Protein AF-A0A838E239-F1 (afdb_monomer)

pLDDT: mean 76.64, std 24.53, range [22.44, 98.69]

Radius of gyration: 54.65 Å; Cα contacts (8 Å, |Δi|>4): 524; chains: 1; bounding box: 111×55×132 Å

Secondary structure (DSSP, 8-state):
--SSHHHHHHHHHHHHHHHHH-SS-THHHHHHHHHHHHHS---SSSSSSSSS------HHHHHHHHHHHHHHHHHHHHHHHHHHTT------PPPPHHHHHHHHHHHHHHHHHHHHHHHHT--SHHHHHHHHHHHTSTTSHHHHHHHHGGGS-HHHHHHHHHHHHHHHHHHHHHHHHHHHHHHHHHHHHHHHHHTT--TTS-----------HHHHHHHHHHHHHHHTTPEE----SEEEHHHHTGGGT--TT-GGGGGG---B-SSTTEEE-SSTHHHHHHHHHHSPSPEEEEEEEEEE--PPP-SS--SEEEEEEEEEEETT--HHHHHHHHHHHHHHHTT-TT--EEEEE---TTEEEEEEEEEE-TT-SS--TTTTTTTEEEEEEEEEEPHHHHHHTT--TTT-EEEEEEEEHHHHHHHHHT---THHHHS--HHHHTT-

Solvent-accessible surface area (backbone atoms only — not comparable to full-atom values): 25586 Å² total; per-residue (Å²): 132,78,75,69,58,68,62,48,49,64,50,48,49,52,47,53,53,41,61,70,66,60,76,86,61,80,65,59,60,57,54,54,54,56,51,55,68,67,71,64,86,85,86,84,73,71,78,78,66,75,81,70,82,96,73,92,79,59,76,74,66,56,60,69,52,52,68,59,54,60,58,53,57,52,54,56,53,53,59,52,56,61,59,60,70,75,65,88,78,87,91,83,85,88,85,67,73,74,58,55,62,56,51,50,69,74,38,47,68,57,53,53,51,45,55,51,50,58,57,66,69,41,86,48,74,68,46,45,49,54,48,42,46,52,40,68,23,95,86,3,57,54,47,47,56,62,54,60,48,72,82,50,56,77,69,57,44,68,64,50,49,61,53,54,51,51,50,51,52,51,55,50,50,54,48,52,53,52,50,50,54,52,51,52,52,51,52,52,54,50,49,62,68,52,69,75,61,60,85,77,77,69,72,81,84,77,82,78,83,59,62,54,66,63,56,59,46,48,55,53,49,49,53,54,42,42,76,73,66,30,40,86,46,80,68,75,51,68,32,44,53,51,52,66,26,45,48,41,53,37,55,96,88,38,71,73,58,69,76,42,38,63,47,71,48,94,54,86,63,34,28,41,27,66,54,51,59,31,41,53,50,53,46,42,56,75,43,74,75,73,42,42,36,35,24,67,42,69,20,26,30,73,49,76,75,47,54,85,43,48,41,65,43,37,32,33,27,36,42,39,33,33,71,82,50,53,69,68,56,51,53,51,51,54,48,52,48,52,22,61,76,70,73,36,90,84,67,46,79,49,80,40,86,44,87,44,73,41,26,54,66,23,29,34,41,25,33,48,35,89,88,47,92,84,36,43,81,90,28,70,53,69,34,44,33,84,57,33,47,32,26,28,48,20,58,66,29,37,46,68,30,75,40,58,58,90,67,37,32,23,36,37,38,38,31,54,41,49,59,51,44,26,63,76,71,68,54,79,41,55,55,62,78,73,60,75,44,63,84,63,49,70,78,84

Nearest PDB structures (foldseek):
  2rhq-assembly1_A-2  TM=9.340E-01  e=1.642E-30  Staphylococcus haemolyticus
  4p73-assembly1_D  TM=9.466E-01  e=2.049E-30  Pseudomonas aeruginosa PAO1
  2akw-assembly1_A  TM=9.091E-01  e=3.395E-27  Thermus thermophilus HB8
  7u0r-assembly1_A  TM=7.143E-01  e=4.904E-12  Methanomethylophilus alvi
  8c49-assembly1_B  TM=6.370E-01  e=4.640E-12  Methanomethylophilus alvi

Foldseek 3Di:
DPPVLVVCQVVVCCVLVVVVVDDDDPVVVVVVVVVVVVPPDDDDPPVVVPPDDDDDDDPVVVVVVVVVVVVVVVVVVVVVVVVVVVDDDDDDHDDDPVVSLVVCVVCLVSNLVSLVVLCVPQDDPVSLVVSCCQDVNPPHPLVVVVVSLVVDDPVSCVRVVVSSVVSNVVSVVSSVVVVVVNVVVVVVVVCVVCVPPDPPPDDDPPPDDFDFLLVVLVVQLQVLLVVVVADEFEDDQKDFPCLQAVLLQHDPPRVVVVVQQWADDPPPRITGHSFQSSRVLVCLLVDPDQHWYKYWDKHAHPDDADQVDDRIFIKIKIKGKDFPDDVVVVVVSVLSSVCSLLVHPPKDWDWDADDDSQAPRKIWIKIQQPPDDQADVQCPRPRIDTFKIKHKGDQSSCVSSVHHPVGMIMMMIMGGSLSSSCSNVVPRGSVLSVVPDPVSRVVD

Sequence (444 aa):
MDHLVKKDCATSLALILSDLLTINNETALETLRARWLSQEGVHGPLQRSLEENPLKLSPEEIEKRSHTLSAVEKHIREAITEKLHELEVRHTPPVDAALLSSIVKKNYDKIHACILEDLSNTENKADLEAFRVRWIGRQGKIPTLIHELKERSLEEKRELGPLLNALKNSITGSVEEKEQSFEQRRIEGQALRFSHFDVTGYKLPELEGSLHPYTRVVEFVEDIFVSMGFELADGPELETDYYNFEALNIPKDHPARDMQDTFWLTLPGLLMRTHTSSVEIRTMANRKPPLAIVVPGRAYRNESTDASHDFMFMQLEGLFVDKGVSLAHLFATMKSFLQAFFEKKDITLKIRPSYFPFVEPGVEIDMSCPFCTSGCSVCKRTRWIEICGAGLCHPAVLRACGIDPREYSGFAFGFGLTRLVMLKYGITDIRLLHSNKIDFLKQF

Structure (mmCIF, N/CA/C/O backbone):
data_AF-A0A838E239-F1
#
_entry.id   AF-A0A838E239-F1
#
loop_
_atom_site.group_PDB
_atom_site.id
_atom_site.type_symbol
_atom_site.label_atom_id
_atom_site.label_alt_id
_atom_site.label_comp_id
_atom_site.label_asym_id
_atom_site.label_entity_id
_atom_site.label_seq_id
_atom_site.pdbx_PDB_ins_code
_atom_site.Cartn_x
_atom_site.Cartn_y
_atom_site.Cartn_z
_atom_site.occupancy
_atom_site.B_iso_or_equiv
_atom_site.auth_seq_id
_atom_site.auth_comp_id
_atom_site.auth_asym_id
_atom_site.auth_atom_id
_atom_site.pdbx_PDB_model_num
ATOM 1 N N . MET A 1 1 ? -46.989 24.000 75.970 1.00 25.62 1 MET A N 1
ATOM 2 C CA . MET A 1 1 ? -48.456 23.978 75.798 1.00 25.62 1 MET A CA 1
ATOM 3 C C . MET A 1 1 ? -48.915 22.973 74.729 1.00 25.62 1 MET A C 1
ATOM 5 O O . MET A 1 1 ? -50.111 22.876 74.526 1.00 25.62 1 MET A O 1
ATOM 9 N N . ASP A 1 2 ? -48.035 22.118 74.179 1.00 23.98 2 ASP A N 1
ATOM 10 C CA . ASP A 1 2 ? -48.390 21.122 73.138 1.00 23.98 2 ASP A CA 1
ATOM 11 C C . ASP A 1 2 ? -48.656 19.684 73.632 1.00 23.98 2 ASP A C 1
ATOM 13 O O . ASP A 1 2 ? -48.987 18.801 72.847 1.00 23.98 2 ASP A O 1
ATOM 17 N N . HIS A 1 3 ? -48.550 19.409 74.937 1.00 24.30 3 HIS A N 1
ATOM 18 C CA . HIS A 1 3 ? -48.775 18.058 75.484 1.00 24.30 3 HIS A CA 1
ATOM 19 C C . HIS A 1 3 ? -50.170 17.825 76.082 1.00 24.30 3 HIS A C 1
ATOM 21 O O . HIS A 1 3 ? -50.511 16.687 76.398 1.00 24.30 3 HIS A O 1
ATOM 27 N N . LEU A 1 4 ? -50.990 18.873 76.207 1.00 22.44 4 LEU A N 1
ATOM 28 C CA . LEU A 1 4 ? -52.355 18.769 76.739 1.00 22.44 4 LEU A CA 1
ATOM 29 C C . LEU A 1 4 ? -53.406 18.498 75.649 1.00 22.44 4 LEU A C 1
ATOM 31 O O . LEU A 1 4 ? -54.455 17.951 75.959 1.00 22.44 4 LEU A O 1
ATOM 35 N N . VAL A 1 5 ? -53.099 18.759 74.372 1.00 26.19 5 VAL A N 1
ATOM 36 C CA . VAL A 1 5 ? -54.034 18.545 73.248 1.00 26.19 5 VAL A CA 1
ATOM 37 C C . VAL A 1 5 ? -54.078 17.073 72.794 1.00 26.19 5 VAL A C 1
ATOM 39 O O . VAL A 1 5 ? -55.143 16.549 72.470 1.00 26.19 5 VAL A O 1
ATOM 42 N N . LYS A 1 6 ? -52.953 16.340 72.876 1.00 28.52 6 LYS A N 1
ATOM 43 C CA . LYS A 1 6 ? -52.856 14.933 72.423 1.00 28.52 6 LYS A CA 1
ATOM 44 C C . LYS A 1 6 ? -53.710 13.942 73.225 1.00 28.52 6 LYS A C 1
ATOM 46 O O . LYS A 1 6 ? -54.141 12.928 72.679 1.00 28.52 6 LYS A O 1
ATOM 51 N N . LYS A 1 7 ? -53.974 14.212 74.509 1.00 29.97 7 LYS A N 1
ATOM 52 C CA . LYS A 1 7 ? -54.851 13.360 75.337 1.00 29.97 7 LYS A CA 1
ATOM 53 C C . LYS A 1 7 ? -56.334 13.623 75.076 1.00 29.97 7 LYS A C 1
ATOM 55 O O . LYS A 1 7 ? -57.126 12.690 75.189 1.00 29.97 7 LYS A O 1
ATOM 60 N N . ASP A 1 8 ? -56.704 14.833 74.668 1.00 30.84 8 ASP A N 1
ATOM 61 C CA . ASP A 1 8 ? -58.101 15.179 74.413 1.00 30.84 8 ASP A CA 1
ATOM 62 C C . ASP A 1 8 ? -58.628 14.551 73.127 1.00 30.84 8 ASP A C 1
ATOM 64 O O . ASP A 1 8 ? -59.797 14.192 73.071 1.00 30.84 8 ASP A O 1
ATOM 68 N N . CYS A 1 9 ? -57.791 14.333 72.116 1.00 31.66 9 CYS A N 1
ATOM 69 C CA . CYS A 1 9 ? -58.268 13.921 70.798 1.00 31.66 9 CYS A CA 1
ATOM 70 C C . CYS A 1 9 ? -58.742 12.457 70.747 1.00 31.66 9 CYS A C 1
ATOM 72 O O . CYS A 1 9 ? -59.882 12.184 70.376 1.00 31.66 9 CYS A O 1
ATOM 74 N N . ALA A 1 10 ? -57.923 11.509 71.220 1.00 32.78 10 ALA A N 1
ATOM 75 C CA . ALA A 1 10 ? -58.285 10.088 71.291 1.00 32.78 10 ALA A CA 1
ATOM 76 C C . ALA A 1 10 ? -59.385 9.804 72.329 1.00 32.78 10 ALA A C 1
ATOM 78 O O . ALA A 1 10 ? -60.206 8.906 72.133 1.00 32.78 10 ALA A O 1
ATOM 79 N N . THR A 1 11 ? -59.414 10.581 73.416 1.00 34.91 11 THR A N 1
ATOM 80 C CA . THR A 1 11 ? -60.420 10.462 74.480 1.00 34.91 11 THR A CA 1
ATOM 81 C C . THR A 1 11 ? -61.748 11.079 74.041 1.00 34.91 11 THR A C 1
ATOM 83 O O . THR A 1 11 ? -62.778 10.451 74.243 1.00 34.91 11 THR A O 1
ATOM 86 N N . SER A 1 12 ? -61.735 12.217 73.335 1.00 34.12 12 SER A N 1
ATOM 87 C CA . SER A 1 12 ? -62.930 12.832 72.735 1.00 34.12 12 SER A CA 1
ATOM 88 C C . SER A 1 12 ? -63.481 12.003 71.580 1.00 34.12 12 SER A C 1
ATOM 90 O O . SER A 1 12 ? -64.687 11.840 71.494 1.00 34.12 12 SER A O 1
ATOM 92 N N . LEU A 1 13 ? -62.638 11.413 70.721 1.00 36.31 13 LEU A N 1
ATOM 93 C CA . LEU A 1 13 ? -63.092 10.489 69.673 1.00 36.31 13 LEU A CA 1
ATOM 94 C C . LEU A 1 13 ? -63.685 9.219 70.267 1.00 36.31 13 LEU A C 1
ATOM 96 O O . LEU A 1 13 ? -64.722 8.781 69.795 1.00 36.31 13 LEU A O 1
ATOM 100 N N . ALA A 1 14 ? -63.055 8.638 71.292 1.00 36.66 14 ALA A N 1
ATOM 101 C CA . ALA A 1 14 ? -63.601 7.478 71.985 1.00 36.66 14 ALA A CA 1
ATOM 102 C C . ALA A 1 14 ? -64.892 7.816 72.736 1.00 36.66 14 ALA A C 1
ATOM 104 O O . ALA A 1 14 ? -65.768 6.971 72.751 1.00 36.66 14 ALA A O 1
ATOM 105 N N . LEU A 1 15 ? -65.028 9.018 73.306 1.00 37.25 15 LEU A N 1
ATOM 106 C CA . LEU A 1 15 ? -66.257 9.502 73.941 1.00 37.25 15 LEU A CA 1
ATOM 107 C C . LEU A 1 15 ? -67.354 9.774 72.913 1.00 37.25 15 LEU A C 1
ATOM 109 O O . LEU A 1 15 ? -68.458 9.325 73.116 1.00 37.25 15 LEU A O 1
ATOM 113 N N . ILE A 1 16 ? -67.061 10.398 71.772 1.00 38.81 16 ILE A N 1
ATOM 114 C CA . ILE A 1 16 ? -68.063 10.696 70.734 1.00 38.81 16 ILE A CA 1
ATOM 115 C C . ILE A 1 16 ? -68.461 9.433 69.958 1.00 38.81 16 ILE A C 1
ATOM 117 O O . ILE A 1 16 ? -69.631 9.265 69.634 1.00 38.81 16 ILE A O 1
ATOM 121 N N . LEU A 1 17 ? -67.516 8.526 69.678 1.00 35.78 17 LEU A N 1
ATOM 122 C CA . LEU A 1 17 ? -67.805 7.193 69.132 1.00 35.78 17 LEU A CA 1
ATOM 123 C C . LEU A 1 17 ? -68.550 6.337 70.154 1.00 35.78 17 LEU A C 1
ATOM 125 O O . LEU A 1 17 ? -69.495 5.666 69.773 1.00 35.78 17 LEU A O 1
ATOM 129 N N . SER A 1 18 ? -68.162 6.378 71.432 1.00 38.62 18 SER A N 1
ATOM 130 C CA . SER A 1 18 ? -68.889 5.712 72.518 1.00 38.62 18 SER A CA 1
ATOM 131 C C . SER A 1 18 ? -70.298 6.270 72.636 1.00 38.62 18 SER A C 1
ATOM 133 O O . SER A 1 18 ? -71.219 5.481 72.621 1.00 38.62 18 SER A O 1
ATOM 135 N N . ASP A 1 19 ? -70.488 7.588 72.659 1.00 36.94 19 ASP A N 1
ATOM 136 C CA . ASP A 1 19 ? -71.790 8.257 72.775 1.00 36.94 19 ASP A CA 1
ATOM 137 C C . ASP A 1 19 ? -72.670 8.024 71.536 1.00 36.94 19 ASP A C 1
ATOM 139 O O . ASP A 1 19 ? -73.891 7.941 71.648 1.00 36.94 19 ASP A O 1
ATOM 143 N N . LEU A 1 20 ? -72.065 7.857 70.353 1.00 34.22 20 LEU A N 1
ATOM 144 C CA . LEU A 1 20 ? -72.753 7.364 69.159 1.00 34.22 20 LEU A CA 1
ATOM 145 C C . LEU A 1 20 ? -73.127 5.879 69.294 1.00 34.22 20 LEU A C 1
ATOM 147 O O . LEU A 1 20 ? -74.202 5.494 68.847 1.00 34.22 20 LEU A O 1
ATOM 151 N N . LEU A 1 21 ? -72.289 5.049 69.917 1.00 34.78 21 LEU A N 1
ATOM 152 C CA . LEU A 1 21 ? -72.470 3.597 70.064 1.00 34.78 21 LEU A CA 1
ATOM 153 C C . LEU A 1 21 ? -73.317 3.179 71.281 1.00 34.78 21 LEU A C 1
ATOM 155 O O . LEU A 1 21 ? -73.855 2.075 71.289 1.00 34.78 21 LEU A O 1
ATOM 159 N N . THR A 1 22 ? -73.480 4.026 72.300 1.00 36.44 22 THR A N 1
ATOM 160 C CA . THR A 1 22 ? -74.214 3.709 73.531 1.00 36.44 22 THR A CA 1
ATOM 161 C C . THR A 1 22 ? -75.596 4.339 73.547 1.00 36.44 22 THR A C 1
ATOM 163 O O . THR A 1 22 ? -75.862 5.280 74.287 1.00 36.44 22 THR A O 1
ATOM 166 N N . ILE A 1 23 ? -76.518 3.734 72.801 1.00 38.72 23 ILE A N 1
ATOM 167 C CA . ILE A 1 23 ? -77.890 3.572 73.286 1.00 38.72 23 ILE A CA 1
ATOM 168 C C . ILE A 1 23 ? -78.217 2.083 73.155 1.00 38.72 23 ILE A C 1
ATOM 170 O O . ILE A 1 23 ? -78.356 1.568 72.052 1.00 38.72 23 ILE A O 1
ATOM 174 N N . ASN A 1 24 ? -78.310 1.427 74.314 1.00 37.53 24 ASN A N 1
ATOM 175 C CA . ASN A 1 24 ? -78.587 0.006 74.549 1.00 37.53 24 ASN A CA 1
ATOM 176 C C . ASN A 1 24 ? -77.510 -0.994 74.112 1.00 37.53 24 ASN A C 1
ATOM 178 O O . ASN A 1 24 ? -77.616 -1.590 73.047 1.00 37.53 24 ASN A O 1
ATOM 182 N N . ASN A 1 25 ? -76.551 -1.281 74.998 1.00 34.44 25 ASN A N 1
ATOM 183 C CA . ASN A 1 25 ? -76.146 -2.666 75.275 1.00 34.44 25 ASN A CA 1
ATOM 184 C C . ASN A 1 25 ? -75.204 -2.743 76.489 1.00 34.44 25 ASN A C 1
ATOM 186 O O . ASN A 1 25 ? -74.284 -1.939 76.637 1.00 34.44 25 ASN A O 1
ATOM 190 N N . GLU A 1 26 ? -75.429 -3.742 77.346 1.00 35.47 26 GLU A N 1
ATOM 191 C CA . GLU A 1 26 ? -74.685 -4.043 78.586 1.00 35.47 26 GLU A CA 1
ATOM 192 C C . GLU A 1 26 ? -73.162 -4.225 78.389 1.00 35.47 26 GLU A C 1
ATOM 194 O O . GLU A 1 26 ? -72.388 -4.145 79.341 1.00 35.47 26 GLU A O 1
ATOM 199 N N . THR A 1 27 ? -72.692 -4.373 77.151 1.00 38.16 27 THR A N 1
ATOM 200 C CA . THR A 1 27 ? -71.278 -4.551 76.780 1.00 38.16 27 THR A CA 1
ATOM 201 C C . THR A 1 27 ? -70.401 -3.303 76.968 1.00 38.16 27 THR A C 1
ATOM 203 O O . THR A 1 27 ? -69.179 -3.415 77.119 1.00 38.16 27 THR A O 1
ATOM 206 N N . ALA A 1 28 ? -70.983 -2.099 77.029 1.00 37.34 28 ALA A N 1
ATOM 207 C CA . ALA A 1 28 ? -70.224 -0.870 77.296 1.00 37.34 28 ALA A CA 1
ATOM 208 C C . ALA A 1 28 ? -69.679 -0.811 78.740 1.00 37.34 28 ALA A C 1
ATOM 210 O O . ALA A 1 28 ? -68.568 -0.323 78.971 1.00 37.34 28 ALA A O 1
ATOM 211 N N . LEU A 1 29 ? -70.412 -1.386 79.701 1.00 36.62 29 LEU A N 1
ATOM 212 C CA . LEU A 1 29 ? -69.992 -1.499 81.102 1.00 36.62 29 LEU A CA 1
ATOM 213 C C . LEU A 1 29 ? -68.797 -2.450 81.266 1.00 36.62 29 LEU A C 1
ATOM 215 O O . LEU A 1 29 ? -67.865 -2.141 82.007 1.00 36.62 29 LEU A O 1
ATOM 219 N N . GLU A 1 30 ? -68.758 -3.560 80.523 1.00 39.34 30 GLU A N 1
ATOM 220 C CA . GLU A 1 30 ? -67.618 -4.491 80.532 1.00 39.34 30 GLU A CA 1
ATOM 221 C C . GLU A 1 30 ? -66.354 -3.888 79.905 1.00 39.34 30 GLU A C 1
ATOM 223 O O . GLU A 1 30 ? -65.234 -4.145 80.351 1.00 39.34 30 GLU A O 1
ATOM 228 N N . THR A 1 31 ? -66.521 -3.012 78.915 1.00 36.88 31 THR A N 1
ATOM 229 C CA . THR A 1 31 ? -65.394 -2.340 78.257 1.00 36.88 31 THR A CA 1
ATOM 230 C C . THR A 1 31 ? -64.798 -1.238 79.147 1.00 36.88 31 THR A C 1
ATOM 232 O O . THR A 1 31 ? -63.575 -1.085 79.216 1.00 36.88 31 THR A O 1
ATOM 235 N N . LEU A 1 32 ? -65.636 -0.516 79.906 1.00 35.75 32 LEU A N 1
ATOM 236 C CA . LEU A 1 32 ? -65.197 0.414 80.960 1.00 35.75 32 LEU A CA 1
ATOM 237 C C . LEU A 1 32 ? -64.465 -0.317 82.100 1.00 35.75 32 LEU A C 1
ATOM 239 O O . LEU A 1 32 ? -63.437 0.163 82.582 1.00 35.75 32 LEU A O 1
ATOM 243 N N . ARG A 1 33 ? -64.932 -1.519 82.457 1.00 39.03 33 ARG A N 1
ATOM 244 C CA . ARG A 1 33 ? -64.323 -2.419 83.451 1.00 39.03 33 ARG A CA 1
ATOM 245 C C . ARG A 1 33 ? -62.914 -2.877 83.050 1.00 39.03 33 ARG A C 1
ATOM 247 O O . ARG A 1 33 ? -62.010 -2.866 83.883 1.00 39.03 33 ARG A O 1
ATOM 254 N N . ALA A 1 34 ? -62.694 -3.202 81.774 1.00 42.28 34 ALA A N 1
ATOM 255 C CA . ALA A 1 34 ? -61.374 -3.565 81.245 1.00 42.28 34 ALA A CA 1
ATOM 256 C C . ALA A 1 34 ? -60.405 -2.369 81.171 1.00 42.28 34 ALA A C 1
ATOM 258 O O . ALA A 1 34 ? -59.203 -2.519 81.393 1.00 42.28 34 ALA A O 1
ATOM 259 N N . ARG A 1 35 ? -60.918 -1.162 80.897 1.00 36.53 35 ARG A N 1
ATOM 260 C CA . ARG A 1 35 ? -60.106 0.064 80.830 1.00 36.53 35 ARG A CA 1
ATOM 261 C C . ARG A 1 35 ? -59.636 0.538 82.203 1.00 36.53 35 ARG A C 1
ATOM 263 O O . ARG A 1 35 ? -58.481 0.948 82.317 1.00 36.53 35 ARG A O 1
ATOM 270 N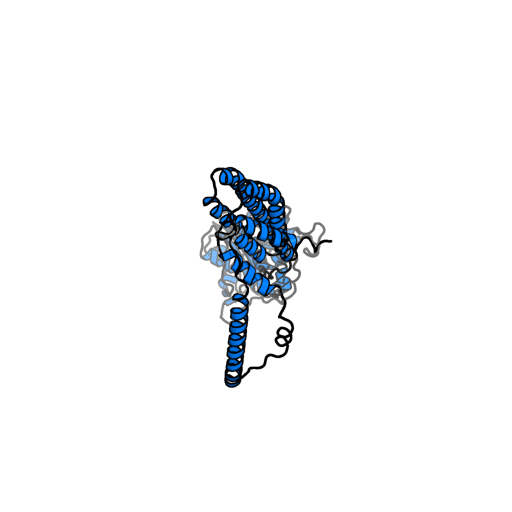 N . TRP A 1 36 ? -60.479 0.426 83.230 1.00 33.34 36 TRP A N 1
ATOM 271 C CA . TRP A 1 36 ? -60.113 0.759 84.612 1.00 33.34 36 TRP A CA 1
ATOM 272 C C . TRP A 1 36 ? -58.980 -0.141 85.138 1.00 33.34 36 TRP A C 1
ATOM 274 O O . TRP A 1 36 ? -58.000 0.366 85.677 1.00 33.34 36 TRP A O 1
ATOM 284 N N . LEU A 1 37 ? -59.025 -1.447 84.835 1.00 38.09 37 LEU A N 1
ATOM 285 C CA . LEU A 1 37 ? -57.957 -2.416 85.143 1.00 38.09 37 LEU A CA 1
ATOM 286 C C . LEU A 1 37 ? -56.612 -2.110 84.455 1.00 38.09 37 LEU A C 1
ATOM 288 O O . LEU A 1 37 ? -55.576 -2.591 84.903 1.00 38.09 37 LEU A O 1
ATOM 292 N N . SER A 1 38 ? -56.612 -1.320 83.376 1.00 39.34 38 SER A N 1
ATOM 293 C CA . SER A 1 38 ? -55.394 -0.956 82.636 1.00 39.34 38 SER A CA 1
ATOM 294 C C . SER A 1 38 ? -54.775 0.388 83.046 1.00 39.34 38 SER A C 1
ATOM 296 O O . SER A 1 38 ? -53.630 0.656 82.688 1.00 39.34 38 SER A O 1
ATOM 298 N N . GLN A 1 39 ? -55.517 1.250 83.757 1.00 31.33 39 GLN A N 1
ATOM 299 C CA . GLN A 1 39 ? -55.084 2.619 84.084 1.00 31.33 39 GLN A CA 1
ATOM 300 C C . GLN A 1 39 ? -54.540 2.797 85.511 1.00 31.33 39 GLN A C 1
ATOM 302 O O . GLN A 1 39 ? -53.873 3.797 85.767 1.00 31.33 39 GLN A O 1
ATOM 307 N N . GLU A 1 40 ? -54.722 1.826 86.407 1.00 29.50 40 GLU A N 1
ATOM 308 C CA . GLU A 1 40 ? -54.038 1.784 87.706 1.00 29.50 40 GLU A CA 1
ATOM 309 C C . GLU A 1 40 ? -52.797 0.882 87.594 1.00 29.50 40 GLU A C 1
ATOM 311 O O . GLU A 1 40 ? -52.879 -0.338 87.456 1.00 29.50 40 GLU A O 1
ATOM 316 N N . GLY A 1 41 ? -51.624 1.516 87.545 1.00 47.53 41 GLY A N 1
ATOM 317 C CA . GLY A 1 41 ? -50.353 0.900 87.182 1.00 47.53 41 GLY A CA 1
ATOM 318 C C . GLY A 1 41 ? -49.884 -0.232 88.099 1.00 47.53 41 GLY A C 1
ATOM 319 O O . GLY A 1 41 ? -49.637 -0.030 89.284 1.00 47.53 41 GLY A O 1
ATOM 320 N N . VAL A 1 42 ? -49.607 -1.393 87.498 1.00 37.91 42 VAL A N 1
ATOM 321 C CA . VAL A 1 42 ? -48.794 -2.464 88.098 1.00 37.91 42 VAL A CA 1
ATOM 322 C C . VAL A 1 42 ? -47.828 -3.037 87.053 1.00 37.91 42 VAL A C 1
ATOM 324 O O . VAL A 1 42 ? -47.888 -4.202 86.688 1.00 37.91 42 VAL A O 1
ATOM 327 N N . HIS A 1 43 ? -46.897 -2.220 86.557 1.00 35.50 43 HIS A N 1
ATOM 328 C CA . HIS A 1 43 ? -45.723 -2.706 85.814 1.00 35.50 43 HIS A CA 1
ATOM 329 C C . HIS A 1 43 ? -44.474 -1.921 86.239 1.00 35.50 43 HIS A C 1
ATOM 331 O O . HIS A 1 43 ? -43.948 -1.091 85.508 1.00 35.50 43 HIS A O 1
ATOM 337 N N . GLY A 1 44 ? -44.038 -2.156 87.480 1.00 38.66 44 GLY A N 1
ATOM 338 C CA . GLY A 1 44 ? -42.878 -1.507 88.109 1.00 38.66 44 GLY A CA 1
ATOM 339 C C . GLY A 1 44 ? -41.612 -2.369 88.279 1.00 38.66 44 GLY A C 1
ATOM 340 O O . GLY A 1 44 ? -40.533 -1.786 88.273 1.00 38.66 44 GLY A O 1
ATOM 341 N N . PRO A 1 45 ? -41.665 -3.714 88.414 1.00 31.83 45 PRO A N 1
ATOM 342 C CA . PRO A 1 45 ? -40.427 -4.493 88.616 1.00 31.83 45 PRO A CA 1
ATOM 343 C C . PRO A 1 45 ? -40.051 -5.507 87.518 1.00 31.83 45 PRO A C 1
ATOM 345 O O . PRO A 1 45 ? -38.929 -6.001 87.539 1.00 31.83 45 PRO A O 1
ATOM 348 N N . LEU A 1 46 ? -40.925 -5.840 86.557 1.00 33.41 46 LEU A N 1
ATOM 349 C CA . LEU A 1 46 ? -40.662 -6.954 85.620 1.00 33.41 46 LEU A CA 1
ATOM 350 C C . LEU A 1 46 ? -39.856 -6.573 84.366 1.00 33.41 46 LEU A C 1
ATOM 352 O O . LEU A 1 46 ? -39.238 -7.435 83.750 1.00 33.41 46 LEU A O 1
ATOM 356 N N . GLN A 1 47 ? -39.820 -5.290 84.004 1.00 33.06 47 GLN A N 1
ATOM 357 C CA . GLN A 1 47 ? -39.157 -4.825 82.781 1.00 33.06 47 GLN A CA 1
ATOM 358 C C . GLN A 1 47 ? -37.641 -4.613 82.961 1.00 33.06 47 GLN A C 1
ATOM 360 O O . GLN A 1 47 ? -36.906 -4.649 81.985 1.00 33.06 47 GLN A O 1
ATOM 365 N N . ARG A 1 48 ? -37.146 -4.485 84.205 1.00 33.41 48 ARG A N 1
ATOM 366 C CA . ARG A 1 48 ? -35.701 -4.360 84.503 1.00 33.41 48 ARG A CA 1
ATOM 367 C C . ARG A 1 48 ? -34.948 -5.687 84.590 1.00 33.41 48 ARG A C 1
ATOM 369 O O . ARG A 1 48 ? -33.729 -5.674 84.618 1.00 33.41 48 ARG A O 1
ATOM 376 N N . SER A 1 49 ? -35.642 -6.823 84.638 1.00 36.06 49 SER A N 1
ATOM 377 C CA . SER A 1 49 ? -34.996 -8.140 84.773 1.00 36.06 49 SER A CA 1
ATOM 378 C C . SER A 1 49 ? -34.803 -8.871 83.438 1.00 36.06 49 SER A C 1
ATOM 380 O O . SER A 1 49 ? -34.223 -9.953 83.433 1.00 36.06 49 SER A O 1
ATOM 382 N N . LEU A 1 50 ? -35.312 -8.327 82.326 1.00 34.53 50 LEU A N 1
ATOM 383 C CA . LEU A 1 50 ? -35.289 -8.973 81.005 1.00 34.53 50 LEU A CA 1
ATOM 384 C C . LEU A 1 50 ? -34.234 -8.394 80.045 1.00 34.53 50 LEU A C 1
ATOM 386 O O . LEU A 1 50 ? -34.027 -8.962 78.978 1.00 34.53 50 LEU A O 1
ATOM 390 N N . GLU A 1 51 ? -33.544 -7.313 80.420 1.00 36.12 51 GLU A N 1
ATOM 391 C CA . GLU A 1 51 ? -32.496 -6.687 79.592 1.00 36.12 51 GLU A CA 1
ATOM 392 C C . GLU A 1 51 ? -31.067 -7.121 79.971 1.00 36.12 51 GLU A C 1
ATOM 394 O O . GLU A 1 51 ? -30.130 -6.866 79.218 1.00 36.12 51 GLU A O 1
ATOM 399 N N . GLU A 1 52 ? -30.879 -7.857 81.070 1.00 33.53 52 GLU A N 1
ATOM 400 C CA . GLU A 1 52 ? -29.558 -8.313 81.511 1.00 33.53 52 GLU A CA 1
ATOM 401 C C . GLU A 1 52 ? -29.468 -9.851 81.516 1.00 33.53 52 GLU A C 1
ATOM 403 O O . GLU A 1 52 ? -29.917 -10.517 82.444 1.00 33.53 52 GLU A O 1
ATOM 408 N N . ASN A 1 53 ? -28.784 -10.383 80.491 1.00 34.12 53 ASN A N 1
ATOM 409 C CA . ASN A 1 53 ? -28.111 -11.695 80.424 1.00 34.12 53 ASN A CA 1
ATOM 410 C C . ASN A 1 53 ? -28.862 -12.876 79.734 1.00 34.12 53 ASN A C 1
ATOM 412 O O . ASN A 1 53 ? -29.764 -13.479 80.318 1.00 34.12 53 ASN A O 1
ATOM 416 N N . PRO A 1 54 ? -28.459 -13.289 78.508 1.00 34.75 54 PRO A N 1
ATOM 417 C CA . PRO A 1 54 ? -29.051 -14.414 77.789 1.00 34.75 54 PRO A CA 1
ATOM 418 C C . PRO A 1 54 ? -28.294 -15.717 78.093 1.00 34.75 54 PRO A C 1
ATOM 420 O O . PRO A 1 54 ? -27.287 -16.023 77.455 1.00 34.75 54 PRO A O 1
ATOM 423 N N . LEU A 1 55 ? -28.779 -16.528 79.037 1.00 30.55 55 LEU A N 1
ATOM 424 C CA . LEU A 1 55 ? -28.250 -17.879 79.270 1.00 30.55 55 LEU A CA 1
ATOM 425 C C . LEU A 1 55 ? -29.377 -18.919 79.356 1.00 30.55 55 LEU A C 1
ATOM 427 O O . LEU A 1 55 ? -30.376 -18.744 80.047 1.00 30.55 55 LEU A O 1
ATOM 431 N N . LYS A 1 56 ? -29.195 -19.998 78.585 1.00 34.19 56 LYS A N 1
ATOM 432 C CA . LYS A 1 56 ? -30.094 -21.148 78.404 1.00 34.19 56 LYS A CA 1
ATOM 433 C C . LYS A 1 56 ? -30.456 -21.794 79.751 1.00 34.19 56 LYS A C 1
ATOM 435 O O . LYS A 1 56 ? -29.593 -22.404 80.373 1.00 34.19 56 LYS A O 1
ATOM 440 N N . LEU A 1 57 ? -31.723 -21.706 80.155 1.00 37.62 57 LEU A N 1
ATOM 441 C CA . LEU A 1 57 ? -32.277 -22.455 81.290 1.00 37.62 57 LEU A CA 1
ATOM 442 C C . LEU A 1 57 ? -32.714 -23.859 80.845 1.00 37.62 57 LEU A C 1
ATOM 444 O O . LEU A 1 57 ? -33.185 -24.041 79.720 1.00 37.62 57 LEU A O 1
ATOM 448 N N . SER A 1 58 ? -32.531 -24.851 81.719 1.00 39.22 58 SER A N 1
ATOM 449 C CA . SER A 1 58 ? -32.857 -26.254 81.430 1.00 39.22 58 SER A CA 1
ATOM 450 C C . SER A 1 58 ? -34.358 -26.553 81.632 1.00 39.22 58 SER A C 1
ATOM 452 O O . SER A 1 58 ? -35.012 -25.872 82.428 1.00 39.22 58 SER A O 1
ATOM 454 N N . PRO A 1 59 ? -34.931 -27.564 80.946 1.00 36.69 59 PRO A N 1
ATOM 455 C CA . PRO A 1 59 ? -36.365 -27.878 81.017 1.00 36.69 59 PRO A CA 1
ATOM 456 C C . PRO A 1 59 ? -36.909 -28.159 82.432 1.00 36.69 59 PRO A C 1
ATOM 458 O O . PRO A 1 59 ? -38.057 -27.826 82.714 1.00 36.69 59 PRO A O 1
ATOM 461 N N . GLU A 1 60 ? -36.091 -28.683 83.350 1.00 41.62 60 GLU A N 1
ATOM 462 C CA . GLU A 1 60 ? -36.512 -29.013 84.725 1.00 41.62 60 GLU A CA 1
ATOM 463 C C . GLU A 1 60 ? -36.731 -27.773 85.622 1.00 41.62 60 GLU A C 1
ATOM 465 O O . GLU A 1 60 ? -37.483 -27.829 86.598 1.00 41.62 60 GLU A O 1
ATOM 470 N N . GLU A 1 61 ? -36.139 -26.616 85.295 1.00 39.41 61 GLU A N 1
ATOM 471 C CA . GLU A 1 61 ? -36.337 -25.365 86.052 1.00 39.41 61 GLU A CA 1
ATOM 472 C C . GLU A 1 61 ? -37.605 -24.602 85.628 1.00 39.41 61 GLU A C 1
ATOM 474 O O . GLU A 1 61 ? -38.174 -23.844 86.421 1.00 39.41 61 GLU A O 1
ATOM 479 N N . ILE A 1 62 ? -38.087 -24.842 84.404 1.00 39.91 62 ILE A N 1
ATOM 480 C CA . ILE A 1 62 ? -39.342 -24.288 83.871 1.00 39.91 62 ILE A CA 1
ATOM 481 C C . ILE A 1 62 ? -40.547 -24.978 84.532 1.00 39.91 62 ILE A C 1
ATOM 483 O O . ILE A 1 62 ? -41.521 -24.320 84.905 1.00 39.91 62 ILE A O 1
ATOM 487 N N . GLU A 1 63 ? -40.454 -26.287 84.766 1.00 36.28 63 GLU A N 1
ATOM 488 C CA . GLU A 1 63 ? -41.539 -27.088 85.341 1.00 36.28 63 GLU A CA 1
ATOM 489 C C . GLU A 1 63 ? -41.805 -26.739 86.818 1.00 36.28 63 GLU A C 1
ATOM 491 O O . GLU A 1 63 ? -42.959 -26.570 87.225 1.00 36.28 63 GLU A O 1
ATOM 496 N N . LYS A 1 64 ? -40.748 -26.462 87.599 1.00 39.03 64 LYS A N 1
ATOM 497 C CA . LYS A 1 64 ? -40.857 -26.027 89.007 1.00 39.03 64 LYS A CA 1
ATOM 498 C C . LYS A 1 64 ? -41.484 -24.639 89.203 1.00 39.03 64 LYS A C 1
ATOM 500 O O . LYS A 1 64 ? -42.029 -24.383 90.275 1.00 39.03 64 LYS A O 1
ATOM 505 N N . ARG A 1 65 ? -41.423 -23.741 88.209 1.00 38.06 65 ARG A N 1
ATOM 506 C CA . ARG A 1 65 ? -41.990 -22.374 88.295 1.00 38.06 65 ARG A CA 1
ATOM 507 C C . ARG A 1 65 ? -43.418 -22.252 87.748 1.00 38.06 65 ARG A C 1
ATOM 509 O O . ARG A 1 65 ? -44.086 -21.264 88.043 1.00 38.06 65 ARG A O 1
ATOM 516 N N . SER A 1 66 ? -43.919 -23.246 87.009 1.00 32.94 66 SER A N 1
ATOM 517 C CA . SER A 1 66 ? -45.311 -23.247 86.522 1.00 32.94 66 SER A CA 1
ATOM 518 C C . SER A 1 66 ? -46.333 -23.481 87.649 1.00 32.94 66 SER A C 1
ATOM 520 O O . SER A 1 66 ? -47.410 -22.882 87.656 1.00 32.94 66 SER A O 1
ATOM 522 N N . HIS A 1 67 ? -45.958 -24.260 88.671 1.00 36.25 67 HIS A N 1
ATOM 523 C CA . HIS A 1 67 ? -46.817 -24.562 89.819 1.00 36.25 67 HIS A CA 1
ATOM 524 C C . HIS A 1 67 ? -47.106 -23.347 90.720 1.00 36.25 67 HIS A C 1
ATOM 526 O O . HIS A 1 67 ? -48.127 -23.325 91.405 1.00 36.25 67 HIS A O 1
ATOM 532 N N . THR A 1 68 ? -46.271 -22.305 90.691 1.00 40.84 68 THR A N 1
ATOM 533 C CA . THR A 1 68 ? -46.463 -21.072 91.474 1.00 40.84 68 THR A CA 1
ATOM 534 C C . THR A 1 68 ? -47.373 -20.046 90.786 1.00 40.84 68 THR A C 1
ATOM 536 O O . THR A 1 68 ? -48.045 -19.285 91.476 1.00 40.84 68 THR A O 1
ATOM 539 N N . LEU A 1 69 ? -47.466 -20.044 89.450 1.00 32.88 69 LEU A N 1
ATOM 540 C CA . LEU A 1 69 ? -48.338 -19.132 88.687 1.00 32.88 69 LEU A CA 1
ATOM 541 C C . LEU A 1 69 ? -49.825 -19.508 88.795 1.00 32.88 69 LEU A C 1
ATOM 543 O O . LEU A 1 69 ? -50.669 -18.632 88.971 1.00 32.88 69 LEU A O 1
ATOM 547 N N . SER A 1 70 ? -50.139 -20.808 88.806 1.00 34.94 70 SER A N 1
ATOM 548 C CA . SER A 1 70 ? -51.515 -21.308 88.962 1.00 34.94 70 SER A CA 1
ATOM 549 C C . SER A 1 70 ? -52.133 -20.961 90.331 1.00 34.94 70 SER A C 1
ATOM 551 O O . SER A 1 70 ? -53.332 -20.692 90.427 1.00 34.94 70 SER A O 1
ATOM 553 N N . ALA A 1 71 ? -51.319 -20.895 91.391 1.00 36.41 71 ALA A N 1
ATOM 554 C CA . ALA A 1 71 ? -51.777 -20.543 92.736 1.00 36.41 71 ALA A CA 1
ATOM 555 C C . ALA A 1 71 ? -52.131 -19.047 92.882 1.00 36.41 71 ALA A C 1
ATOM 557 O O . ALA A 1 71 ? -53.070 -18.702 93.599 1.00 36.41 71 ALA A O 1
ATOM 558 N N . VAL A 1 72 ? -51.424 -18.164 92.165 1.00 35.53 72 VAL A N 1
ATOM 559 C CA . VAL A 1 72 ? -51.670 -16.709 92.165 1.00 35.53 72 VAL A CA 1
ATOM 560 C C . VAL A 1 72 ? -52.913 -16.357 91.341 1.00 35.53 72 VAL A C 1
ATOM 562 O O . VAL A 1 72 ? -53.718 -15.523 91.754 1.00 35.53 72 VAL A O 1
ATOM 565 N N . GLU A 1 73 ? -53.128 -17.045 90.218 1.00 34.16 73 GLU A N 1
ATOM 566 C CA . GLU A 1 73 ? -54.299 -16.841 89.355 1.00 34.16 73 GLU A CA 1
ATOM 567 C C . GLU A 1 73 ? -55.619 -17.210 90.057 1.00 34.16 73 GLU A C 1
ATOM 569 O O . GLU A 1 73 ? -56.644 -16.546 89.877 1.00 34.16 73 GLU A O 1
ATOM 574 N N . LYS A 1 74 ? -55.584 -18.237 90.917 1.00 39.50 74 LYS A N 1
ATOM 575 C CA . LYS A 1 74 ? -56.736 -18.669 91.717 1.00 39.50 74 LYS A CA 1
ATOM 576 C C . LYS A 1 74 ? -57.133 -17.631 92.776 1.00 39.50 74 LYS A C 1
ATOM 578 O O . LYS A 1 74 ? -58.312 -17.312 92.895 1.00 39.50 74 LYS A O 1
ATOM 583 N N . HIS A 1 75 ? -56.157 -17.048 93.473 1.00 37.25 75 HIS A N 1
ATOM 584 C CA . HIS A 1 75 ? -56.400 -16.041 94.515 1.00 37.25 75 HIS A CA 1
ATOM 585 C C . HIS A 1 75 ? -56.977 -14.727 93.957 1.00 37.25 75 HIS A C 1
ATOM 587 O O . HIS A 1 75 ? -57.842 -14.110 94.575 1.00 37.25 75 HIS A O 1
ATOM 593 N N . ILE A 1 76 ? -56.545 -14.311 92.760 1.00 34.97 76 ILE A N 1
ATOM 594 C CA . ILE A 1 76 ? -57.054 -13.093 92.106 1.00 34.97 76 ILE A CA 1
ATOM 595 C C . ILE A 1 76 ? -58.512 -13.278 91.652 1.00 34.97 76 ILE A C 1
ATOM 597 O O . ILE A 1 76 ? -59.319 -12.358 91.783 1.00 34.97 76 ILE A O 1
ATOM 601 N N . ARG A 1 77 ? -58.885 -14.473 91.170 1.00 36.88 77 ARG A N 1
ATOM 602 C CA . ARG A 1 77 ? -60.278 -14.777 90.798 1.00 36.88 77 ARG A CA 1
ATOM 603 C C . ARG A 1 77 ? -61.221 -14.782 92.000 1.00 36.88 77 ARG A C 1
ATOM 605 O O . ARG A 1 77 ? -62.322 -14.244 91.897 1.00 36.88 77 ARG A O 1
ATOM 612 N N . GLU A 1 78 ? -60.795 -15.342 93.128 1.00 40.62 78 GLU A N 1
ATOM 613 C CA . GLU A 1 78 ? -61.601 -15.386 94.357 1.00 40.62 78 GLU A CA 1
ATOM 614 C C . GLU A 1 78 ? -61.865 -13.963 94.898 1.00 40.62 78 GLU A C 1
ATOM 616 O O . GLU A 1 78 ? -63.018 -13.613 95.148 1.00 40.62 78 GLU A O 1
ATOM 621 N N . ALA A 1 79 ? -60.855 -13.084 94.908 1.00 35.59 79 ALA A N 1
ATOM 622 C CA . ALA A 1 79 ? -60.989 -11.698 95.378 1.00 35.59 79 ALA A CA 1
ATOM 623 C C . ALA A 1 79 ? -61.857 -10.789 94.475 1.00 35.59 79 ALA A C 1
ATOM 625 O O . ALA A 1 79 ? -62.495 -9.851 94.956 1.00 35.59 79 ALA A O 1
ATOM 626 N N . ILE A 1 80 ? -61.893 -11.043 93.160 1.00 34.88 80 ILE A N 1
ATOM 627 C CA . ILE A 1 80 ? -62.724 -10.278 92.210 1.00 34.88 80 ILE A CA 1
ATOM 628 C C . ILE A 1 80 ? -64.200 -10.669 92.338 1.00 34.88 80 ILE A C 1
ATOM 630 O O . ILE A 1 80 ? -65.077 -9.814 92.223 1.00 34.88 80 ILE A O 1
ATOM 634 N N . THR A 1 81 ? -64.477 -11.946 92.602 1.00 38.34 81 THR A N 1
ATOM 635 C CA . THR A 1 81 ? -65.845 -12.474 92.703 1.00 38.34 81 THR A CA 1
ATOM 636 C C . THR A 1 81 ? -66.547 -11.965 93.965 1.00 38.34 81 THR A C 1
ATOM 638 O O . THR A 1 81 ? -67.718 -11.600 93.913 1.00 38.34 81 THR A O 1
ATOM 641 N N . GLU A 1 82 ? -65.807 -11.838 95.068 1.00 39.28 82 GLU A N 1
ATOM 642 C CA . GLU A 1 82 ? -66.312 -11.328 96.348 1.00 39.28 82 GLU A CA 1
ATOM 643 C C . GLU A 1 82 ? -66.724 -9.843 96.261 1.00 39.28 82 GLU A C 1
ATOM 645 O O . GLU A 1 82 ? -67.765 -9.447 96.778 1.00 39.28 82 GLU A O 1
ATOM 650 N N . LYS A 1 83 ? -65.981 -9.034 95.493 1.00 34.59 83 LYS A N 1
ATOM 651 C CA . LYS A 1 83 ? -66.218 -7.584 95.344 1.00 34.59 83 LYS A CA 1
ATOM 652 C C . LYS A 1 83 ? -67.318 -7.214 94.349 1.00 34.59 83 LYS A C 1
ATOM 654 O O . LYS A 1 83 ? -67.868 -6.118 94.401 1.00 34.59 83 LYS A O 1
ATOM 659 N N . LEU A 1 84 ? -67.645 -8.124 93.434 1.00 34.38 84 LEU A N 1
ATOM 660 C CA . LEU A 1 84 ? -68.752 -7.955 92.489 1.00 34.38 84 LEU A CA 1
ATOM 661 C C . LEU A 1 84 ? -70.106 -8.259 93.120 1.00 34.38 84 LEU A C 1
ATOM 663 O O . LEU A 1 84 ? -71.120 -7.764 92.635 1.00 34.38 84 LEU A O 1
ATOM 667 N N . HIS A 1 85 ? -70.119 -9.032 94.206 1.00 38.66 85 HIS A N 1
ATOM 668 C CA . HIS A 1 85 ? -71.338 -9.322 94.949 1.00 38.66 85 HIS A CA 1
ATOM 669 C C . HIS A 1 85 ? -71.788 -8.138 95.828 1.00 38.66 85 HIS A C 1
ATOM 671 O O . HIS A 1 85 ? -72.959 -8.058 96.180 1.00 38.66 85 HIS A O 1
ATOM 677 N N . GLU A 1 86 ? -70.901 -7.175 96.114 1.00 34.28 86 GLU A N 1
ATOM 678 C CA . GLU A 1 86 ? -71.200 -5.976 96.917 1.00 34.28 86 GLU A CA 1
ATOM 679 C C . GLU A 1 86 ? -71.867 -4.813 96.139 1.00 34.28 86 GLU A C 1
ATOM 681 O O . GLU A 1 86 ? -72.322 -3.861 96.770 1.00 34.28 86 GLU A O 1
ATOM 686 N N . LEU A 1 87 ? -71.948 -4.839 94.797 1.00 30.23 87 LEU A N 1
ATOM 687 C CA . LEU A 1 87 ? -72.256 -3.645 93.971 1.00 30.23 87 LEU A CA 1
ATOM 688 C C . LEU A 1 87 ? -73.562 -3.694 93.130 1.00 30.23 87 LEU A C 1
ATOM 690 O O . LEU A 1 87 ? -73.651 -3.060 92.079 1.00 30.23 87 LEU A O 1
ATOM 694 N N . GLU A 1 88 ? -74.618 -4.381 93.577 1.00 34.81 88 GLU A N 1
ATOM 695 C CA . GLU A 1 88 ? -75.942 -4.354 92.912 1.00 34.81 88 GLU A CA 1
ATOM 696 C C . GLU A 1 88 ? -76.627 -2.962 92.916 1.00 34.81 88 GLU A C 1
ATOM 698 O O . GLU A 1 88 ? -77.231 -2.621 93.928 1.00 34.81 88 GLU A O 1
ATOM 703 N N . VAL A 1 89 ? -76.684 -2.194 91.802 1.00 31.36 89 VAL A N 1
ATOM 704 C CA . VAL A 1 89 ? -77.672 -1.085 91.617 1.00 31.36 89 VAL A CA 1
ATOM 705 C C . VAL A 1 89 ? -77.996 -0.725 90.132 1.00 31.36 89 VAL A C 1
ATOM 707 O O . VAL A 1 89 ? -77.198 -0.093 89.452 1.00 31.36 89 VAL A O 1
ATOM 710 N N . ARG A 1 90 ? -79.249 -1.031 89.726 1.00 28.36 90 ARG A N 1
ATOM 711 C CA . ARG A 1 90 ? -80.320 -0.255 89.007 1.00 28.36 90 ARG A CA 1
ATOM 712 C C . ARG A 1 90 ? -80.162 0.333 87.573 1.00 28.36 90 ARG A C 1
ATOM 714 O O . ARG A 1 90 ? -79.287 1.135 87.283 1.00 28.36 90 ARG A O 1
ATOM 721 N N . HIS A 1 91 ? -81.186 0.049 86.746 1.00 29.50 91 HIS A N 1
ATOM 722 C CA . HIS A 1 91 ? -81.526 0.603 85.414 1.00 29.50 91 HIS A CA 1
ATOM 723 C C . HIS A 1 91 ? -81.931 2.101 85.387 1.00 29.50 91 HIS A C 1
ATOM 725 O O . HIS A 1 91 ? -82.683 2.553 86.252 1.00 29.50 91 HIS A O 1
ATOM 731 N N . THR A 1 92 ? -81.588 2.811 84.298 1.00 25.83 92 THR A N 1
ATOM 732 C CA . THR A 1 92 ? -82.172 4.103 83.846 1.00 25.83 92 THR A CA 1
ATOM 733 C C . THR A 1 92 ? -82.460 4.097 82.316 1.00 25.83 92 THR A C 1
ATOM 735 O O . THR A 1 92 ? -81.772 3.377 81.595 1.00 25.83 92 THR A O 1
ATOM 738 N N . PRO A 1 93 ? -83.485 4.830 81.801 1.00 30.80 93 PRO A N 1
ATOM 739 C CA . PRO A 1 93 ? -83.998 4.731 80.411 1.00 30.80 93 PRO A CA 1
ATOM 740 C C . PRO A 1 93 ? -83.283 5.659 79.379 1.00 30.80 93 PRO A C 1
ATOM 742 O O . PRO A 1 93 ? -82.519 6.529 79.799 1.00 30.80 93 PRO A O 1
ATOM 745 N N . PRO A 1 94 ? -83.501 5.494 78.044 1.00 34.47 94 PRO A N 1
ATOM 746 C CA . PRO A 1 94 ? -82.631 6.037 76.983 1.00 34.47 94 PRO A CA 1
ATOM 747 C C . PRO A 1 94 ? -82.879 7.514 76.600 1.00 34.47 94 PRO A C 1
ATOM 749 O O . PRO A 1 94 ? -83.978 8.041 76.757 1.00 34.47 94 PRO A O 1
ATOM 752 N N . VAL A 1 95 ? -81.825 8.154 76.073 1.00 32.44 95 VAL A N 1
ATOM 753 C CA . VAL A 1 95 ? -81.692 9.590 75.733 1.00 32.44 95 VAL A CA 1
ATOM 754 C C . VAL A 1 95 ? -82.219 9.916 74.318 1.00 32.44 95 VAL A C 1
ATOM 756 O O . VAL A 1 95 ? -82.116 9.103 73.405 1.00 32.44 95 VAL A O 1
ATOM 759 N N . ASP A 1 96 ? -82.769 11.125 74.159 1.00 34.75 96 ASP A N 1
ATOM 760 C CA . ASP A 1 96 ? -83.516 11.665 73.008 1.00 34.75 96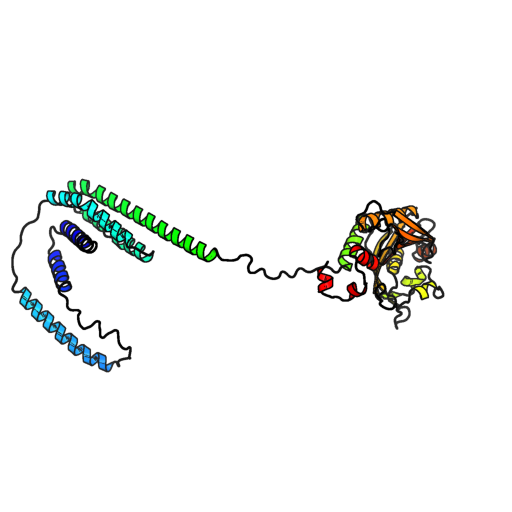 ASP A CA 1
ATOM 761 C C . ASP A 1 96 ? -82.645 12.003 71.763 1.00 34.75 96 ASP A C 1
ATOM 763 O O . ASP A 1 96 ? -81.573 12.609 71.873 1.00 34.75 96 ASP A O 1
ATOM 767 N N . ALA A 1 97 ? -83.114 11.658 70.556 1.00 37.50 97 ALA A N 1
ATOM 768 C CA . ALA A 1 97 ? -82.343 11.656 69.294 1.00 37.50 97 ALA A CA 1
ATOM 769 C C . ALA A 1 97 ? -81.913 13.052 68.779 1.00 37.50 97 ALA A C 1
ATOM 771 O O . ALA A 1 97 ? -80.943 13.186 68.029 1.00 37.50 97 ALA A O 1
ATOM 772 N N . ALA A 1 98 ? -82.582 14.123 69.217 1.00 36.41 98 ALA A N 1
ATOM 773 C CA . ALA A 1 98 ? -82.256 15.497 68.821 1.00 36.41 98 ALA A CA 1
ATOM 774 C C . ALA A 1 98 ? -80.903 15.995 69.380 1.00 36.41 98 ALA A C 1
ATOM 776 O O . ALA A 1 98 ? -80.249 16.850 68.776 1.00 36.41 98 ALA A O 1
ATOM 777 N N . LEU A 1 99 ? -80.450 15.443 70.513 1.00 39.47 99 LEU A N 1
ATOM 778 C CA . LEU A 1 99 ? -79.187 15.820 71.157 1.00 39.47 99 LEU A CA 1
ATOM 779 C C . LEU A 1 99 ? -77.968 15.243 70.408 1.00 39.47 99 LEU A C 1
ATOM 781 O O . LEU A 1 99 ? -76.928 15.894 70.302 1.00 39.47 99 LEU A O 1
ATOM 785 N N . LEU A 1 100 ? -78.119 14.056 69.814 1.00 39.22 100 LEU A N 1
ATOM 786 C CA . LEU A 1 100 ? -77.079 13.353 69.055 1.00 39.22 100 LEU A CA 1
ATOM 787 C C . LEU A 1 100 ? -76.711 14.077 67.750 1.00 39.22 100 LEU A C 1
ATOM 789 O O . LEU A 1 100 ? -75.526 14.285 67.481 1.00 39.22 100 LEU A O 1
ATOM 793 N N . SER A 1 101 ? -77.696 14.558 66.980 1.00 38.94 101 SER A N 1
ATOM 794 C CA . SER A 1 101 ? -77.438 15.368 65.771 1.00 38.94 101 SER A CA 1
ATOM 795 C C . SER A 1 101 ? -76.672 16.668 66.095 1.00 38.94 101 SER A C 1
ATOM 797 O O . SER A 1 101 ? -75.716 17.040 65.403 1.00 38.94 101 SER A O 1
ATOM 799 N N . SER A 1 102 ? -77.014 17.320 67.213 1.00 41.38 102 SER A N 1
ATOM 800 C CA . SER A 1 102 ? -76.339 18.529 67.704 1.00 41.38 102 SER A CA 1
ATOM 801 C C . SER A 1 102 ? -74.867 18.294 68.076 1.00 41.38 102 SER A C 1
ATOM 803 O O . SER A 1 102 ? -74.024 19.155 67.806 1.00 41.38 102 SER A O 1
ATOM 805 N N . ILE A 1 103 ? -74.547 17.152 68.689 1.00 45.25 103 ILE A N 1
ATOM 806 C CA . ILE A 1 103 ? -73.196 16.816 69.162 1.00 45.25 103 ILE A CA 1
ATOM 807 C C . ILE A 1 103 ? -72.272 16.460 67.991 1.00 45.25 103 ILE A C 1
ATOM 809 O O . ILE A 1 103 ? -71.112 16.874 67.977 1.00 45.25 103 ILE A O 1
ATOM 813 N N . VAL A 1 104 ? -72.773 15.757 66.971 1.00 47.69 104 VAL A N 1
ATOM 814 C CA . VAL A 1 104 ? -71.951 15.356 65.817 1.00 47.69 104 VAL A CA 1
ATOM 815 C C . VAL A 1 104 ? -71.594 16.547 64.926 1.00 47.69 104 VAL A C 1
ATOM 817 O O . VAL A 1 104 ? -70.432 16.691 64.545 1.00 47.69 104 VAL A O 1
ATOM 820 N N . LYS A 1 105 ? -72.535 17.471 64.673 1.00 50.19 105 LYS A N 1
ATOM 821 C CA . LYS A 1 105 ? -72.242 18.731 63.959 1.00 50.19 105 LYS A CA 1
ATOM 822 C C . LYS A 1 105 ? -71.186 19.580 64.677 1.00 50.19 105 LYS A C 1
ATOM 824 O O . LYS A 1 105 ? -70.339 20.170 64.019 1.00 50.19 105 LYS A O 1
ATOM 829 N N . LYS A 1 106 ? -71.197 19.619 66.016 1.00 52.50 106 LYS A N 1
ATOM 830 C CA . LYS A 1 106 ? -70.255 20.423 66.822 1.00 52.50 106 LYS A CA 1
ATOM 831 C C . LYS A 1 106 ? -68.849 19.811 66.923 1.00 52.50 106 LYS A C 1
ATOM 833 O O . LYS A 1 106 ? -67.910 20.504 67.309 1.00 52.50 106 LYS A O 1
ATOM 838 N N . ASN A 1 107 ? -68.703 18.527 66.591 1.00 55.00 107 ASN A N 1
ATOM 839 C CA . ASN A 1 107 ? -67.455 17.780 66.742 1.00 55.00 107 ASN A CA 1
ATOM 840 C C . ASN A 1 107 ? -66.832 17.302 65.419 1.00 55.00 107 ASN A C 1
ATOM 842 O O . ASN A 1 107 ? -65.703 16.817 65.446 1.00 55.00 107 ASN A O 1
ATOM 846 N N . TYR A 1 108 ? -67.510 17.467 64.278 1.00 60.91 108 TYR A N 1
ATOM 847 C CA . TYR A 1 108 ? -66.981 17.124 62.952 1.00 60.91 108 TYR A CA 1
ATOM 848 C C . TYR A 1 108 ? -65.606 17.755 62.692 1.00 60.91 108 TYR A C 1
ATOM 850 O O . TYR A 1 108 ? -64.655 17.041 62.382 1.00 60.91 108 TYR A O 1
ATOM 858 N N . ASP A 1 109 ? -65.477 19.065 62.918 1.00 62.69 109 ASP A N 1
ATOM 859 C CA . ASP A 1 109 ? -64.226 19.798 62.685 1.00 62.69 109 ASP A CA 1
ATOM 860 C C . ASP A 1 109 ? -63.092 19.311 63.598 1.00 62.69 109 ASP A C 1
ATOM 862 O O . ASP A 1 109 ? -61.939 19.227 63.183 1.00 62.69 109 ASP A O 1
ATOM 866 N N . LYS A 1 110 ? -63.418 18.911 64.834 1.00 64.12 110 LYS A N 1
ATOM 867 C CA . LYS A 1 110 ? -62.440 18.355 65.781 1.00 64.12 110 LYS A CA 1
ATOM 868 C C . LYS A 1 110 ? -61.978 16.960 65.370 1.00 64.12 110 LYS A C 1
ATOM 870 O O . LYS A 1 110 ? -60.796 16.657 65.476 1.00 64.12 110 LYS A O 1
ATOM 875 N N . ILE A 1 111 ? -62.897 16.114 64.902 1.00 65.00 111 ILE A N 1
ATOM 876 C CA . ILE A 1 111 ? -62.592 14.757 64.430 1.00 65.00 111 ILE A CA 1
ATOM 877 C C . ILE A 1 111 ? -61.754 14.821 63.152 1.00 65.00 111 ILE A C 1
ATOM 879 O O . ILE A 1 111 ? -60.755 14.114 63.039 1.00 65.00 111 ILE A O 1
ATOM 883 N N . HIS A 1 112 ? -62.129 15.692 62.215 1.00 70.38 112 HIS A N 1
ATOM 884 C CA . HIS A 1 112 ? -61.382 15.930 60.983 1.00 70.38 112 HIS A CA 1
ATOM 885 C C . HIS A 1 112 ? -59.961 16.427 61.276 1.00 70.38 112 HIS A C 1
ATOM 887 O O . HIS A 1 112 ? -59.003 15.814 60.806 1.00 70.38 112 HIS A O 1
ATOM 893 N N . ALA A 1 113 ? -59.810 17.430 62.149 1.00 70.25 113 ALA A N 1
ATOM 894 C CA . ALA A 1 113 ? -58.503 17.929 62.581 1.00 70.25 113 ALA A CA 1
ATOM 895 C C . ALA A 1 113 ? -57.645 16.844 63.255 1.00 70.25 113 ALA A C 1
ATOM 897 O O . ALA A 1 113 ? -56.456 16.737 62.969 1.00 70.25 113 ALA A O 1
ATOM 898 N N . CYS A 1 114 ? -58.250 15.992 64.086 1.00 72.56 114 CYS A N 1
ATOM 899 C CA . CYS A 1 114 ? -57.563 14.880 64.747 1.00 72.56 114 CYS A CA 1
ATOM 900 C C . CYS A 1 114 ? -56.986 13.866 63.756 1.00 72.56 114 CYS A C 1
ATOM 902 O O . CYS A 1 114 ? -55.845 13.427 63.873 1.00 72.56 114 CYS A O 1
ATOM 904 N N . ILE A 1 115 ? -57.797 13.480 62.767 1.00 74.81 115 ILE A N 1
ATOM 905 C CA . ILE A 1 115 ? -57.412 12.490 61.761 1.00 74.81 115 ILE A CA 1
ATOM 906 C C . ILE A 1 115 ? -56.313 13.064 60.859 1.00 74.81 115 ILE A C 1
ATOM 908 O O . ILE A 1 115 ? -55.400 12.336 60.474 1.00 74.81 115 ILE A O 1
ATOM 912 N N . LEU A 1 116 ? -56.364 14.364 60.559 1.00 76.00 116 LEU A N 1
ATOM 913 C CA . LEU A 1 116 ? -55.295 15.054 59.840 1.00 76.00 116 LEU A CA 1
ATOM 914 C C . LEU A 1 116 ? -54.008 15.185 60.669 1.00 76.00 116 LEU A C 1
ATOM 916 O O . LEU A 1 116 ? -52.923 15.059 60.105 1.00 76.00 116 LEU A O 1
ATOM 920 N N . GLU A 1 117 ? -54.094 15.373 61.988 1.00 78.12 117 GLU A N 1
ATOM 921 C CA . GLU A 1 117 ? -52.925 15.345 62.877 1.00 78.12 117 GLU A CA 1
ATOM 922 C C . GLU A 1 117 ? -52.293 13.944 62.910 1.00 78.12 117 GLU A C 1
ATOM 924 O O . GLU A 1 117 ? -51.085 13.805 62.711 1.00 78.12 117 GLU A O 1
ATOM 929 N N . ASP A 1 118 ? -53.097 12.888 63.055 1.00 75.31 118 ASP A N 1
ATOM 930 C CA . ASP A 1 118 ? -52.630 11.499 62.965 1.00 75.31 118 ASP A CA 1
ATOM 931 C C . ASP A 1 118 ? -51.986 11.200 61.602 1.00 75.31 118 ASP A C 1
ATOM 933 O O . ASP A 1 118 ? -50.937 10.556 61.542 1.00 75.31 118 ASP A O 1
ATOM 937 N N . LEU A 1 119 ? -52.572 11.705 60.509 1.00 80.69 119 LEU A N 1
ATOM 938 C CA . LEU A 1 119 ? -51.987 11.605 59.174 1.00 80.69 119 LEU A CA 1
ATOM 939 C C . LEU A 1 119 ? -50.665 12.369 59.101 1.00 80.69 119 LEU A C 1
ATOM 941 O O . LEU A 1 119 ? -49.720 11.885 58.488 1.00 80.69 119 LEU A O 1
ATOM 945 N N . SER A 1 120 ? -50.553 13.543 59.724 1.00 80.00 120 SER A N 1
ATOM 946 C CA . SER A 1 120 ? -49.317 14.334 59.735 1.00 80.00 120 SER A CA 1
ATOM 947 C C . SER A 1 120 ? -48.158 13.603 60.428 1.00 80.00 120 SER A C 1
ATOM 949 O O . SER A 1 120 ? -47.031 13.677 59.938 1.00 80.00 120 SER A O 1
ATOM 951 N N . ASN A 1 121 ? -48.457 12.789 61.446 1.00 81.94 121 ASN A N 1
ATOM 952 C CA . ASN A 1 121 ? -47.487 12.006 62.216 1.00 81.94 121 ASN A CA 1
ATOM 953 C C . ASN A 1 121 ? -46.970 10.741 61.500 1.00 81.94 121 ASN A C 1
ATOM 955 O O . ASN A 1 121 ? -46.076 10.081 62.019 1.00 81.94 121 ASN A O 1
ATOM 959 N N . THR A 1 122 ? -47.497 10.364 60.327 1.00 85.19 122 THR A N 1
ATOM 960 C CA . THR A 1 122 ? -46.948 9.228 59.562 1.00 85.19 122 THR A CA 1
ATOM 961 C C . THR A 1 122 ? -45.622 9.625 58.903 1.00 85.19 122 THR A C 1
ATOM 963 O O . THR A 1 122 ? -45.612 10.542 58.067 1.00 85.19 122 THR A O 1
ATOM 966 N N . GLU A 1 123 ? -44.525 8.935 59.219 1.00 81.50 123 GLU A N 1
ATOM 967 C CA . GLU A 1 123 ? -43.171 9.301 58.766 1.00 81.50 123 GLU A CA 1
ATOM 968 C C . GLU A 1 123 ? -42.665 8.440 57.603 1.00 81.50 123 GLU A C 1
ATOM 970 O O . GLU A 1 123 ? -41.801 8.876 56.840 1.00 81.50 123 GLU A O 1
ATOM 975 N N . ASN A 1 124 ? -43.217 7.238 57.422 1.00 81.12 124 ASN A N 1
ATOM 976 C CA . ASN A 1 124 ? -42.817 6.315 56.362 1.00 81.12 124 ASN A CA 1
ATOM 977 C C . ASN A 1 124 ? -44.030 5.672 55.644 1.00 81.12 124 ASN A C 1
ATOM 979 O O . ASN A 1 124 ? -45.180 5.814 56.063 1.00 81.12 124 ASN A O 1
ATOM 983 N N . LYS A 1 125 ? -43.779 4.947 54.539 1.00 82.38 125 LYS A N 1
ATOM 984 C CA . LYS A 1 125 ? -44.840 4.270 53.761 1.00 82.38 125 LYS A CA 1
ATOM 985 C C . LYS A 1 125 ? -45.586 3.191 54.559 1.00 82.38 125 LYS A C 1
ATOM 987 O O . LYS A 1 125 ? -46.768 2.980 54.309 1.00 82.38 125 LYS A O 1
ATOM 992 N N . ALA A 1 126 ? -44.925 2.523 55.505 1.00 82.56 126 ALA A N 1
ATOM 993 C CA . ALA A 1 126 ? -45.562 1.517 56.353 1.00 82.56 126 ALA A CA 1
ATOM 994 C C . ALA A 1 126 ? -46.539 2.164 57.351 1.00 82.56 126 ALA A C 1
ATOM 996 O O . ALA A 1 126 ? -47.638 1.648 57.547 1.00 82.56 126 ALA A O 1
ATOM 997 N N . ASP A 1 127 ? -46.190 3.328 57.904 1.00 84.69 127 ASP A N 1
ATOM 998 C CA . ASP A 1 127 ? -47.059 4.112 58.786 1.00 84.69 127 ASP A CA 1
ATOM 999 C C . ASP A 1 127 ? -48.275 4.656 58.031 1.00 84.69 127 ASP A C 1
ATOM 1001 O O . ASP A 1 127 ? -49.391 4.626 58.549 1.00 84.69 127 ASP A O 1
ATOM 1005 N N . LEU A 1 128 ? -48.072 5.129 56.794 1.00 86.38 128 LEU A N 1
ATOM 1006 C CA . LEU A 1 128 ? -49.156 5.613 55.938 1.00 86.38 128 LEU A CA 1
ATOM 1007 C C . LEU A 1 128 ? -50.127 4.483 55.569 1.00 86.38 128 LEU A C 1
ATOM 1009 O O . LEU A 1 128 ? -51.340 4.677 55.624 1.00 86.38 128 LEU A O 1
ATOM 1013 N N . GLU A 1 129 ? -49.618 3.286 55.265 1.00 84.38 129 GLU A N 1
ATOM 1014 C CA . GLU A 1 129 ? -50.462 2.118 54.997 1.00 84.38 129 GLU A CA 1
ATOM 1015 C C . GLU A 1 129 ? -51.196 1.652 56.265 1.00 84.38 129 GLU A C 1
ATOM 1017 O O . GLU A 1 129 ? -52.396 1.378 56.228 1.00 84.38 129 GLU A O 1
ATOM 1022 N N . ALA A 1 130 ? -50.533 1.658 57.425 1.00 82.06 130 ALA A N 1
ATOM 1023 C CA . ALA A 1 130 ? -51.175 1.368 58.706 1.00 82.06 130 ALA A CA 1
ATOM 1024 C C . ALA A 1 130 ? -52.279 2.387 59.048 1.00 82.06 130 ALA A C 1
ATOM 1026 O O . ALA A 1 130 ? -53.333 2.009 59.570 1.00 82.06 130 ALA A O 1
ATOM 1027 N N . PHE A 1 131 ? -52.073 3.669 58.732 1.00 85.94 131 PHE A N 1
ATOM 1028 C CA . PHE A 1 131 ? -53.087 4.719 58.844 1.00 85.94 131 PHE A CA 1
ATOM 1029 C C . PHE A 1 131 ? -54.256 4.472 57.878 1.00 85.94 131 PHE A C 1
ATOM 1031 O O . PHE A 1 131 ? -55.418 4.487 58.297 1.00 85.94 131 PHE A O 1
ATOM 1038 N N . ARG A 1 132 ? -53.964 4.171 56.606 1.00 85.56 132 ARG A N 1
ATOM 1039 C CA . ARG A 1 132 ? -54.961 3.879 55.567 1.00 85.56 132 ARG A CA 1
ATOM 1040 C C . ARG A 1 132 ? -55.838 2.692 55.952 1.00 85.56 132 ARG A C 1
ATOM 1042 O O . ARG A 1 132 ? -57.062 2.803 55.894 1.00 85.56 132 ARG A O 1
ATOM 1049 N N . VAL A 1 133 ? -55.245 1.587 56.400 1.00 83.50 133 VAL A N 1
ATOM 1050 C CA . VAL A 1 133 ? -55.972 0.392 56.859 1.00 83.50 133 VAL A CA 1
ATOM 1051 C C . VAL A 1 133 ? -56.851 0.715 58.071 1.00 83.50 133 VAL A C 1
ATOM 1053 O O . VAL A 1 133 ? -58.014 0.315 58.104 1.00 83.50 133 VAL A O 1
ATOM 1056 N N . ARG A 1 134 ? -56.330 1.483 59.037 1.00 78.88 134 ARG A N 1
ATOM 1057 C CA . ARG A 1 134 ? -57.033 1.846 60.278 1.00 78.88 134 ARG A CA 1
ATOM 1058 C C . ARG A 1 134 ? -58.245 2.752 60.049 1.00 78.88 134 ARG A C 1
ATOM 1060 O O . ARG A 1 134 ? -59.267 2.575 60.712 1.00 78.88 134 ARG A O 1
ATOM 1067 N N . TRP A 1 135 ? -58.140 3.729 59.150 1.00 79.06 135 TRP A N 1
ATOM 1068 C CA . TRP A 1 135 ? -59.172 4.756 58.966 1.00 79.06 135 TRP A CA 1
ATOM 1069 C C . TRP A 1 135 ? -60.052 4.531 57.732 1.00 79.06 135 TRP A C 1
ATOM 1071 O O . TRP A 1 135 ? -61.269 4.669 57.841 1.00 79.06 135 TRP A O 1
ATOM 1081 N N . ILE A 1 136 ? -59.471 4.145 56.591 1.00 82.19 136 ILE A N 1
ATOM 1082 C CA . ILE A 1 136 ? -60.138 4.068 55.273 1.00 82.19 136 ILE A CA 1
ATOM 1083 C C . ILE A 1 136 ? -60.372 2.614 54.813 1.00 82.19 136 ILE A C 1
ATOM 1085 O O . ILE A 1 136 ? -61.216 2.365 53.950 1.00 82.19 136 ILE A O 1
ATOM 1089 N N . GLY A 1 137 ? -59.642 1.642 55.371 1.00 80.81 137 GLY A N 1
ATOM 1090 C CA . GLY A 1 137 ? -59.717 0.227 54.995 1.00 80.81 137 GLY A CA 1
ATOM 1091 C C . GLY A 1 137 ? -61.123 -0.373 55.118 1.00 80.81 137 GLY A C 1
ATOM 1092 O O . GLY A 1 137 ? -61.998 0.183 55.770 1.00 80.81 137 GLY A O 1
ATOM 1093 N N . ARG A 1 138 ? -61.360 -1.552 54.522 1.00 75.19 138 ARG A N 1
ATOM 1094 C CA . ARG A 1 138 ? -62.698 -2.192 54.497 1.00 75.19 138 ARG A CA 1
ATOM 1095 C C . ARG A 1 138 ? -63.323 -2.412 55.886 1.00 75.19 138 ARG A C 1
ATOM 1097 O O . ARG A 1 138 ? -64.542 -2.423 55.980 1.00 75.19 138 ARG A O 1
ATOM 1104 N N . GLN A 1 139 ? -62.494 -2.575 56.919 1.00 72.06 139 GLN A N 1
ATOM 1105 C CA . GLN A 1 139 ? -62.874 -2.686 58.340 1.00 72.06 139 GLN A CA 1
ATOM 1106 C C . GLN A 1 139 ? -62.392 -1.472 59.164 1.00 72.06 139 GLN A C 1
ATOM 1108 O O . GLN A 1 139 ? -62.189 -1.557 60.373 1.00 72.06 139 GLN A O 1
ATOM 1113 N N . GLY A 1 140 ? -62.101 -0.360 58.491 1.00 71.38 140 GLY A N 1
ATOM 1114 C CA . GLY A 1 140 ? -61.582 0.858 59.097 1.00 71.38 140 GLY A CA 1
ATOM 1115 C C . GLY A 1 140 ? -62.673 1.659 59.798 1.00 71.38 140 GLY A C 1
ATOM 1116 O O . GLY A 1 140 ? -63.866 1.490 59.547 1.00 71.38 140 GLY A O 1
ATOM 1117 N N . LYS A 1 141 ? -62.256 2.592 60.653 1.00 73.50 141 LYS A N 1
ATOM 1118 C CA . LYS A 1 141 ? -63.178 3.385 61.478 1.00 73.50 141 LYS A CA 1
ATOM 1119 C C . LYS A 1 141 ? -64.215 4.168 60.658 1.00 73.50 141 LYS A C 1
ATOM 1121 O O . LYS A 1 141 ? -65.365 4.243 61.076 1.00 73.50 141 LYS A O 1
ATOM 1126 N N . ILE A 1 142 ? -63.848 4.722 59.494 1.00 75.00 142 ILE A N 1
ATOM 1127 C CA . ILE A 1 142 ? -64.773 5.517 58.663 1.00 75.00 142 ILE A CA 1
ATOM 1128 C C . ILE A 1 142 ? -65.821 4.619 57.972 1.00 75.00 142 ILE A C 1
ATOM 1130 O O . ILE A 1 142 ? -67.008 4.930 58.061 1.00 75.00 142 ILE A O 1
ATOM 1134 N N . PRO A 1 143 ? -65.464 3.491 57.322 1.00 75.50 143 PRO A N 1
ATOM 1135 C CA . PRO A 1 143 ? -66.463 2.560 56.790 1.00 75.50 143 PRO A CA 1
ATOM 1136 C C . PRO A 1 143 ? -67.373 1.919 57.842 1.00 75.50 143 PRO A C 1
ATOM 1138 O O . PRO A 1 143 ? -68.555 1.741 57.558 1.00 75.50 143 PRO A O 1
ATOM 1141 N N . THR A 1 144 ? -66.870 1.627 59.046 1.00 73.12 144 THR A N 1
ATOM 1142 C CA . THR A 1 144 ? -67.690 1.112 60.158 1.00 73.12 144 THR A CA 1
ATOM 1143 C C . THR A 1 144 ? -68.737 2.137 60.599 1.00 73.12 144 THR A C 1
ATOM 1145 O O . THR A 1 144 ? -69.919 1.809 60.661 1.00 73.12 144 THR A O 1
ATOM 1148 N N . LEU A 1 145 ? -68.346 3.408 60.747 1.00 68.19 145 LEU A N 1
ATOM 1149 C CA . LEU A 1 145 ? -69.271 4.521 61.006 1.00 68.19 145 LEU A CA 1
ATOM 1150 C C . LEU A 1 145 ? -70.341 4.679 59.909 1.00 68.19 145 LEU A C 1
ATOM 1152 O O . LEU A 1 145 ? -71.509 4.947 60.188 1.00 68.19 145 LEU A O 1
ATOM 1156 N N . ILE A 1 146 ? -69.960 4.484 58.642 1.00 69.88 146 ILE A N 1
ATOM 1157 C CA . ILE A 1 146 ? -70.895 4.503 57.503 1.00 69.88 146 ILE A CA 1
ATOM 1158 C C . ILE A 1 146 ? -71.818 3.270 57.502 1.00 69.88 146 ILE A C 1
ATOM 1160 O O . ILE A 1 146 ? -72.940 3.336 56.997 1.00 69.88 146 ILE A O 1
ATOM 1164 N N . HIS A 1 147 ? -71.382 2.142 58.060 1.00 72.06 147 HIS A N 1
ATOM 1165 C CA . HIS A 1 147 ? -72.203 0.942 58.183 1.00 72.06 147 HIS A CA 1
ATOM 1166 C C . HIS A 1 147 ? -73.246 1.073 59.303 1.00 72.06 147 HIS A C 1
ATOM 1168 O O . HIS A 1 147 ? -74.415 0.759 59.084 1.00 72.06 147 HIS A O 1
ATOM 1174 N N . GLU A 1 148 ? -72.847 1.594 60.464 1.00 67.94 148 GLU A N 1
ATOM 1175 C CA . GLU A 1 148 ? -73.710 1.845 61.632 1.00 67.94 148 GLU A CA 1
ATOM 1176 C C . GLU A 1 148 ? -74.819 2.870 61.346 1.00 67.94 148 GLU A C 1
ATOM 1178 O O . GLU A 1 148 ? -75.905 2.816 61.924 1.00 67.94 148 GLU A O 1
ATOM 1183 N N . LEU A 1 149 ? -74.606 3.748 60.361 1.00 68.25 149 LEU A N 1
ATOM 1184 C CA . LEU A 1 149 ? -75.638 4.630 59.815 1.00 68.25 149 LEU A CA 1
ATOM 1185 C C . LEU A 1 149 ? -76.882 3.878 59.314 1.00 68.25 149 LEU A C 1
ATOM 1187 O O . LEU A 1 149 ? -77.955 4.472 59.280 1.00 68.25 149 LEU A O 1
ATOM 1191 N N . LYS A 1 150 ? -76.788 2.596 58.922 1.00 66.69 150 LYS A N 1
ATOM 1192 C CA . LYS A 1 150 ? -77.940 1.813 58.429 1.00 66.69 150 LYS A CA 1
ATOM 1193 C C . LYS A 1 150 ? -79.011 1.581 59.493 1.00 66.69 150 LYS A C 1
ATOM 1195 O O . LYS A 1 150 ? -80.183 1.488 59.127 1.00 66.69 150 LYS A O 1
ATOM 1200 N N . GLU A 1 151 ? -78.639 1.556 60.767 1.00 62.94 151 GLU A N 1
ATOM 1201 C CA . GLU A 1 151 ? -79.540 1.271 61.892 1.00 62.94 151 GLU A CA 1
ATOM 1202 C C . GLU A 1 151 ? -80.225 2.532 62.451 1.00 62.94 151 GLU A C 1
ATOM 1204 O O . GLU A 1 151 ? -81.036 2.452 63.368 1.00 62.94 151 GLU A O 1
ATOM 1209 N N . ARG A 1 152 ? -79.937 3.707 61.870 1.00 64.62 152 ARG A N 1
ATOM 1210 C CA . ARG A 1 152 ? -80.435 5.015 62.330 1.00 64.62 152 ARG A CA 1
ATOM 1211 C C . ARG A 1 152 ? -81.727 5.470 61.649 1.00 64.62 152 ARG A C 1
ATOM 1213 O O . ARG A 1 152 ? -82.110 4.946 60.592 1.00 64.62 152 ARG A O 1
ATOM 1220 N N . SER A 1 153 ? -82.387 6.462 62.252 1.00 65.69 153 SER A N 1
ATOM 1221 C CA . SER A 1 153 ? -83.637 7.048 61.750 1.00 65.69 153 SER A CA 1
ATOM 1222 C C . SER A 1 153 ? -83.441 7.768 60.405 1.00 65.69 153 SER A C 1
ATOM 1224 O O . SER A 1 153 ? -82.318 8.048 59.970 1.00 65.69 153 SER A O 1
ATOM 1226 N N . LEU A 1 154 ? -84.539 8.025 59.687 1.00 64.81 154 LEU A N 1
ATOM 1227 C CA . LEU A 1 154 ? -84.491 8.609 58.342 1.00 64.81 154 LEU A CA 1
ATOM 1228 C C . LEU A 1 154 ? -84.016 10.075 58.367 1.00 64.81 154 LEU A C 1
ATOM 1230 O O . LEU A 1 154 ? -83.348 10.512 57.426 1.00 64.81 154 LEU A O 1
ATOM 1234 N N . GLU A 1 155 ? -84.315 10.813 59.443 1.00 62.50 155 GLU A N 1
ATOM 1235 C CA . GLU A 1 155 ? -83.814 12.169 59.682 1.00 62.50 155 GLU A CA 1
ATOM 1236 C C . GLU A 1 155 ? -82.298 12.188 59.955 1.00 62.50 155 GLU A C 1
ATOM 1238 O O . GLU A 1 155 ? -81.573 12.959 59.325 1.00 62.50 155 GLU A O 1
ATOM 1243 N N . GLU A 1 156 ? -81.787 11.290 60.805 1.00 59.34 156 GLU A N 1
ATOM 1244 C CA . GLU A 1 156 ? -80.353 11.204 61.141 1.00 59.34 156 GLU A CA 1
ATOM 1245 C C . GLU A 1 156 ? -79.495 10.826 59.925 1.00 59.34 156 GLU A C 1
ATOM 1247 O O . GLU A 1 156 ? -78.421 11.390 59.702 1.00 59.34 156 GLU A O 1
ATOM 1252 N N . LYS A 1 157 ? -79.994 9.915 59.080 1.00 64.31 157 LYS A N 1
ATOM 1253 C CA . LYS A 1 157 ? -79.331 9.515 57.828 1.00 64.31 157 LYS A CA 1
ATOM 1254 C C . LYS A 1 157 ? -79.172 10.677 56.844 1.00 64.31 157 LYS A C 1
ATOM 1256 O O . LYS A 1 157 ? -78.164 10.736 56.137 1.00 64.31 157 LYS A O 1
ATOM 1261 N N . ARG A 1 158 ? -80.146 11.595 56.790 1.00 69.44 158 ARG A N 1
ATOM 1262 C CA . ARG A 1 158 ? -80.123 12.762 55.891 1.00 69.44 158 ARG A CA 1
ATOM 1263 C C . ARG A 1 158 ? -79.083 13.804 56.294 1.00 69.44 158 ARG A C 1
ATOM 1265 O O . ARG A 1 158 ? -78.517 14.440 55.410 1.00 69.44 158 ARG A O 1
ATOM 1272 N N . GLU A 1 159 ? -78.810 13.960 57.587 1.00 67.38 159 GLU A N 1
ATOM 1273 C CA . GLU A 1 159 ? -77.835 14.943 58.077 1.00 67.38 159 GLU A CA 1
ATOM 1274 C C . GLU A 1 159 ? -76.408 14.385 58.193 1.00 67.38 159 GLU A C 1
ATOM 1276 O O . GLU A 1 159 ? -75.449 15.071 57.839 1.00 67.38 159 GLU A O 1
ATOM 1281 N N . LEU A 1 160 ? -76.246 13.141 58.653 1.00 64.94 160 LEU A N 1
ATOM 1282 C CA . LEU A 1 160 ? -74.934 12.544 58.936 1.00 64.94 160 LEU A CA 1
ATOM 1283 C C . LEU A 1 160 ? -74.267 11.904 57.710 1.00 64.94 160 LEU A C 1
ATOM 1285 O O . LEU A 1 160 ? -73.038 11.880 57.615 1.00 64.94 160 LEU A O 1
ATOM 1289 N N . GLY A 1 161 ? -75.056 11.417 56.747 1.00 70.88 161 GLY A N 1
ATOM 1290 C CA . GLY A 1 161 ? -74.548 10.786 55.525 1.00 70.88 161 GLY A CA 1
ATOM 1291 C C . GLY A 1 161 ? -73.635 11.698 54.687 1.00 70.88 161 GLY A C 1
ATOM 1292 O O . GLY A 1 161 ? -72.524 11.283 54.346 1.00 70.88 161 GLY A O 1
ATOM 1293 N N . PRO A 1 162 ? -74.044 12.942 54.366 1.00 76.06 162 PRO A N 1
ATOM 1294 C CA . PRO A 1 162 ? -73.202 13.880 53.622 1.00 76.06 162 PRO A CA 1
ATOM 1295 C C . PRO A 1 162 ? -71.899 14.233 54.351 1.00 76.06 162 PRO A C 1
ATOM 1297 O O . PRO A 1 162 ? -70.847 14.278 53.718 1.00 76.06 162 PRO A O 1
ATOM 1300 N N . LEU A 1 163 ? -71.951 14.418 55.676 1.00 71.75 163 LEU A N 1
ATOM 1301 C CA . LEU A 1 163 ? -70.780 14.745 56.494 1.00 71.75 163 LEU A CA 1
ATOM 1302 C C . LEU A 1 163 ? -69.767 13.593 56.517 1.00 71.75 163 LEU A C 1
ATOM 1304 O O . LEU A 1 163 ? -68.585 13.810 56.274 1.00 71.75 163 LEU A O 1
ATOM 1308 N N . LEU A 1 164 ? -70.209 12.351 56.725 1.00 71.81 164 LEU A N 1
ATOM 1309 C CA . LEU A 1 164 ? -69.306 11.193 56.739 1.00 71.81 164 LEU A CA 1
ATOM 1310 C C . LEU A 1 164 ? -68.702 10.893 55.360 1.00 71.81 164 LEU A C 1
ATOM 1312 O O . LEU A 1 164 ? -67.539 10.495 55.271 1.00 71.81 164 LEU A O 1
ATOM 1316 N N . ASN A 1 165 ? -69.444 11.148 54.279 1.00 80.12 165 ASN A N 1
ATOM 1317 C CA . ASN A 1 165 ? -68.898 11.074 52.923 1.00 80.12 165 ASN A CA 1
ATOM 1318 C C . ASN A 1 165 ? -67.880 12.193 52.648 1.00 80.12 165 ASN A C 1
ATOM 1320 O O . ASN A 1 165 ? -66.841 11.926 52.044 1.00 80.12 165 ASN A O 1
ATOM 1324 N N . ALA A 1 166 ? -68.128 13.417 53.124 1.00 79.25 166 ALA A N 1
ATOM 1325 C CA . ALA A 1 166 ? -67.176 14.523 53.023 1.00 79.25 166 ALA A CA 1
ATOM 1326 C C . ALA A 1 166 ? -65.883 14.237 53.808 1.00 79.25 166 ALA A C 1
ATOM 1328 O O . ALA A 1 166 ? -64.791 14.428 53.272 1.00 79.25 166 ALA A O 1
ATOM 1329 N N . LEU A 1 167 ? -66.000 13.686 55.022 1.00 75.69 167 LEU A N 1
ATOM 1330 C CA . LEU A 1 167 ? -64.867 13.242 55.838 1.00 75.69 167 LEU A CA 1
ATOM 1331 C C . LEU A 1 167 ? -64.056 12.169 55.113 1.00 75.69 167 LEU A C 1
ATOM 1333 O O . LEU A 1 167 ? -62.843 12.298 54.973 1.00 75.69 167 LEU A O 1
ATOM 1337 N N . LYS A 1 168 ? -64.723 11.133 54.594 1.00 79.50 168 LYS A N 1
ATOM 1338 C CA . LYS A 1 168 ? -64.066 10.065 53.836 1.00 79.50 168 LYS A CA 1
ATOM 1339 C C . LYS A 1 168 ? -63.301 10.617 52.634 1.00 79.50 168 LYS A C 1
ATOM 1341 O O . LYS A 1 168 ? -62.139 10.262 52.452 1.00 79.50 168 LYS A O 1
ATOM 1346 N N . ASN A 1 169 ? -63.929 11.477 51.835 1.00 85.19 169 ASN A N 1
ATOM 1347 C CA . ASN A 1 169 ? -63.315 12.026 50.628 1.00 85.19 169 ASN A CA 1
ATOM 1348 C C . ASN A 1 169 ? -62.128 12.938 50.959 1.00 85.19 169 ASN A C 1
ATOM 1350 O O . ASN A 1 169 ? -61.081 12.816 50.332 1.00 85.19 169 ASN A O 1
ATOM 1354 N N . SER A 1 170 ? -62.255 13.793 51.978 1.00 84.06 170 SER A N 1
ATOM 1355 C CA . SER A 1 170 ? -61.168 14.678 52.402 1.00 84.06 170 SER A CA 1
ATOM 1356 C C . SER A 1 170 ? -59.962 13.898 52.925 1.00 84.06 170 SER A C 1
ATOM 1358 O O . SER A 1 170 ? -58.845 14.159 52.493 1.00 84.06 170 SER A O 1
ATOM 1360 N N . ILE A 1 171 ? -60.175 12.906 53.795 1.00 82.50 171 ILE A N 1
ATOM 1361 C CA . ILE A 1 171 ? -59.078 12.092 54.338 1.00 82.50 171 ILE A CA 1
ATOM 1362 C C . ILE A 1 171 ? -58.451 11.208 53.252 1.00 82.50 171 ILE A C 1
ATOM 1364 O O . ILE A 1 171 ? -57.239 11.013 53.256 1.00 82.50 171 ILE A O 1
ATOM 1368 N N . THR A 1 172 ? -59.241 10.713 52.293 1.00 85.81 172 THR A N 1
ATOM 1369 C CA . THR A 1 172 ? -58.709 9.972 51.135 1.00 85.81 172 THR A CA 1
ATOM 1370 C C . THR A 1 172 ? -57.809 10.865 50.280 1.00 85.81 172 THR A C 1
ATOM 1372 O O . THR A 1 172 ? -56.683 10.469 49.997 1.00 85.81 172 THR A O 1
ATOM 1375 N N . GLY A 1 173 ? -58.246 12.091 49.965 1.00 86.75 173 GLY A N 1
ATOM 1376 C CA . GLY A 1 173 ? -57.430 13.058 49.225 1.00 86.75 173 GLY A CA 1
ATOM 1377 C C . GLY A 1 173 ? -56.121 13.400 49.942 1.00 86.75 173 GLY A C 1
ATOM 1378 O O . GLY A 1 173 ? -55.056 13.346 49.337 1.00 86.75 173 GLY A O 1
ATOM 1379 N N . SER A 1 174 ? -56.158 13.645 51.255 1.00 86.38 174 SER A N 1
ATOM 1380 C CA . SER A 1 174 ? -54.939 13.931 52.026 1.00 86.38 174 SER A CA 1
ATOM 1381 C C . SER A 1 174 ? -53.984 12.732 52.125 1.00 86.38 174 SER A C 1
ATOM 1383 O O . SER A 1 174 ? -52.767 12.914 52.173 1.00 86.38 174 SER A O 1
ATOM 1385 N N . VAL A 1 175 ? -54.503 11.498 52.148 1.00 87.19 175 VAL A N 1
ATOM 1386 C CA . VAL A 1 175 ? -53.672 10.282 52.085 1.00 87.19 175 VAL A CA 1
ATOM 1387 C C . VAL A 1 175 ? -52.990 10.162 50.724 1.00 87.19 175 VAL A C 1
ATOM 1389 O O . VAL A 1 175 ? -51.791 9.895 50.684 1.00 87.19 175 VAL A O 1
ATOM 1392 N N . GLU A 1 176 ? -53.715 10.405 49.631 1.00 88.56 176 GLU A N 1
ATOM 1393 C CA . GLU A 1 176 ? -53.167 10.390 48.268 1.00 88.56 176 GLU A CA 1
ATOM 1394 C C . GLU A 1 176 ? -52.084 11.468 48.077 1.00 88.56 176 GLU A C 1
ATOM 1396 O O . GLU A 1 176 ? -51.006 11.179 47.558 1.00 88.56 176 GLU A O 1
ATOM 1401 N N . GLU A 1 177 ? -52.310 12.690 48.567 1.00 89.12 177 GLU A N 1
ATOM 1402 C CA . GLU A 1 177 ? -51.314 13.774 48.553 1.00 89.12 177 GLU A CA 1
ATOM 1403 C C . GLU A 1 177 ? -50.043 13.394 49.327 1.00 89.12 177 GLU A C 1
ATOM 1405 O O . GLU A 1 177 ? -48.914 13.618 48.873 1.00 89.12 177 GLU A O 1
ATOM 1410 N N . LYS A 1 178 ? -50.204 12.775 50.503 1.00 87.94 178 LYS A N 1
ATOM 1411 C CA . LYS A 1 178 ? -49.067 12.347 51.321 1.00 87.94 178 LYS A CA 1
ATOM 1412 C C . LYS A 1 178 ? -48.320 11.163 50.699 1.00 87.94 178 LYS A C 1
ATOM 1414 O O . LYS A 1 178 ? -47.091 11.107 50.787 1.00 87.94 178 LYS A O 1
ATOM 1419 N N . GLU A 1 179 ? -49.025 10.260 50.023 1.00 88.94 179 GLU A N 1
ATOM 1420 C CA . GLU A 1 179 ? -48.436 9.169 49.242 1.00 88.94 179 GLU A CA 1
ATOM 1421 C C . GLU A 1 179 ? -47.577 9.707 48.086 1.00 88.94 179 GLU A C 1
ATOM 1423 O O . GLU A 1 179 ? -46.417 9.307 47.943 1.00 88.94 179 GLU A O 1
ATOM 1428 N N . GLN A 1 180 ? -48.089 10.687 47.333 1.00 88.75 180 GLN A N 1
ATOM 1429 C CA . GLN A 1 180 ? -47.342 11.369 46.269 1.00 88.75 180 GLN A CA 1
ATOM 1430 C C . GLN A 1 180 ? -46.090 12.079 46.809 1.00 88.75 180 GLN A C 1
ATOM 1432 O O . GLN A 1 180 ? -45.008 11.954 46.234 1.00 88.75 180 GLN A O 1
ATOM 1437 N N . SER A 1 181 ? -46.193 12.755 47.959 1.00 89.31 181 SER A N 1
ATOM 1438 C CA . SER A 1 181 ? -45.049 13.395 48.630 1.00 89.31 181 SER A CA 1
ATOM 1439 C C . SER A 1 181 ? -43.938 12.404 49.008 1.00 89.31 181 SER A C 1
ATOM 1441 O O . SER A 1 181 ? -42.749 12.726 48.905 1.00 89.31 181 SER A O 1
ATOM 1443 N N . PHE A 1 182 ? -44.291 11.203 49.474 1.00 87.88 182 PHE A N 1
ATOM 1444 C CA . PHE A 1 182 ? -43.299 10.171 49.785 1.00 87.88 182 PHE A CA 1
ATOM 1445 C C . PHE A 1 182 ? -42.638 9.606 48.531 1.00 87.88 182 PHE A C 1
ATOM 1447 O O . PHE A 1 182 ? -41.437 9.330 48.544 1.00 87.88 182 PHE A O 1
ATOM 1454 N N . GLU A 1 183 ? -43.400 9.441 47.453 1.00 86.50 183 GLU A N 1
ATOM 1455 C CA . GLU A 1 183 ? -42.869 8.950 46.185 1.00 86.50 183 GLU A CA 1
ATOM 1456 C C . GLU A 1 183 ? -41.905 9.953 45.543 1.00 86.50 183 GLU A C 1
ATOM 1458 O O . GLU A 1 183 ? -40.810 9.571 45.131 1.00 86.50 183 GLU A O 1
ATOM 1463 N N . GLN A 1 184 ? -42.242 11.243 45.569 1.00 87.38 184 GLN A N 1
ATOM 1464 C CA . GLN A 1 184 ? -41.373 12.307 45.074 1.00 87.38 184 GLN A CA 1
ATOM 1465 C C . GLN A 1 184 ? -40.043 12.366 45.846 1.00 87.38 184 GLN A C 1
ATOM 1467 O O . GLN A 1 184 ? -38.971 12.336 45.241 1.00 87.38 184 GLN A O 1
ATOM 1472 N N . ARG A 1 185 ? -40.091 12.320 47.186 1.00 86.56 185 ARG A N 1
ATOM 1473 C CA . ARG A 1 185 ? -38.884 12.266 48.036 1.00 86.56 185 ARG A CA 1
ATOM 1474 C C . ARG A 1 185 ? -38.019 11.034 47.762 1.00 86.56 185 ARG A C 1
ATOM 1476 O O . ARG A 1 185 ? -36.793 11.107 47.834 1.00 86.56 185 ARG A O 1
ATOM 1483 N N . ARG A 1 186 ? -38.638 9.892 47.441 1.00 85.31 186 ARG A N 1
ATOM 1484 C CA . ARG A 1 186 ? -37.928 8.659 47.067 1.00 85.31 186 ARG A CA 1
ATOM 1485 C C . ARG A 1 186 ? -37.182 8.831 45.744 1.00 85.31 186 ARG A C 1
ATOM 1487 O O . ARG A 1 186 ? -36.021 8.434 45.659 1.00 85.31 186 ARG A O 1
ATOM 1494 N N . ILE A 1 187 ? -37.840 9.403 44.736 1.00 83.31 187 ILE A N 1
ATOM 1495 C CA . ILE A 1 187 ? -37.260 9.654 43.410 1.00 83.31 187 ILE A CA 1
ATOM 1496 C C . ILE A 1 187 ? -36.101 10.647 43.518 1.00 83.31 187 ILE A C 1
ATOM 1498 O O . ILE A 1 187 ? -35.013 10.364 43.025 1.00 83.31 187 ILE A O 1
ATOM 1502 N N . GLU A 1 188 ? -36.289 11.759 44.227 1.00 84.56 188 GLU A N 1
ATOM 1503 C CA . GLU A 1 188 ? -35.243 12.762 44.462 1.00 84.56 188 GLU A CA 1
ATOM 1504 C C . GLU A 1 188 ? -34.053 12.175 45.228 1.00 84.56 188 GLU A C 1
ATOM 1506 O O . GLU A 1 188 ? -32.902 12.368 44.838 1.00 84.56 188 GLU A O 1
ATOM 1511 N N . GLY A 1 189 ? -34.312 11.375 46.267 1.00 83.00 189 GLY A N 1
ATOM 1512 C CA . GLY A 1 189 ? -33.268 10.668 47.008 1.00 83.00 189 GLY A CA 1
ATOM 1513 C C . GLY A 1 189 ? -32.494 9.658 46.153 1.00 83.00 189 GLY A C 1
ATOM 1514 O O . GLY A 1 189 ? -31.290 9.490 46.342 1.00 83.00 189 GLY A O 1
ATOM 1515 N N . GLN A 1 190 ? -33.147 8.999 45.191 1.00 79.12 190 GLN A N 1
ATOM 1516 C CA . GLN A 1 190 ? -32.471 8.140 44.214 1.00 79.12 190 GLN A CA 1
ATOM 1517 C C . GLN A 1 190 ? -31.657 8.964 43.214 1.00 79.12 190 GLN A C 1
ATOM 1519 O O . GLN A 1 190 ? -30.487 8.657 42.999 1.00 79.12 190 GLN A O 1
ATOM 1524 N N . ALA A 1 191 ? -32.224 10.035 42.662 1.00 76.81 191 ALA A N 1
ATOM 1525 C CA . ALA A 1 191 ? -31.532 10.924 41.735 1.00 76.81 191 ALA A CA 1
ATOM 1526 C C . ALA A 1 191 ? -30.268 11.536 42.363 1.00 76.81 191 ALA A C 1
ATOM 1528 O O . ALA A 1 191 ? -29.222 11.539 41.727 1.00 76.81 191 ALA A O 1
ATOM 1529 N N . LEU A 1 192 ? -30.318 11.950 43.633 1.00 79.38 192 LEU A N 1
ATOM 1530 C CA . LEU A 1 192 ? -29.163 12.458 44.389 1.00 79.38 192 LEU A CA 1
ATOM 1531 C C . LEU A 1 192 ? -28.077 11.398 44.639 1.00 79.38 192 LEU A C 1
ATOM 1533 O O . LEU A 1 192 ? -26.890 11.718 44.690 1.00 79.38 192 LEU A O 1
ATOM 1537 N N . ARG A 1 193 ? -28.455 10.121 44.784 1.00 75.62 193 ARG A N 1
ATOM 1538 C CA . ARG A 1 193 ? -27.481 9.019 44.892 1.00 75.62 193 ARG A CA 1
ATOM 1539 C C . ARG A 1 193 ? -26.728 8.797 43.584 1.00 75.62 193 ARG A C 1
ATOM 1541 O O . ARG A 1 193 ? -25.551 8.458 43.620 1.00 75.62 193 ARG A O 1
ATOM 1548 N N . PHE A 1 194 ? -27.395 9.004 42.451 1.00 70.38 194 PHE A N 1
ATOM 1549 C CA . PHE A 1 194 ? -26.799 8.860 41.122 1.00 70.38 194 PHE A CA 1
ATOM 1550 C C . PHE A 1 194 ? -26.251 10.176 40.547 1.00 70.38 194 PHE A C 1
ATOM 1552 O O . PHE A 1 194 ? -25.543 10.136 39.548 1.00 70.38 194 PHE A O 1
ATOM 1559 N N . SER A 1 195 ? -26.494 11.331 41.178 1.00 74.25 195 SER A N 1
ATOM 1560 C CA . SER A 1 195 ? -26.033 12.639 40.679 1.00 74.25 195 SER A CA 1
ATOM 1561 C C . SER A 1 195 ? -24.512 12.797 40.699 1.00 74.25 195 SER A C 1
ATOM 1563 O O . SER A 1 195 ? -23.979 13.666 40.020 1.00 74.25 195 SER A O 1
ATOM 1565 N N . HIS A 1 196 ? -23.824 11.967 41.484 1.00 76.44 196 HIS A N 1
ATOM 1566 C CA . HIS A 1 196 ? -22.365 11.925 41.583 1.00 76.44 196 HIS A CA 1
ATOM 1567 C C . HIS A 1 196 ? -21.760 10.745 40.806 1.00 76.44 196 HIS A C 1
ATOM 1569 O O . HIS A 1 196 ? -20.567 10.478 40.937 1.00 76.44 196 HIS A O 1
ATOM 1575 N N . PHE A 1 197 ? -22.565 10.004 40.033 1.00 79.62 197 PHE A N 1
ATOM 1576 C CA . PHE A 1 197 ? -22.053 8.934 39.187 1.00 79.62 197 PHE A CA 1
ATOM 1577 C C . PHE A 1 197 ? -21.359 9.539 37.966 1.00 79.62 197 PHE A C 1
ATOM 1579 O O . PHE A 1 197 ? -22.003 10.073 37.062 1.00 79.62 197 PHE A O 1
ATOM 1586 N N . ASP A 1 198 ? -20.034 9.455 37.954 1.00 82.06 198 ASP A N 1
ATOM 1587 C CA . ASP A 1 198 ? -19.229 9.893 36.826 1.00 82.06 198 ASP A CA 1
ATOM 1588 C C . ASP A 1 198 ? -19.306 8.866 35.689 1.00 82.06 198 ASP A C 1
ATOM 1590 O O . ASP A 1 198 ? -18.592 7.862 35.669 1.00 82.06 198 ASP A O 1
ATOM 1594 N N . VAL A 1 199 ? -20.170 9.147 34.714 1.00 80.75 199 VAL A N 1
ATOM 1595 C CA . VAL A 1 199 ? -20.310 8.361 33.478 1.00 80.75 199 VAL A CA 1
ATOM 1596 C C . VAL A 1 199 ? -19.032 8.340 32.625 1.00 80.75 199 VAL A C 1
ATOM 1598 O O . VAL A 1 199 ? -18.937 7.536 31.701 1.00 80.75 199 VAL A O 1
ATOM 1601 N N . THR A 1 200 ? -18.050 9.199 32.923 1.00 82.25 200 THR A N 1
ATOM 1602 C CA . THR A 1 200 ? -16.736 9.250 32.263 1.00 82.25 200 THR A CA 1
ATOM 1603 C C . THR A 1 200 ? -15.632 8.542 33.054 1.00 82.25 200 THR A C 1
ATOM 1605 O O . THR A 1 200 ? -14.558 8.293 32.507 1.00 82.25 200 THR A O 1
ATOM 1608 N N . GLY A 1 201 ? -15.897 8.150 34.307 1.00 80.81 201 GLY A N 1
ATOM 1609 C CA . GLY A 1 201 ? -14.889 7.637 35.241 1.00 80.81 201 GLY A CA 1
ATOM 1610 C C . GLY A 1 201 ? -14.325 6.260 34.881 1.00 80.81 201 GLY A C 1
ATOM 1611 O O . GLY A 1 201 ? -13.275 5.867 35.390 1.00 80.81 201 GLY A O 1
ATOM 1612 N N . TYR A 1 202 ? -14.991 5.524 33.986 1.00 78.50 202 TYR A N 1
ATOM 1613 C CA . TYR A 1 202 ? -14.484 4.261 33.466 1.00 78.50 202 TYR A CA 1
ATOM 1614 C C . TYR A 1 202 ? -14.910 4.034 32.014 1.00 78.50 202 TYR A C 1
ATOM 1616 O O . TYR A 1 202 ? -16.049 3.665 31.732 1.00 78.50 202 TYR A O 1
ATOM 1624 N N . LYS A 1 203 ? -13.959 4.199 31.091 1.00 75.25 203 LYS A N 1
ATOM 1625 C CA . LYS A 1 203 ? -14.038 3.640 29.740 1.00 75.25 203 LYS A CA 1
ATOM 1626 C C . LYS A 1 203 ? -13.108 2.428 29.701 1.00 75.25 203 LYS A C 1
ATOM 1628 O O . LYS A 1 203 ? -11.924 2.560 30.015 1.00 75.25 203 LYS A O 1
ATOM 1633 N N . LEU A 1 204 ? -13.628 1.252 29.342 1.00 76.75 204 LEU A N 1
ATOM 1634 C CA . LEU A 1 204 ? -12.768 0.114 29.000 1.00 76.75 204 LEU A CA 1
ATOM 1635 C C . LEU A 1 204 ? -11.783 0.582 27.917 1.00 76.75 204 LEU A C 1
ATOM 1637 O O . LEU A 1 204 ? -12.222 1.255 26.982 1.00 76.75 204 LEU A O 1
ATOM 1641 N N . PRO A 1 205 ? -10.478 0.278 28.025 1.00 73.12 205 PRO A N 1
ATOM 1642 C CA . PRO A 1 205 ? -9.551 0.592 26.953 1.00 73.12 205 PRO A CA 1
ATOM 1643 C C . PRO A 1 205 ? -9.967 -0.204 25.713 1.00 73.12 205 PRO A C 1
ATOM 1645 O O . PRO A 1 205 ? -9.731 -1.408 25.621 1.00 73.12 205 PRO A O 1
ATOM 1648 N N . GLU A 1 206 ? -10.622 0.470 24.772 1.00 78.00 206 GLU A N 1
ATOM 1649 C CA . GLU A 1 206 ? -10.801 -0.027 23.415 1.00 78.00 206 GLU A CA 1
ATOM 1650 C C . GLU A 1 206 ? -9.410 -0.036 22.781 1.00 78.00 206 GLU A C 1
ATOM 1652 O O . GLU A 1 206 ? -8.803 1.010 22.552 1.00 78.00 206 GLU A O 1
ATOM 1657 N N . LEU A 1 207 ? -8.853 -1.232 22.589 1.00 74.12 207 LEU A N 1
ATOM 1658 C CA . LEU A 1 207 ? -7.619 -1.391 21.834 1.00 74.12 207 LEU A CA 1
ATOM 1659 C C . LEU A 1 207 ? -7.969 -1.257 20.354 1.00 74.12 207 LEU A C 1
ATOM 1661 O O . LEU A 1 207 ? -8.348 -2.229 19.705 1.00 74.12 207 LEU A O 1
ATOM 1665 N N . GLU A 1 208 ? -7.869 -0.038 19.839 1.00 79.19 208 GLU A N 1
ATOM 1666 C CA . GLU A 1 208 ? -7.921 0.205 18.403 1.00 79.19 208 GLU A CA 1
ATOM 1667 C C . GLU A 1 208 ? -6.664 -0.394 17.756 1.00 79.19 208 GLU A C 1
ATOM 1669 O O . GLU A 1 208 ? -5.534 -0.147 18.186 1.00 79.19 208 GLU A O 1
ATOM 1674 N N . GLY A 1 209 ? -6.865 -1.248 16.753 1.00 85.88 209 GLY A N 1
ATOM 1675 C CA . GLY A 1 209 ? -5.779 -1.753 15.921 1.00 85.88 209 GLY A CA 1
ATOM 1676 C C . GLY A 1 209 ? -5.418 -0.741 14.838 1.00 85.88 209 GLY A C 1
ATOM 1677 O O . GLY A 1 209 ? -6.285 -0.007 14.368 1.00 85.88 209 GLY A O 1
ATOM 1678 N N . SER A 1 210 ? -4.159 -0.740 14.403 1.00 86.38 210 SER A N 1
ATOM 1679 C CA . SER A 1 210 ? -3.735 -0.018 13.203 1.00 86.38 210 SER A CA 1
ATOM 1680 C C . SER A 1 210 ? -3.237 -0.981 12.133 1.00 86.38 210 SER A C 1
ATOM 1682 O O . SER A 1 210 ? -2.700 -2.055 12.421 1.00 86.38 210 SER A O 1
ATOM 1684 N N . LEU A 1 211 ? -3.427 -0.590 10.874 1.00 93.00 211 LEU A N 1
ATOM 1685 C CA . LEU A 1 211 ? -2.772 -1.246 9.751 1.00 93.00 211 LEU A CA 1
ATOM 1686 C C . LEU A 1 211 ? -1.312 -0.801 9.687 1.00 93.00 211 LEU A C 1
ATOM 1688 O O . LEU A 1 211 ? -0.976 0.349 9.973 1.00 93.00 211 LEU A O 1
ATOM 1692 N N . HIS A 1 212 ? -0.439 -1.704 9.245 1.00 95.00 212 HIS A N 1
ATOM 1693 C CA . HIS A 1 212 ? 0.954 -1.358 9.004 1.00 95.00 212 HIS A CA 1
ATOM 1694 C C . HIS A 1 212 ? 1.052 -0.241 7.939 1.00 95.00 212 HIS A C 1
ATOM 1696 O O . HIS A 1 212 ? 0.295 -0.279 6.964 1.00 95.00 212 HIS A O 1
ATOM 1702 N N . PRO A 1 213 ? 2.006 0.709 8.040 1.00 94.56 213 PRO A N 1
ATOM 1703 C CA . PRO A 1 213 ? 2.209 1.754 7.028 1.00 94.56 213 PRO A CA 1
ATOM 1704 C C . PRO A 1 213 ? 2.326 1.227 5.596 1.00 94.56 213 PRO A C 1
ATOM 1706 O O . PRO A 1 213 ? 1.839 1.861 4.664 1.00 94.56 213 PRO A O 1
ATOM 1709 N N . TYR A 1 214 ? 2.945 0.052 5.425 1.00 94.31 214 TYR A N 1
ATOM 1710 C CA . TYR A 1 214 ? 2.967 -0.652 4.139 1.00 94.31 214 TYR A CA 1
ATOM 1711 C C . TYR A 1 214 ? 1.562 -0.946 3.638 1.00 94.31 214 TYR A C 1
ATOM 1713 O O . TYR A 1 214 ? 1.242 -0.535 2.534 1.00 94.31 214 TYR A O 1
ATOM 1721 N N . THR A 1 215 ? 0.733 -1.612 4.441 1.00 94.75 215 THR A N 1
ATOM 1722 C CA . THR A 1 215 ? -0.623 -2.008 4.053 1.00 94.75 215 THR A CA 1
ATOM 1723 C C . THR A 1 215 ? -1.454 -0.799 3.646 1.00 94.75 215 THR A C 1
ATOM 1725 O O . THR A 1 215 ? -1.996 -0.793 2.550 1.00 94.75 215 THR A O 1
ATOM 1728 N N . ARG A 1 216 ? -1.447 0.277 4.448 1.00 94.75 216 ARG A N 1
ATOM 1729 C CA . ARG A 1 216 ? -2.203 1.501 4.124 1.00 94.75 216 ARG A CA 1
ATOM 1730 C C . ARG A 1 216 ? -1.788 2.117 2.788 1.00 94.75 216 ARG A C 1
ATOM 1732 O O . ARG A 1 216 ? -2.617 2.644 2.055 1.00 94.75 216 ARG A O 1
ATOM 1739 N N . VAL A 1 217 ? -0.489 2.104 2.490 1.00 95.50 217 VAL A N 1
ATOM 1740 C CA . VAL A 1 217 ? 0.047 2.682 1.251 1.00 95.50 217 VAL A CA 1
ATOM 1741 C C . VAL A 1 217 ? -0.152 1.750 0.064 1.00 95.50 217 VAL A C 1
ATOM 1743 O O . VAL A 1 217 ? -0.434 2.250 -1.016 1.00 95.50 217 VAL A O 1
ATOM 1746 N N . VAL A 1 218 ? -0.026 0.435 0.254 1.00 95.25 218 VAL A N 1
ATOM 1747 C CA . VAL A 1 218 ? -0.341 -0.572 -0.767 1.00 95.25 218 VAL A CA 1
ATOM 1748 C C . VAL A 1 218 ? -1.794 -0.402 -1.192 1.00 95.25 218 VAL A C 1
ATOM 1750 O O . VAL A 1 218 ? -2.013 -0.071 -2.349 1.00 95.25 218 VAL A O 1
ATOM 1753 N N . GLU A 1 219 ? -2.746 -0.476 -0.256 1.00 95.75 219 GLU A N 1
ATOM 1754 C CA . GLU A 1 219 ? -4.183 -0.317 -0.536 1.00 95.75 219 GLU A CA 1
ATOM 1755 C C . GLU A 1 219 ? -4.466 1.004 -1.264 1.00 95.75 219 GLU A C 1
ATOM 1757 O O . GLU A 1 219 ? -5.131 1.038 -2.294 1.00 95.75 219 GLU A O 1
ATOM 1762 N N . PHE A 1 220 ? -3.874 2.104 -0.792 1.00 96.38 220 PHE A N 1
ATOM 1763 C CA . PHE A 1 220 ? -4.069 3.406 -1.422 1.00 96.38 220 PHE A CA 1
ATOM 1764 C C . PHE A 1 220 ? -3.501 3.488 -2.846 1.00 96.38 220 PHE A C 1
ATOM 1766 O O . PHE A 1 220 ? -4.080 4.141 -3.713 1.00 96.38 220 PHE A O 1
ATOM 1773 N N . VAL A 1 221 ? -2.347 2.872 -3.106 1.00 96.56 221 VAL A N 1
ATOM 1774 C CA . VAL A 1 221 ? -1.762 2.859 -4.449 1.00 96.56 221 VAL A CA 1
ATOM 1775 C C . VAL A 1 221 ? -2.538 1.920 -5.373 1.00 96.56 221 VAL A C 1
ATOM 1777 O O . VAL A 1 221 ? -2.776 2.279 -6.527 1.00 96.56 221 VAL A O 1
ATOM 1780 N N . GLU A 1 222 ? -2.964 0.763 -4.870 1.00 96.38 222 GLU A N 1
ATOM 1781 C CA . GLU A 1 222 ? -3.843 -0.171 -5.572 1.00 96.38 222 GLU A CA 1
ATOM 1782 C C . GLU A 1 222 ? -5.128 0.531 -6.019 1.00 96.38 222 GLU A C 1
ATOM 1784 O O . GLU A 1 222 ? -5.438 0.506 -7.209 1.00 96.38 222 GLU A O 1
ATOM 1789 N N . ASP A 1 223 ? -5.797 1.266 -5.126 1.00 97.94 223 ASP A N 1
ATOM 1790 C CA . ASP A 1 223 ? -6.999 2.044 -5.446 1.00 97.94 223 ASP A CA 1
ATOM 1791 C C . ASP A 1 223 ? -6.765 3.043 -6.593 1.00 97.94 223 ASP A C 1
ATOM 1793 O O . ASP A 1 223 ? -7.591 3.167 -7.505 1.00 97.94 223 ASP A O 1
ATOM 1797 N N . ILE A 1 224 ? -5.621 3.741 -6.593 1.00 98.00 224 ILE A N 1
ATOM 1798 C CA . ILE A 1 224 ? -5.274 4.691 -7.661 1.00 98.00 224 ILE A CA 1
ATOM 1799 C C . ILE A 1 224 ? -5.141 3.963 -9.003 1.00 98.00 224 ILE A C 1
ATOM 1801 O O . ILE A 1 224 ? -5.727 4.400 -9.995 1.00 98.00 224 ILE A O 1
ATOM 1805 N N . PHE A 1 225 ? -4.397 2.859 -9.060 1.00 98.19 225 PHE A N 1
ATOM 1806 C CA . PHE A 1 225 ? -4.188 2.118 -10.307 1.00 98.19 225 PHE A CA 1
ATOM 1807 C C . PHE A 1 225 ? -5.460 1.417 -10.795 1.00 98.19 225 PHE A C 1
ATOM 1809 O O . PHE A 1 225 ? -5.776 1.500 -11.985 1.00 98.19 225 PHE A O 1
ATOM 1816 N N . VAL A 1 226 ? -6.244 0.831 -9.890 1.00 98.12 226 VAL A N 1
ATOM 1817 C CA . VAL A 1 226 ? -7.551 0.236 -10.204 1.00 98.12 226 VAL A CA 1
ATOM 1818 C C . VAL A 1 226 ? -8.501 1.286 -10.779 1.00 98.12 226 VAL A C 1
ATOM 1820 O O . VAL A 1 226 ? -9.170 1.025 -11.779 1.00 98.12 226 VAL A O 1
ATOM 1823 N N . SER A 1 227 ? -8.501 2.514 -10.247 1.00 98.00 227 SER A N 1
ATOM 1824 C CA . SER A 1 227 ? -9.302 3.615 -10.808 1.00 98.00 227 SER A CA 1
ATOM 1825 C C . SER A 1 227 ? -8.891 4.018 -12.235 1.00 98.00 227 SER A C 1
ATOM 1827 O O . SER A 1 227 ? -9.707 4.557 -12.983 1.00 98.00 227 SER A O 1
ATOM 1829 N N . MET A 1 228 ? -7.647 3.725 -12.635 1.00 97.38 228 MET A N 1
ATOM 1830 C CA . MET A 1 228 ? -7.136 3.918 -13.998 1.00 97.38 228 MET A CA 1
ATOM 1831 C C . MET A 1 228 ? -7.367 2.699 -14.909 1.00 97.38 228 MET A C 1
ATOM 1833 O O . MET A 1 228 ? -6.989 2.742 -16.078 1.00 97.38 228 MET A O 1
ATOM 1837 N N . GLY A 1 229 ? -7.991 1.629 -14.403 1.00 97.38 229 GLY A N 1
ATOM 1838 C CA . GLY A 1 229 ? -8.289 0.408 -15.156 1.00 97.38 229 GLY A CA 1
ATOM 1839 C C . GLY A 1 229 ? -7.191 -0.658 -15.120 1.00 97.38 229 GLY A C 1
ATOM 1840 O O . GLY A 1 229 ? -7.244 -1.591 -15.917 1.00 97.38 229 GLY A O 1
ATOM 1841 N N . PHE A 1 230 ? -6.205 -0.534 -14.227 1.00 98.44 230 PHE A N 1
ATOM 1842 C CA . PHE A 1 230 ? -5.218 -1.589 -13.996 1.00 98.44 230 PHE A CA 1
ATOM 1843 C C . PHE A 1 230 ? -5.801 -2.680 -13.093 1.00 98.44 230 PHE A C 1
ATOM 1845 O O . PHE A 1 230 ? -6.536 -2.406 -12.147 1.00 98.44 230 PHE A O 1
ATOM 1852 N N . GLU A 1 231 ? -5.433 -3.924 -13.362 1.00 98.19 231 GLU A N 1
ATOM 1853 C CA . GLU A 1 231 ? -5.730 -5.071 -12.512 1.00 98.19 231 GLU A CA 1
ATOM 1854 C C . GLU A 1 231 ? -4.590 -5.311 -11.515 1.00 98.19 231 GLU A C 1
ATOM 1856 O O . GLU A 1 231 ? -3.418 -5.073 -11.812 1.00 98.19 231 GLU A O 1
ATOM 1861 N N . LEU A 1 232 ? -4.920 -5.832 -10.336 1.00 98.06 232 LEU A N 1
ATOM 1862 C CA . LEU A 1 232 ? -3.912 -6.280 -9.380 1.00 98.06 232 LEU A CA 1
ATOM 1863 C C . LEU A 1 232 ? -3.398 -7.659 -9.795 1.00 98.06 232 LEU A C 1
ATOM 1865 O O . LEU A 1 232 ? -4.188 -8.573 -10.045 1.00 98.06 232 LEU A O 1
ATOM 1869 N N . ALA A 1 233 ? -2.081 -7.816 -9.850 1.00 97.38 233 ALA A N 1
ATOM 1870 C CA . ALA A 1 233 ? -1.435 -9.099 -10.075 1.00 97.38 233 ALA A CA 1
ATOM 1871 C C . ALA A 1 233 ? -0.462 -9.407 -8.934 1.00 97.38 233 ALA A C 1
ATOM 1873 O O . ALA A 1 233 ? 0.224 -8.525 -8.425 1.00 97.38 233 ALA A O 1
ATOM 1874 N N . ASP A 1 234 ? -0.401 -10.679 -8.553 1.00 95.69 234 ASP A N 1
ATOM 1875 C CA . ASP A 1 234 ? 0.494 -11.191 -7.518 1.00 95.69 234 ASP A CA 1
ATOM 1876 C C . ASP A 1 234 ? 1.189 -12.459 -8.025 1.00 95.69 234 ASP A C 1
ATOM 1878 O O . ASP A 1 234 ? 0.736 -13.127 -8.961 1.00 95.69 234 ASP A O 1
ATOM 1882 N N . GLY A 1 235 ? 2.318 -12.790 -7.418 1.00 95.56 235 GLY A N 1
ATOM 1883 C CA . GLY A 1 235 ? 3.101 -13.952 -7.784 1.00 95.56 235 GLY A CA 1
ATOM 1884 C C . GLY A 1 235 ? 4.106 -14.342 -6.710 1.00 95.56 235 GLY A C 1
ATOM 1885 O O . GLY A 1 235 ? 4.262 -13.653 -5.700 1.00 95.56 235 GLY A O 1
ATOM 1886 N N . PRO A 1 236 ? 4.805 -15.466 -6.914 1.00 96.88 236 PRO A N 1
ATOM 1887 C CA . PRO A 1 236 ? 5.662 -16.037 -5.890 1.00 96.88 236 PRO A CA 1
ATOM 1888 C C . PRO A 1 236 ? 6.856 -15.123 -5.575 1.00 96.88 236 PRO A C 1
ATOM 1890 O O . PRO A 1 236 ? 7.391 -14.446 -6.452 1.00 96.88 236 PRO A O 1
ATOM 1893 N N . GLU A 1 237 ? 7.284 -15.119 -4.311 1.00 97.38 237 GLU A N 1
ATOM 1894 C CA . GLU A 1 237 ? 8.520 -14.451 -3.867 1.00 97.38 237 GLU A CA 1
ATOM 1895 C C . GLU A 1 237 ? 9.768 -15.287 -4.190 1.00 97.38 237 GLU A C 1
ATOM 1897 O O . GLU A 1 237 ? 10.839 -14.742 -4.451 1.00 97.38 237 GLU A O 1
ATOM 1902 N N . LEU A 1 238 ? 9.615 -16.614 -4.199 1.00 97.00 238 LEU A N 1
ATOM 1903 C CA . LEU A 1 238 ? 10.624 -17.558 -4.662 1.00 97.00 238 LEU A CA 1
ATOM 1904 C C . LEU A 1 238 ? 10.468 -17.747 -6.167 1.00 97.00 238 LEU A C 1
ATOM 1906 O O . LEU A 1 238 ? 9.414 -18.172 -6.642 1.00 97.00 238 LEU A O 1
ATOM 1910 N N . GLU A 1 239 ? 11.523 -17.442 -6.907 1.00 97.31 239 GLU A N 1
ATOM 1911 C CA . GLU A 1 239 ? 11.504 -17.436 -8.359 1.00 97.31 239 GLU A CA 1
ATOM 1912 C C . GLU A 1 239 ? 12.578 -18.305 -8.994 1.00 97.31 239 GLU A C 1
ATOM 1914 O O . GLU A 1 239 ? 13.547 -18.726 -8.363 1.00 97.31 239 GLU A O 1
ATOM 1919 N N . THR A 1 240 ? 12.377 -18.576 -10.281 1.00 96.75 240 THR A N 1
ATOM 1920 C CA . THR A 1 240 ? 13.393 -19.190 -11.138 1.00 96.75 240 THR A CA 1
ATOM 1921 C C . THR A 1 240 ? 14.254 -18.126 -11.812 1.00 96.75 240 THR A C 1
ATOM 1923 O O . THR A 1 240 ? 13.772 -17.035 -12.126 1.00 96.75 240 THR A O 1
ATOM 1926 N N . ASP A 1 241 ? 15.488 -18.499 -12.148 1.00 95.62 241 ASP A N 1
ATOM 1927 C CA . ASP A 1 241 ? 16.397 -17.682 -12.964 1.00 95.62 241 ASP A CA 1
ATOM 1928 C C . ASP A 1 241 ? 15.752 -17.171 -14.271 1.00 95.62 241 ASP A C 1
ATOM 1930 O O . ASP A 1 241 ? 15.942 -16.026 -14.682 1.00 95.62 241 ASP A O 1
ATOM 1934 N N . TYR A 1 242 ? 14.920 -18.005 -14.902 1.00 96.31 242 TYR A N 1
ATOM 1935 C CA . TYR A 1 242 ? 14.243 -17.657 -16.148 1.00 96.31 242 TYR A CA 1
ATOM 1936 C C . TYR A 1 242 ? 13.282 -1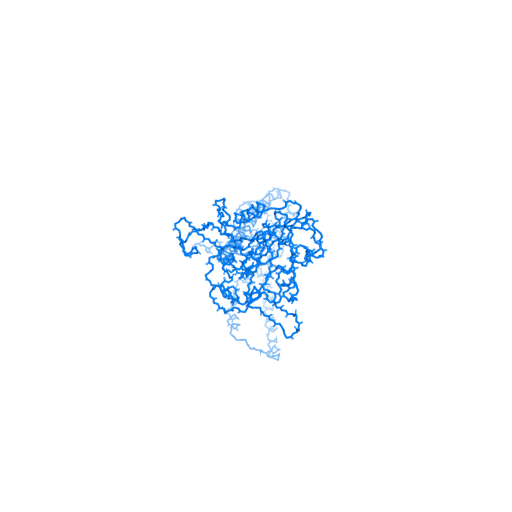6.471 -15.983 1.00 96.31 242 TYR A C 1
ATOM 1938 O O . TYR A 1 242 ? 13.397 -15.482 -16.704 1.00 96.31 242 TYR A O 1
ATOM 1946 N N . TYR A 1 243 ? 12.347 -16.555 -15.029 1.00 97.31 243 TYR A N 1
ATOM 1947 C CA . TYR A 1 243 ? 11.332 -15.514 -14.822 1.00 97.31 243 TYR A CA 1
ATOM 1948 C C . TYR A 1 243 ? 11.911 -14.233 -14.221 1.00 97.31 243 TYR A C 1
ATOM 1950 O O . TYR A 1 243 ? 11.429 -13.150 -14.539 1.00 97.31 243 TYR A O 1
ATOM 1958 N N . ASN A 1 244 ? 12.935 -14.339 -13.369 1.00 97.12 244 ASN A N 1
ATOM 1959 C CA . ASN A 1 244 ? 13.538 -13.171 -12.735 1.00 97.12 244 ASN A CA 1
ATOM 1960 C C . ASN A 1 244 ? 14.570 -12.469 -13.630 1.00 97.12 244 ASN A C 1
ATOM 1962 O O . ASN A 1 244 ? 14.799 -11.284 -13.442 1.00 97.12 244 ASN A O 1
ATOM 1966 N N . PHE A 1 245 ? 15.195 -13.151 -14.598 1.00 96.81 245 PHE A N 1
ATOM 1967 C CA . PHE A 1 245 ? 16.258 -12.548 -15.410 1.00 96.81 245 PHE A CA 1
ATOM 1968 C C . PHE A 1 245 ? 16.147 -12.838 -16.905 1.00 96.81 245 PHE A C 1
ATOM 1970 O O . PHE A 1 245 ? 16.012 -11.905 -17.697 1.00 96.81 245 PHE A O 1
ATOM 1977 N N . GLU A 1 246 ? 16.224 -14.102 -17.327 1.00 96.75 246 GLU A N 1
ATOM 1978 C CA . GLU A 1 246 ? 16.395 -14.417 -18.757 1.00 96.75 246 GLU A CA 1
ATOM 1979 C C . GLU A 1 246 ? 15.238 -13.888 -19.619 1.00 96.75 246 GLU A C 1
ATOM 1981 O O . GLU A 1 246 ? 15.473 -13.267 -20.658 1.00 96.75 246 GLU A O 1
ATOM 1986 N N . ALA A 1 247 ? 13.993 -14.052 -19.159 1.00 97.19 247 ALA A N 1
ATOM 1987 C CA . ALA A 1 247 ? 12.803 -13.555 -19.850 1.00 97.19 247 ALA A CA 1
ATOM 1988 C C . ALA A 1 247 ? 12.720 -12.017 -19.890 1.00 97.19 247 ALA A C 1
ATOM 1990 O O . ALA A 1 247 ? 12.081 -11.452 -20.778 1.00 97.19 247 ALA A O 1
ATOM 1991 N N . LEU A 1 248 ? 13.421 -11.340 -18.977 1.00 97.38 248 LEU A N 1
ATOM 1992 C CA . LEU A 1 248 ? 13.587 -9.885 -18.928 1.00 97.38 248 LEU A CA 1
ATOM 1993 C C . LEU A 1 248 ? 14.801 -9.413 -19.740 1.00 97.38 248 LEU A C 1
ATOM 1995 O O . LEU A 1 248 ? 15.292 -8.304 -19.542 1.00 97.38 248 LEU A O 1
ATOM 1999 N N . ASN A 1 249 ? 15.276 -10.235 -20.683 1.00 97.19 249 ASN A N 1
ATOM 2000 C CA . ASN A 1 249 ? 16.412 -9.922 -21.547 1.00 97.19 249 ASN A CA 1
ATOM 2001 C C . ASN A 1 249 ? 17.726 -9.736 -20.758 1.00 97.19 249 ASN A C 1
ATOM 2003 O O . ASN A 1 249 ? 18.587 -8.945 -21.139 1.00 97.19 249 ASN A O 1
ATOM 2007 N N . ILE A 1 250 ? 17.882 -10.481 -19.657 1.00 96.62 250 ILE A N 1
ATOM 2008 C CA . ILE A 1 250 ? 19.081 -10.489 -18.810 1.00 96.62 250 ILE A CA 1
ATOM 2009 C C . ILE A 1 250 ? 19.731 -11.887 -18.883 1.00 96.62 250 ILE A C 1
ATOM 2011 O O . ILE A 1 250 ? 19.442 -12.760 -18.052 1.00 96.62 250 ILE A O 1
ATOM 2015 N N . PRO A 1 251 ? 20.602 -12.152 -19.880 1.00 94.81 251 PRO A N 1
ATOM 2016 C CA . PRO A 1 251 ? 21.306 -13.431 -19.991 1.00 94.81 251 PRO A CA 1
ATOM 2017 C C . PRO A 1 251 ? 22.290 -13.650 -18.829 1.00 94.81 251 PRO A C 1
ATOM 2019 O O . PRO A 1 251 ? 22.579 -12.727 -18.068 1.00 94.81 251 PRO A O 1
ATOM 2022 N N . LYS A 1 252 ? 22.777 -14.887 -18.658 1.00 92.44 252 LYS A N 1
ATOM 2023 C CA . LYS A 1 252 ? 23.576 -15.330 -17.490 1.00 92.44 252 LYS A CA 1
ATOM 2024 C C . LYS A 1 252 ? 24.871 -14.557 -17.262 1.00 92.44 252 LYS A C 1
ATOM 2026 O O . LYS A 1 252 ? 25.312 -14.438 -16.128 1.00 92.44 252 LYS A O 1
ATOM 2031 N N . ASP A 1 253 ? 25.454 -14.046 -18.330 1.00 92.75 253 ASP A N 1
ATOM 2032 C CA . ASP A 1 253 ? 26.695 -13.279 -18.378 1.00 92.75 253 ASP A CA 1
ATOM 2033 C C . ASP A 1 253 ? 26.463 -11.756 -18.374 1.00 92.75 253 ASP A C 1
ATOM 2035 O O . ASP A 1 253 ? 27.403 -10.979 -18.541 1.00 92.75 253 ASP A O 1
ATOM 2039 N N . HIS A 1 254 ? 25.219 -11.305 -18.182 1.00 93.31 254 HIS A N 1
ATOM 2040 C CA . HIS A 1 254 ? 24.880 -9.887 -18.212 1.00 93.31 254 HIS A CA 1
ATOM 2041 C C . HIS A 1 254 ? 25.238 -9.172 -16.893 1.00 93.31 254 HIS A C 1
ATOM 2043 O O . HIS A 1 254 ? 24.757 -9.593 -15.838 1.00 93.31 254 HIS A O 1
ATOM 2049 N N . PRO A 1 255 ? 25.940 -8.017 -16.925 1.00 91.38 255 PRO A N 1
ATOM 2050 C CA . PRO A 1 255 ? 26.324 -7.268 -15.718 1.00 91.38 255 PRO A CA 1
ATOM 2051 C C . PRO A 1 255 ? 25.149 -6.852 -14.823 1.00 91.38 255 PRO A C 1
ATOM 2053 O O . PRO A 1 255 ? 25.292 -6.714 -13.613 1.00 91.38 255 PRO A O 1
ATOM 2056 N N . ALA A 1 256 ? 23.961 -6.672 -15.407 1.00 88.94 256 ALA A N 1
ATOM 2057 C CA . ALA A 1 256 ? 22.754 -6.337 -14.647 1.00 88.94 256 ALA A CA 1
ATOM 2058 C C . ALA A 1 256 ? 22.350 -7.411 -13.622 1.00 88.94 256 ALA A C 1
ATOM 2060 O O . ALA A 1 256 ? 21.568 -7.089 -12.738 1.00 88.94 256 ALA A O 1
ATOM 2061 N N . ARG A 1 257 ? 22.855 -8.652 -13.713 1.00 89.62 257 ARG A N 1
ATOM 2062 C CA . ARG A 1 257 ? 22.639 -9.677 -12.678 1.00 89.62 257 ARG A CA 1
ATOM 2063 C C . ARG A 1 257 ? 23.399 -9.353 -11.401 1.00 89.62 257 ARG A C 1
ATOM 2065 O O . ARG A 1 257 ? 22.826 -9.426 -10.319 1.00 89.62 257 ARG A O 1
ATOM 2072 N N . ASP A 1 258 ? 24.652 -8.931 -11.545 1.00 85.75 258 ASP A N 1
ATOM 2073 C CA . ASP A 1 258 ? 25.502 -8.555 -10.414 1.00 85.75 258 ASP A CA 1
ATOM 2074 C C . ASP A 1 258 ? 24.958 -7.306 -9.709 1.00 85.75 258 ASP A C 1
ATOM 2076 O O . ASP A 1 258 ? 25.031 -7.202 -8.493 1.00 85.75 258 ASP A O 1
ATOM 2080 N N . MET A 1 259 ? 24.316 -6.394 -10.450 1.00 85.31 259 MET A N 1
ATOM 2081 C CA . MET A 1 259 ? 23.689 -5.186 -9.889 1.00 85.31 259 MET A CA 1
ATOM 2082 C C . MET A 1 259 ? 22.490 -5.454 -8.963 1.00 85.31 259 MET A C 1
ATOM 2084 O O . MET A 1 259 ? 21.984 -4.514 -8.357 1.00 85.31 259 MET A O 1
ATOM 2088 N N . GLN A 1 260 ? 21.981 -6.688 -8.901 1.00 87.06 260 GLN A N 1
ATOM 2089 C CA . GLN A 1 260 ? 20.787 -7.029 -8.119 1.00 87.06 260 GLN A CA 1
ATOM 2090 C C . GLN A 1 260 ? 21.111 -7.737 -6.801 1.00 87.06 260 GLN A C 1
ATOM 2092 O O . GLN A 1 260 ? 20.178 -8.041 -6.062 1.00 87.06 260 GLN A O 1
ATOM 2097 N N . ASP A 1 261 ? 22.385 -8.051 -6.530 1.00 91.25 261 ASP A N 1
ATOM 2098 C CA . ASP A 1 261 ? 22.845 -8.691 -5.288 1.00 91.25 261 ASP A CA 1
ATOM 2099 C C . ASP A 1 261 ? 21.929 -9.851 -4.837 1.00 91.25 261 ASP A C 1
ATOM 2101 O O . ASP A 1 261 ? 21.375 -9.880 -3.741 1.00 91.25 261 ASP A O 1
ATOM 2105 N N . THR A 1 262 ? 21.677 -10.807 -5.730 1.00 94.00 262 THR A N 1
ATOM 2106 C CA . THR A 1 262 ? 20.590 -11.788 -5.574 1.00 94.00 262 THR A CA 1
ATOM 2107 C C . THR A 1 262 ? 20.839 -12.829 -4.476 1.00 94.00 262 THR A C 1
ATOM 2109 O O . THR A 1 262 ? 21.907 -13.441 -4.406 1.00 94.00 262 THR A O 1
ATOM 2112 N N . PHE A 1 263 ? 19.804 -13.140 -3.684 1.00 95.56 263 PHE A N 1
ATOM 2113 C CA . PHE A 1 263 ? 19.802 -14.313 -2.804 1.00 95.56 263 PHE A CA 1
ATOM 2114 C C . PHE A 1 263 ? 19.507 -15.596 -3.590 1.00 95.56 263 PHE A C 1
ATOM 2116 O O . PHE A 1 263 ? 18.351 -15.941 -3.846 1.00 95.56 263 PHE A O 1
ATOM 2123 N N . TRP A 1 264 ? 20.563 -16.324 -3.941 1.00 94.31 264 TRP A N 1
ATOM 2124 C CA . TRP A 1 264 ? 20.472 -17.647 -4.556 1.00 94.31 264 TRP A CA 1
ATOM 2125 C C . TRP A 1 264 ? 20.222 -18.736 -3.515 1.00 94.31 264 TRP A C 1
ATOM 2127 O O . TRP A 1 264 ? 20.824 -18.739 -2.439 1.00 94.31 264 TRP A O 1
ATOM 2137 N N . LEU A 1 265 ? 19.351 -19.688 -3.844 1.00 93.94 265 LEU A N 1
ATOM 2138 C CA . LEU A 1 265 ? 19.068 -20.828 -2.979 1.00 93.94 265 LEU A CA 1
ATOM 2139 C C . LEU A 1 265 ? 20.004 -21.997 -3.285 1.00 93.94 265 LEU A C 1
ATOM 2141 O O . LEU A 1 265 ? 20.568 -22.122 -4.370 1.00 93.94 265 LEU A O 1
ATOM 2145 N N . THR A 1 266 ? 20.139 -22.901 -2.316 1.00 93.38 266 THR A N 1
ATOM 2146 C CA . THR A 1 266 ? 20.910 -24.142 -2.487 1.00 93.38 266 THR A CA 1
ATOM 2147 C C . THR A 1 266 ? 20.278 -25.088 -3.508 1.00 93.38 266 THR A C 1
ATOM 2149 O O . THR A 1 266 ? 20.970 -25.932 -4.076 1.00 93.38 266 THR A O 1
ATOM 2152 N N . LEU A 1 267 ? 18.972 -24.948 -3.756 1.00 91.12 267 LEU A N 1
ATOM 2153 C CA . LEU A 1 267 ? 18.279 -25.628 -4.843 1.00 91.12 267 LEU A CA 1
ATOM 2154 C C . LEU A 1 267 ? 18.651 -24.967 -6.184 1.00 91.12 267 LEU A C 1
ATOM 2156 O O . LEU A 1 267 ? 18.393 -23.772 -6.354 1.00 91.12 267 LEU A O 1
ATOM 2160 N N . PRO A 1 268 ? 19.226 -25.714 -7.147 1.00 87.69 268 PRO A N 1
ATOM 2161 C CA . PRO A 1 268 ? 19.717 -25.136 -8.395 1.00 87.69 268 PRO A CA 1
ATOM 2162 C C . PRO A 1 268 ? 18.642 -24.374 -9.178 1.00 87.69 268 PRO A C 1
ATOM 2164 O O . PRO A 1 268 ? 17.559 -24.899 -9.432 1.00 87.69 268 PRO A O 1
ATOM 2167 N N . GLY A 1 269 ? 18.973 -23.154 -9.610 1.00 85.62 269 GLY A N 1
ATOM 2168 C CA . GLY A 1 269 ? 18.114 -22.325 -10.464 1.00 85.62 269 GLY A CA 1
ATOM 2169 C C . GLY A 1 269 ? 16.985 -21.585 -9.741 1.00 85.62 269 GLY A C 1
ATOM 2170 O O . GLY A 1 269 ? 16.186 -20.938 -10.419 1.00 85.62 269 GLY A O 1
ATOM 2171 N N . LEU A 1 270 ? 16.924 -21.661 -8.405 1.00 95.75 270 LEU A N 1
ATOM 2172 C CA . LEU A 1 270 ? 15.966 -20.928 -7.577 1.00 95.75 270 LEU A CA 1
ATOM 2173 C C . LEU A 1 270 ? 16.634 -19.782 -6.808 1.00 95.75 270 LEU A C 1
ATOM 2175 O O . LEU A 1 270 ? 17.775 -19.891 -6.352 1.00 95.75 270 LEU A O 1
ATOM 2179 N N . LEU A 1 271 ? 15.892 -18.691 -6.646 1.00 96.94 271 LEU A N 1
ATOM 2180 C CA . LEU A 1 271 ? 16.328 -17.455 -6.002 1.00 96.94 271 LEU A CA 1
ATOM 2181 C C . LEU A 1 271 ? 15.152 -16.753 -5.311 1.00 96.94 271 LEU A C 1
ATOM 2183 O O . LEU A 1 271 ? 13.991 -17.039 -5.604 1.00 96.94 271 LEU A O 1
ATOM 2187 N N . MET A 1 272 ? 15.442 -15.816 -4.412 1.00 97.56 272 MET A N 1
ATOM 2188 C CA . MET A 1 272 ? 14.443 -14.839 -3.963 1.00 97.56 272 MET A CA 1
ATOM 2189 C C . MET A 1 272 ? 14.363 -13.709 -4.988 1.00 97.56 272 MET A C 1
ATOM 2191 O O . MET A 1 272 ? 15.402 -13.168 -5.369 1.00 97.56 272 MET A O 1
ATOM 2195 N N . ARG A 1 273 ? 13.156 -13.360 -5.449 1.00 97.44 273 ARG A N 1
ATOM 2196 C CA . ARG A 1 273 ? 12.984 -12.373 -6.524 1.00 97.44 273 ARG A CA 1
ATOM 2197 C C . ARG A 1 273 ? 13.586 -11.014 -6.154 1.00 97.44 273 ARG A C 1
ATOM 2199 O O . ARG A 1 273 ? 13.383 -10.516 -5.046 1.00 97.44 273 ARG A O 1
ATOM 2206 N N . THR A 1 274 ? 14.284 -10.398 -7.101 1.00 96.62 274 THR A N 1
ATOM 2207 C CA . THR A 1 274 ? 14.969 -9.100 -6.918 1.00 96.62 274 THR A CA 1
ATOM 2208 C C . THR A 1 274 ? 14.105 -7.904 -7.300 1.00 96.62 274 THR A C 1
ATOM 2210 O O . THR A 1 274 ? 14.481 -6.760 -7.037 1.00 96.62 274 THR A O 1
ATOM 2213 N N . HIS A 1 275 ? 12.979 -8.191 -7.952 1.00 96.44 275 HIS A N 1
ATOM 2214 C CA . HIS A 1 275 ? 11.970 -7.265 -8.446 1.00 96.44 275 HIS A CA 1
ATOM 2215 C C . HIS A 1 275 ? 10.669 -8.018 -8.752 1.00 96.44 275 HIS A C 1
ATOM 2217 O O . HIS A 1 275 ? 10.650 -9.252 -8.784 1.00 96.44 275 HIS A O 1
ATOM 2223 N N . THR A 1 276 ? 9.562 -7.294 -8.925 1.00 97.75 276 THR A N 1
ATOM 2224 C CA . THR A 1 276 ? 8.235 -7.898 -9.139 1.00 97.75 276 THR A CA 1
ATOM 2225 C C . THR A 1 276 ? 7.889 -8.105 -10.619 1.00 97.75 276 THR A C 1
ATOM 2227 O O . THR A 1 276 ? 6.879 -8.737 -10.928 1.00 97.75 276 THR A O 1
ATOM 2230 N N . SER A 1 277 ? 8.771 -7.714 -11.543 1.00 97.50 277 SER A N 1
ATOM 2231 C CA . SER A 1 277 ? 8.649 -7.956 -12.997 1.00 97.50 277 SER A CA 1
ATOM 2232 C C . SER A 1 277 ? 8.601 -9.428 -13.394 1.00 97.50 277 SER A C 1
ATOM 2234 O O . SER A 1 277 ? 8.119 -9.759 -14.477 1.00 97.50 277 SER A O 1
ATOM 2236 N N . SER A 1 278 ? 9.018 -10.354 -12.529 1.00 97.19 278 SER A N 1
ATOM 2237 C CA . SER A 1 278 ? 8.786 -11.783 -12.768 1.00 97.19 278 SER A CA 1
ATOM 2238 C C . SER A 1 278 ? 7.292 -12.108 -12.926 1.00 97.19 278 SER A C 1
ATOM 2240 O O . SER A 1 278 ? 6.909 -12.947 -13.747 1.00 97.19 278 SER A O 1
ATOM 2242 N N . VAL A 1 279 ? 6.421 -11.384 -12.215 1.00 98.12 279 VAL A N 1
ATOM 2243 C CA . VAL A 1 279 ? 4.960 -11.503 -12.326 1.00 98.12 279 VAL A CA 1
ATOM 2244 C C . VAL A 1 279 ? 4.448 -10.901 -13.635 1.00 98.12 279 VAL A C 1
ATOM 2246 O O . VAL A 1 279 ? 3.512 -11.440 -14.227 1.00 98.12 279 VAL A O 1
ATOM 2249 N N . GLU A 1 280 ? 5.082 -9.842 -14.143 1.00 98.19 280 GLU A N 1
ATOM 2250 C CA . GLU A 1 280 ? 4.774 -9.279 -15.463 1.00 98.19 280 GLU A CA 1
ATOM 2251 C C . GLU A 1 280 ? 5.012 -10.312 -16.568 1.00 98.19 280 GLU A C 1
ATOM 2253 O O . GLU A 1 280 ? 4.119 -10.568 -17.379 1.00 98.19 280 GLU A O 1
ATOM 2258 N N . ILE A 1 281 ? 6.170 -10.983 -16.542 1.00 98.12 281 ILE A N 1
ATOM 2259 C CA . ILE A 1 281 ? 6.491 -12.076 -17.470 1.00 98.12 281 ILE A CA 1
ATOM 2260 C C . ILE A 1 281 ? 5.464 -13.202 -17.358 1.00 98.12 281 ILE A C 1
ATOM 2262 O O . ILE A 1 281 ? 4.930 -13.658 -18.369 1.00 98.12 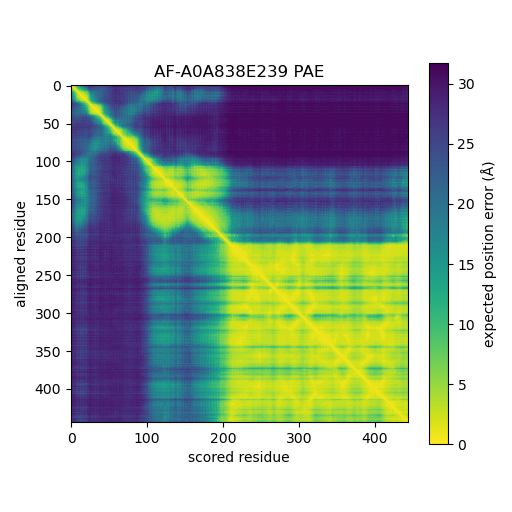281 ILE A O 1
ATOM 2266 N N . ARG A 1 282 ? 5.149 -13.652 -16.137 1.00 97.62 282 ARG A N 1
ATOM 2267 C CA . ARG A 1 282 ? 4.142 -14.705 -15.920 1.00 97.62 282 ARG A CA 1
ATOM 2268 C C . ARG A 1 282 ? 2.773 -14.302 -16.447 1.00 97.62 282 ARG A C 1
ATOM 2270 O O . ARG A 1 282 ? 2.076 -15.140 -17.014 1.00 97.62 282 ARG A O 1
ATOM 2277 N N . THR A 1 283 ? 2.383 -13.044 -16.276 1.00 97.81 283 THR A N 1
ATOM 2278 C CA . THR A 1 283 ? 1.099 -12.544 -16.769 1.00 97.81 283 THR A CA 1
ATOM 2279 C C . THR A 1 283 ? 1.084 -12.545 -18.292 1.00 97.81 283 THR A C 1
ATOM 2281 O O . THR A 1 283 ? 0.177 -13.131 -18.879 1.00 97.81 283 THR A O 1
ATOM 2284 N N . MET A 1 284 ? 2.108 -11.975 -18.933 1.00 97.69 284 MET A N 1
ATOM 2285 C CA . MET A 1 284 ? 2.214 -11.941 -20.395 1.00 97.69 284 MET A CA 1
ATOM 2286 C C . MET A 1 284 ? 2.300 -13.341 -21.017 1.00 97.69 284 MET A C 1
ATOM 2288 O O . MET A 1 284 ? 1.736 -13.571 -22.081 1.00 97.69 284 MET A O 1
ATOM 2292 N N . ALA A 1 285 ? 2.957 -14.297 -20.356 1.00 95.44 285 ALA A N 1
ATOM 2293 C CA . ALA A 1 285 ? 3.055 -15.672 -20.844 1.00 95.44 285 ALA A CA 1
ATOM 2294 C C . ALA A 1 285 ? 1.715 -16.433 -20.792 1.00 95.44 285 ALA A C 1
ATOM 2296 O O . ALA A 1 285 ? 1.491 -17.344 -21.588 1.00 95.44 285 ALA A O 1
ATOM 2297 N N . ASN A 1 286 ? 0.824 -16.076 -19.860 1.00 95.94 286 ASN A N 1
ATOM 2298 C CA . ASN A 1 286 ? -0.445 -16.780 -19.640 1.00 95.94 286 ASN A CA 1
ATOM 2299 C C . ASN A 1 286 ? -1.670 -16.046 -20.206 1.00 95.94 286 ASN A C 1
ATOM 2301 O O . ASN A 1 286 ? -2.742 -16.641 -20.322 1.00 95.94 286 ASN A O 1
ATOM 2305 N N . ARG A 1 287 ? -1.546 -14.759 -20.544 1.00 95.81 287 ARG A N 1
ATOM 2306 C CA . ARG A 1 287 ? -2.649 -13.913 -21.015 1.00 95.81 287 ARG A CA 1
ATOM 2307 C C . ARG A 1 287 ? -2.208 -13.085 -22.215 1.00 95.81 287 ARG A C 1
ATOM 2309 O O . ARG A 1 287 ? -1.121 -12.524 -22.234 1.00 95.81 287 ARG A O 1
ATOM 2316 N N . LYS A 1 288 ? -3.086 -12.972 -23.211 1.00 94.12 288 LYS A N 1
ATOM 2317 C CA . LYS A 1 288 ? -2.846 -12.124 -24.385 1.00 94.12 288 LYS A CA 1
ATOM 2318 C C . LYS A 1 288 ? -3.245 -10.668 -24.101 1.00 94.12 288 LYS A C 1
ATOM 2320 O O . LYS A 1 288 ? -4.188 -10.468 -23.336 1.00 94.12 288 LYS A O 1
ATOM 2325 N N . PRO A 1 289 ? -2.593 -9.678 -24.742 1.00 96.56 289 PRO A N 1
ATOM 2326 C CA . PRO A 1 289 ? -3.019 -8.280 -24.701 1.00 96.56 289 PRO A CA 1
ATOM 2327 C C . PRO A 1 289 ? -4.484 -8.061 -25.135 1.00 96.56 289 PRO A C 1
ATOM 2329 O O . PRO A 1 289 ? -4.981 -8.829 -25.969 1.00 96.56 289 PRO A O 1
ATOM 2332 N N . PRO A 1 290 ? -5.160 -7.005 -24.637 1.00 97.38 290 PRO A N 1
ATOM 2333 C CA . PRO A 1 290 ? -4.619 -5.935 -23.791 1.00 97.38 290 PRO A CA 1
ATOM 2334 C C . PRO A 1 290 ? -4.349 -6.377 -22.345 1.00 97.38 290 PRO A C 1
ATOM 2336 O O . PRO A 1 290 ? -5.099 -7.165 -21.773 1.00 97.38 290 PRO A O 1
ATOM 2339 N N . LEU A 1 291 ? -3.263 -5.868 -21.762 1.00 97.94 291 LEU A N 1
ATOM 2340 C CA . LEU A 1 291 ? -2.876 -6.104 -20.369 1.00 97.94 291 LEU A CA 1
ATOM 2341 C C . LEU A 1 291 ? -2.611 -4.764 -19.690 1.00 97.94 291 LEU A C 1
ATOM 2343 O O . LEU A 1 291 ? -1.817 -3.981 -20.196 1.00 97.94 291 LEU A O 1
ATOM 2347 N N . ALA A 1 292 ? -3.236 -4.529 -18.541 1.00 98.31 292 ALA A N 1
ATOM 2348 C CA . ALA A 1 292 ? -2.939 -3.419 -17.643 1.00 98.31 292 ALA A CA 1
ATOM 2349 C C . ALA A 1 292 ? -2.862 -3.999 -16.233 1.00 98.31 292 ALA A C 1
ATOM 2351 O O . ALA A 1 292 ? -3.895 -4.353 -15.672 1.00 98.31 292 ALA A O 1
ATOM 2352 N N . ILE A 1 293 ? -1.659 -4.169 -15.689 1.00 98.56 293 ILE A N 1
ATOM 2353 C CA . ILE A 1 293 ? -1.466 -4.767 -14.364 1.00 98.56 293 ILE A CA 1
ATOM 2354 C C . ILE A 1 293 ? -0.548 -3.925 -13.489 1.00 98.56 293 ILE A C 1
ATOM 2356 O O . ILE A 1 293 ? 0.366 -3.266 -13.985 1.00 98.56 293 ILE A O 1
ATOM 2360 N N . VAL A 1 294 ? -0.785 -3.979 -12.186 1.00 98.25 294 VAL A N 1
ATOM 2361 C CA . VAL A 1 294 ? 0.118 -3.470 -11.158 1.00 98.25 294 VAL A CA 1
ATOM 2362 C C . VAL A 1 294 ? 0.444 -4.597 -10.180 1.00 98.25 294 VAL A C 1
ATOM 2364 O O . VAL A 1 294 ? -0.419 -5.402 -9.832 1.00 98.25 294 VAL A O 1
ATOM 2367 N N . VAL A 1 295 ? 1.709 -4.672 -9.779 1.00 98.00 295 VAL A N 1
ATOM 2368 C CA . VAL A 1 295 ? 2.292 -5.774 -9.014 1.00 98.00 295 VAL A CA 1
ATOM 2369 C C . VAL A 1 295 ? 2.996 -5.223 -7.770 1.00 98.00 295 VAL A C 1
ATOM 2371 O O . VAL A 1 295 ? 4.223 -5.039 -7.774 1.00 98.00 295 VAL A O 1
ATOM 2374 N N . PRO A 1 296 ? 2.249 -4.916 -6.696 1.00 97.19 296 PRO A N 1
ATOM 2375 C CA . PRO A 1 296 ? 2.849 -4.657 -5.399 1.00 97.19 296 PRO A CA 1
ATOM 2376 C C . PRO A 1 296 ? 3.408 -5.960 -4.821 1.00 97.19 296 PRO A C 1
ATOM 2378 O O . PRO A 1 296 ? 2.769 -7.008 -4.864 1.00 97.19 296 PRO A O 1
ATOM 2381 N N . GLY A 1 297 ? 4.603 -5.918 -4.240 1.00 96.25 297 GLY A N 1
ATOM 2382 C CA . GLY A 1 297 ? 5.161 -7.116 -3.630 1.00 96.25 297 GLY A CA 1
ATOM 2383 C C . GLY A 1 297 ? 6.525 -6.922 -2.996 1.00 96.25 297 GLY A C 1
ATOM 2384 O O . GLY A 1 297 ? 7.228 -5.946 -3.248 1.00 96.25 297 GLY A O 1
ATOM 2385 N N . ARG A 1 298 ? 6.909 -7.886 -2.159 1.00 97.00 298 ARG A N 1
ATOM 2386 C CA . ARG A 1 298 ? 8.247 -7.938 -1.561 1.00 97.00 298 ARG A CA 1
ATOM 2387 C C . ARG A 1 298 ? 9.296 -8.303 -2.600 1.00 97.00 298 ARG A C 1
ATOM 2389 O O . ARG A 1 298 ? 9.075 -9.234 -3.370 1.00 97.00 298 ARG A O 1
ATOM 2396 N N . ALA A 1 299 ? 10.423 -7.614 -2.580 1.00 96.56 299 ALA A N 1
ATOM 2397 C CA . ALA A 1 299 ? 11.631 -7.925 -3.326 1.00 96.56 299 ALA A CA 1
ATOM 2398 C C . ALA A 1 299 ? 12.807 -8.050 -2.351 1.00 96.56 299 ALA A C 1
ATOM 2400 O O . ALA A 1 299 ? 12.766 -7.509 -1.241 1.00 96.56 299 ALA A O 1
ATOM 2401 N N . TYR A 1 300 ? 13.833 -8.789 -2.764 1.00 96.81 300 TYR A N 1
ATOM 2402 C CA . TYR A 1 300 ? 14.948 -9.166 -1.908 1.00 96.81 300 TYR A CA 1
ATOM 2403 C C . TYR A 1 300 ? 16.277 -8.890 -2.594 1.00 96.81 300 TYR A C 1
ATOM 2405 O O . TYR A 1 300 ? 16.484 -9.307 -3.733 1.00 96.81 300 TYR A O 1
ATOM 2413 N N . ARG A 1 301 ? 17.189 -8.232 -1.881 1.00 95.12 301 ARG A N 1
ATOM 2414 C CA . ARG A 1 301 ? 18.563 -7.980 -2.330 1.00 95.12 301 ARG A CA 1
ATOM 2415 C C . ARG A 1 301 ? 19.515 -8.117 -1.157 1.00 95.12 301 ARG A C 1
ATOM 2417 O O . ARG A 1 301 ? 19.176 -7.752 -0.036 1.00 95.12 301 ARG A O 1
ATOM 2424 N N . ASN A 1 302 ? 20.698 -8.657 -1.399 1.00 92.81 302 ASN A N 1
ATOM 2425 C CA . ASN A 1 302 ? 21.749 -8.831 -0.407 1.00 92.81 302 ASN A CA 1
ATOM 2426 C C . ASN A 1 302 ? 22.481 -7.505 -0.165 1.00 92.81 302 ASN A C 1
ATOM 2428 O O . ASN A 1 302 ? 23.680 -7.368 -0.392 1.00 92.81 302 ASN A O 1
ATOM 2432 N N . GLU A 1 303 ? 21.721 -6.517 0.291 1.00 88.38 303 GLU A N 1
ATOM 2433 C CA . GLU A 1 303 ? 22.210 -5.203 0.669 1.00 88.38 303 GLU A CA 1
ATOM 2434 C C . GLU A 1 303 ? 22.401 -5.141 2.188 1.00 88.38 303 GLU A C 1
ATOM 2436 O O . GLU A 1 303 ? 21.690 -5.778 2.970 1.00 88.38 303 GLU A O 1
ATOM 2441 N N . SER A 1 304 ? 23.386 -4.360 2.629 1.00 86.75 304 SER A N 1
ATOM 2442 C CA . SER A 1 304 ? 23.589 -4.125 4.059 1.00 86.75 304 SER A CA 1
ATOM 2443 C C . SER A 1 304 ? 22.473 -3.236 4.604 1.00 86.75 304 SER A C 1
ATOM 2445 O O . SER A 1 304 ? 22.254 -2.140 4.096 1.00 86.75 304 SER A O 1
ATOM 2447 N N . THR A 1 305 ? 21.804 -3.678 5.669 1.00 87.50 305 THR A N 1
ATOM 2448 C CA . THR A 1 305 ? 20.721 -2.909 6.289 1.00 87.50 305 THR A CA 1
ATOM 2449 C C . THR A 1 305 ? 21.245 -1.602 6.899 1.00 87.50 305 THR A C 1
ATOM 2451 O O . THR A 1 305 ? 22.024 -1.606 7.859 1.00 87.50 305 THR A O 1
ATOM 2454 N N . ASP A 1 306 ? 20.771 -0.469 6.384 1.00 88.06 306 ASP A N 1
ATOM 2455 C CA . ASP A 1 306 ? 21.062 0.877 6.875 1.00 88.06 306 ASP A CA 1
ATOM 2456 C C . ASP A 1 306 ? 19.767 1.712 6.986 1.00 88.06 306 ASP A C 1
ATOM 2458 O O . ASP A 1 306 ? 18.677 1.162 7.101 1.00 88.06 306 ASP A O 1
ATOM 2462 N N . ALA A 1 307 ? 19.853 3.043 7.063 1.00 85.19 307 ALA A N 1
ATOM 2463 C CA . ALA A 1 307 ? 18.657 3.886 7.187 1.00 85.19 307 ALA A CA 1
ATOM 2464 C C . ALA A 1 307 ? 17.811 3.971 5.895 1.00 85.19 307 ALA A C 1
ATOM 2466 O O . ALA A 1 307 ? 16.655 4.392 5.944 1.00 85.19 307 ALA A O 1
ATOM 2467 N N . SER A 1 308 ? 18.383 3.615 4.745 1.00 84.31 308 SER A N 1
ATOM 2468 C CA . SER A 1 308 ? 17.790 3.736 3.405 1.00 84.31 308 SER A CA 1
ATOM 2469 C C . SER A 1 308 ? 17.646 2.392 2.682 1.00 84.31 308 SER A C 1
ATOM 2471 O O . SER A 1 308 ? 16.792 2.291 1.805 1.00 84.31 308 SER A O 1
ATOM 2473 N N . HIS A 1 309 ? 18.448 1.392 3.050 1.00 88.12 309 HIS A N 1
ATOM 2474 C CA . HIS A 1 309 ? 18.501 0.067 2.435 1.00 88.12 309 HIS A CA 1
ATOM 2475 C C . HIS A 1 309 ? 18.148 -1.018 3.450 1.00 88.12 309 HIS A C 1
ATOM 2477 O O . HIS A 1 309 ? 18.507 -0.930 4.627 1.00 88.12 309 HIS A O 1
ATOM 2483 N N . ASP A 1 310 ? 17.458 -2.054 2.987 1.00 91.12 310 ASP A N 1
ATOM 2484 C CA . ASP A 1 310 ? 17.191 -3.257 3.765 1.00 91.12 310 ASP A CA 1
ATOM 2485 C C . ASP A 1 310 ? 17.127 -4.472 2.835 1.00 91.12 310 ASP A C 1
ATOM 2487 O O . ASP A 1 310 ? 16.828 -4.334 1.648 1.00 91.12 310 ASP A O 1
ATOM 2491 N N . PHE A 1 311 ? 17.387 -5.667 3.370 1.00 92.44 311 PHE A N 1
ATOM 2492 C CA . PHE A 1 311 ? 17.481 -6.888 2.563 1.00 92.44 311 PHE A CA 1
ATOM 2493 C C . PHE A 1 311 ? 16.147 -7.289 1.920 1.00 92.44 311 PHE A C 1
ATOM 2495 O O . PHE A 1 311 ? 16.117 -8.021 0.930 1.00 92.44 311 PHE A O 1
ATOM 2502 N N . MET A 1 312 ? 15.038 -6.843 2.514 1.00 94.19 312 MET A N 1
ATOM 2503 C CA . MET A 1 312 ? 13.682 -6.990 2.008 1.00 94.19 312 MET A CA 1
ATOM 2504 C C . MET A 1 312 ? 13.045 -5.610 1.939 1.00 94.19 312 MET A C 1
ATOM 2506 O O . MET A 1 312 ? 13.086 -4.850 2.905 1.00 94.19 312 MET A O 1
ATOM 2510 N N . PHE A 1 313 ? 12.425 -5.297 0.811 1.00 94.19 313 PHE A N 1
ATOM 2511 C CA . PHE A 1 313 ? 11.683 -4.059 0.617 1.00 94.19 313 PHE A CA 1
ATOM 2512 C C . PHE A 1 313 ? 10.458 -4.317 -0.255 1.00 94.19 313 PHE A C 1
ATOM 2514 O O . PHE A 1 313 ? 10.362 -5.323 -0.955 1.00 94.19 313 PHE A O 1
ATOM 2521 N N . MET A 1 314 ? 9.494 -3.404 -0.210 1.00 95.56 314 MET A N 1
ATOM 2522 C CA . MET A 1 314 ? 8.319 -3.463 -1.067 1.00 95.56 314 MET A CA 1
ATOM 2523 C C . MET A 1 314 ? 8.625 -2.733 -2.372 1.00 95.56 314 MET A C 1
ATOM 2525 O O . MET A 1 314 ? 9.008 -1.558 -2.354 1.00 95.56 314 MET A O 1
ATOM 2529 N N . GLN A 1 315 ? 8.410 -3.403 -3.496 1.00 95.56 315 GLN A N 1
ATOM 2530 C CA . GLN A 1 315 ? 8.328 -2.787 -4.812 1.00 95.56 315 GLN A CA 1
ATOM 2531 C C . GLN A 1 315 ? 6.889 -2.715 -5.280 1.00 95.56 315 GLN A C 1
ATOM 2533 O O . GLN A 1 315 ? 6.014 -3.453 -4.825 1.00 95.56 315 GLN A O 1
ATOM 2538 N N . LEU A 1 316 ? 6.671 -1.798 -6.207 1.00 97.06 316 LEU A N 1
ATOM 2539 C CA . LEU A 1 316 ? 5.513 -1.816 -7.062 1.00 97.06 316 LEU A CA 1
ATOM 2540 C C . LEU A 1 316 ? 5.986 -1.614 -8.490 1.00 97.06 316 LEU A C 1
ATOM 2542 O O . LEU A 1 316 ? 6.679 -0.639 -8.797 1.00 97.06 316 LEU A O 1
ATOM 2546 N N . GLU A 1 317 ? 5.606 -2.560 -9.332 1.00 98.25 317 GLU A N 1
ATOM 2547 C CA . GLU A 1 317 ? 5.827 -2.505 -10.769 1.00 98.25 317 GLU A CA 1
ATOM 2548 C C . GLU A 1 317 ? 4.486 -2.493 -11.481 1.00 98.25 317 GLU A C 1
ATOM 2550 O O . GLU A 1 317 ? 3.469 -2.902 -10.921 1.00 98.25 317 GLU A O 1
ATOM 2555 N N . GLY A 1 318 ? 4.456 -1.950 -12.685 1.00 98.00 318 GLY A N 1
ATOM 2556 C CA . GLY A 1 318 ? 3.247 -1.911 -13.480 1.00 98.00 318 GLY A CA 1
ATOM 2557 C C . GLY A 1 318 ? 3.565 -2.033 -14.951 1.00 98.00 318 GLY A C 1
ATOM 2558 O O . GLY A 1 318 ? 4.541 -1.467 -15.438 1.00 98.00 318 GLY A O 1
ATOM 2559 N N . LEU A 1 319 ? 2.683 -2.736 -15.651 1.00 98.62 319 LEU A N 1
ATOM 2560 C CA . LEU A 1 319 ? 2.808 -3.084 -17.054 1.00 98.62 319 LEU A CA 1
ATOM 2561 C C . LEU A 1 319 ? 1.520 -2.706 -17.779 1.00 98.62 319 LEU A C 1
ATOM 2563 O O . LEU A 1 319 ? 0.426 -3.097 -17.367 1.00 98.62 319 LEU A O 1
ATOM 2567 N N . PHE A 1 320 ? 1.661 -2.010 -18.904 1.00 98.69 320 PHE A N 1
ATOM 2568 C CA . PHE A 1 320 ? 0.572 -1.783 -19.845 1.00 98.69 320 PHE A CA 1
ATOM 2569 C C . PHE A 1 320 ? 0.992 -2.187 -21.258 1.00 98.69 320 PHE A C 1
ATOM 2571 O O . PHE A 1 320 ? 1.935 -1.612 -21.796 1.00 98.69 320 PHE A O 1
ATOM 2578 N N . VAL A 1 321 ? 0.297 -3.153 -21.865 1.00 98.69 321 VAL A N 1
ATOM 2579 C CA . VAL A 1 321 ? 0.555 -3.663 -23.223 1.00 98.69 321 VAL A CA 1
ATOM 2580 C C . VAL A 1 321 ? -0.737 -3.651 -24.029 1.00 98.69 321 VAL A C 1
ATOM 2582 O O . VAL A 1 321 ? -1.703 -4.323 -23.670 1.00 98.69 321 VAL A O 1
ATOM 2585 N N . ASP A 1 322 ? -0.733 -2.931 -25.147 1.00 98.44 322 ASP A N 1
ATOM 2586 C CA . ASP A 1 322 ? -1.831 -2.874 -26.114 1.00 98.44 322 ASP A CA 1
ATOM 2587 C C . ASP A 1 322 ? -1.306 -2.398 -27.488 1.00 98.44 322 ASP A C 1
ATOM 2589 O O . ASP A 1 322 ? -0.105 -2.232 -27.711 1.00 98.44 322 ASP A O 1
ATOM 2593 N N . LYS A 1 323 ? -2.187 -2.184 -28.460 1.00 98.00 323 LYS A N 1
ATOM 2594 C CA . LYS A 1 323 ? -1.831 -1.634 -29.768 1.00 98.00 323 LYS A CA 1
ATOM 2595 C C . LYS A 1 323 ? -1.583 -0.130 -29.662 1.00 98.00 323 LYS A C 1
ATOM 2597 O O . LYS A 1 323 ? -2.438 0.621 -29.203 1.00 98.00 323 LYS A O 1
ATOM 2602 N N . GLY A 1 324 ? -0.432 0.333 -30.150 1.00 96.56 324 GLY A N 1
ATOM 2603 C CA . GLY A 1 324 ? -0.133 1.769 -30.257 1.00 96.56 324 GLY A CA 1
ATOM 2604 C C . GLY A 1 324 ? 0.243 2.460 -28.939 1.00 96.56 324 GLY A C 1
ATOM 2605 O O . GLY A 1 324 ? 0.197 3.689 -28.854 1.00 96.56 324 GLY A O 1
ATOM 2606 N N . VAL A 1 325 ? 0.649 1.700 -27.919 1.00 98.19 325 VAL A N 1
ATOM 2607 C CA . VAL A 1 325 ? 1.190 2.244 -26.665 1.00 98.19 325 VAL A CA 1
ATOM 2608 C C . VAL A 1 325 ? 2.522 2.959 -26.923 1.00 98.19 325 VAL A C 1
ATOM 2610 O O . VAL A 1 325 ? 3.343 2.523 -27.731 1.00 98.19 325 VAL A O 1
ATOM 2613 N N . SER A 1 326 ? 2.741 4.077 -26.231 1.00 97.94 326 SER A N 1
ATOM 2614 C CA . SER A 1 326 ? 3.887 4.976 -26.431 1.00 97.94 326 SER A CA 1
ATOM 2615 C C . SER A 1 326 ? 4.326 5.623 -25.116 1.00 97.94 326 SER A C 1
ATOM 2617 O O . SER A 1 326 ? 3.591 5.590 -24.129 1.00 97.94 326 SER A O 1
ATOM 2619 N N . LEU A 1 327 ? 5.496 6.275 -25.106 1.00 97.69 327 LEU A N 1
ATOM 2620 C CA . LEU A 1 327 ? 6.009 6.977 -23.920 1.00 97.69 327 LEU A CA 1
ATOM 2621 C C . LEU A 1 327 ? 5.065 8.075 -23.409 1.00 97.69 327 LEU A C 1
ATOM 2623 O O . LEU A 1 327 ? 5.054 8.366 -22.218 1.00 97.69 327 LEU A O 1
ATOM 2627 N N . ALA A 1 328 ? 4.249 8.671 -24.285 1.00 97.75 328 ALA A N 1
ATOM 2628 C CA . ALA A 1 328 ? 3.262 9.664 -23.868 1.00 97.75 328 ALA A CA 1
ATOM 2629 C C . ALA A 1 328 ? 2.250 9.066 -22.875 1.00 97.75 328 ALA A C 1
ATOM 2631 O O . ALA A 1 328 ? 1.899 9.719 -21.893 1.00 97.75 328 ALA A O 1
ATOM 2632 N N . HIS A 1 329 ? 1.844 7.810 -23.091 1.00 98.31 329 HIS A N 1
ATOM 2633 C CA . HIS A 1 329 ? 0.958 7.084 -22.182 1.00 98.31 329 HIS A CA 1
ATOM 2634 C C . HIS A 1 329 ? 1.642 6.798 -20.841 1.00 98.31 329 HIS A C 1
ATOM 2636 O O . HIS A 1 329 ? 1.035 7.027 -19.796 1.00 98.31 329 HIS A O 1
ATOM 2642 N N . LEU A 1 330 ? 2.917 6.388 -20.856 1.00 98.19 330 LEU A N 1
ATOM 2643 C CA . LEU A 1 330 ? 3.713 6.194 -19.638 1.00 98.19 330 LEU A CA 1
ATOM 2644 C C . LEU A 1 330 ? 3.782 7.488 -18.815 1.00 98.19 330 LEU A C 1
ATOM 2646 O O . LEU A 1 330 ? 3.475 7.493 -17.625 1.00 98.19 330 LEU A O 1
ATOM 2650 N N . PHE A 1 331 ? 4.140 8.608 -19.447 1.00 97.62 331 PHE A N 1
ATOM 2651 C CA . PHE A 1 331 ? 4.275 9.886 -18.746 1.00 97.62 331 PHE A CA 1
ATOM 2652 C C . PHE A 1 331 ? 2.939 10.402 -18.214 1.00 97.62 331 PHE A C 1
ATOM 2654 O O . PHE A 1 331 ? 2.898 10.936 -17.107 1.00 97.62 331 PHE A O 1
ATOM 2661 N N . ALA A 1 332 ? 1.851 10.229 -18.968 1.00 97.12 332 ALA A N 1
ATOM 2662 C CA . ALA A 1 332 ? 0.513 10.579 -18.505 1.00 97.12 332 ALA A CA 1
ATOM 2663 C C . ALA A 1 332 ? 0.101 9.731 -17.293 1.00 97.12 332 ALA A C 1
ATOM 2665 O O . ALA A 1 332 ? -0.334 10.289 -16.289 1.00 97.12 332 ALA A O 1
ATOM 2666 N N . THR A 1 333 ? 0.318 8.415 -17.354 1.00 97.75 333 THR A N 1
ATOM 2667 C CA . THR A 1 333 ? 0.010 7.474 -16.264 1.00 97.75 333 THR A CA 1
ATOM 2668 C C . THR A 1 333 ? 0.787 7.834 -15.001 1.00 97.75 333 THR A C 1
ATOM 2670 O O . THR A 1 333 ? 0.195 8.038 -13.944 1.00 97.75 333 THR A O 1
ATOM 2673 N N . MET A 1 334 ? 2.105 8.022 -15.117 1.00 97.50 334 MET A N 1
ATOM 2674 C CA . MET A 1 334 ? 2.955 8.370 -13.977 1.00 97.50 334 MET A CA 1
ATOM 2675 C C . MET A 1 334 ? 2.633 9.747 -13.400 1.00 97.50 334 MET A C 1
ATOM 2677 O O . MET A 1 334 ? 2.652 9.923 -12.183 1.00 97.50 334 MET A O 1
ATOM 2681 N N . LYS A 1 335 ? 2.301 10.729 -14.248 1.00 97.06 335 LYS A N 1
ATOM 2682 C CA . LYS A 1 335 ? 1.879 12.051 -13.779 1.00 97.06 335 LYS A CA 1
ATOM 2683 C C . LYS A 1 335 ? 0.572 11.962 -12.992 1.00 97.06 335 LYS A C 1
ATOM 2685 O O . LYS A 1 335 ? 0.520 12.494 -11.887 1.00 97.06 335 LYS A O 1
ATOM 2690 N N . SER A 1 336 ? -0.438 11.274 -13.524 1.00 97.12 336 SER A N 1
ATOM 2691 C CA . SER A 1 336 ? -1.726 11.073 -12.851 1.00 97.12 336 SER A CA 1
ATOM 2692 C C . SER A 1 336 ? -1.561 10.341 -11.522 1.00 97.12 336 SER A C 1
ATOM 2694 O O . SER A 1 336 ? -2.076 10.807 -10.506 1.00 97.12 336 SER A O 1
ATOM 2696 N N . PHE A 1 337 ? -0.778 9.257 -11.509 1.00 97.38 337 PHE A N 1
ATOM 2697 C CA . PHE A 1 337 ? -0.464 8.510 -10.294 1.00 97.38 337 PHE A CA 1
ATOM 2698 C C . PHE A 1 337 ? 0.164 9.412 -9.227 1.00 97.38 337 PHE A C 1
ATOM 2700 O O . PHE A 1 337 ? -0.338 9.482 -8.109 1.00 97.38 337 PHE A O 1
ATOM 2707 N N . LEU A 1 338 ? 1.226 10.149 -9.567 1.00 96.31 338 LEU A N 1
ATOM 2708 C CA . LEU A 1 338 ? 1.922 10.992 -8.594 1.00 96.31 338 LEU A CA 1
ATOM 2709 C C . LEU A 1 338 ? 1.036 12.132 -8.085 1.00 96.31 338 LEU A C 1
ATOM 2711 O O . LEU A 1 338 ? 1.075 12.448 -6.895 1.00 96.31 338 LEU A O 1
ATOM 2715 N N . GLN A 1 339 ? 0.228 12.737 -8.963 1.00 96.25 339 GLN A N 1
ATOM 2716 C CA . GLN A 1 339 ? -0.714 13.790 -8.579 1.00 96.25 339 GLN A CA 1
ATOM 2717 C C . GLN A 1 339 ? -1.764 13.277 -7.589 1.00 96.25 339 GLN A C 1
ATOM 2719 O O . GLN A 1 339 ? -2.061 13.968 -6.614 1.00 96.25 339 GLN A O 1
ATOM 2724 N N . ALA A 1 340 ? -2.293 12.071 -7.814 1.00 96.69 340 ALA A N 1
ATOM 2725 C CA . ALA A 1 340 ? -3.228 11.423 -6.901 1.00 96.69 340 ALA A CA 1
ATOM 2726 C C . ALA A 1 340 ? -2.543 11.017 -5.587 1.00 96.69 340 ALA A C 1
ATOM 2728 O O . ALA A 1 340 ? -3.047 11.325 -4.511 1.00 96.69 340 ALA A O 1
ATOM 2729 N N . PHE A 1 341 ? -1.359 10.403 -5.660 1.00 95.94 341 PHE A N 1
ATOM 2730 C CA . PHE A 1 341 ? -0.668 9.855 -4.495 1.00 95.94 341 PHE A CA 1
ATOM 2731 C C . PHE A 1 341 ? -0.270 10.920 -3.462 1.00 95.94 341 PHE A C 1
ATOM 2733 O O . PHE A 1 341 ? -0.413 10.710 -2.253 1.00 95.94 341 PHE A O 1
ATOM 2740 N N . PHE A 1 342 ? 0.238 12.059 -3.944 1.00 94.19 342 PHE A N 1
ATOM 2741 C CA . PHE A 1 342 ? 0.622 13.201 -3.108 1.00 94.19 342 PHE A CA 1
ATOM 2742 C C . PHE A 1 342 ? -0.491 14.241 -2.953 1.00 94.19 342 PHE A C 1
ATOM 2744 O O . PHE A 1 342 ? -0.258 15.257 -2.299 1.00 94.19 342 PHE A O 1
ATOM 2751 N N . GLU A 1 343 ? -1.660 14.017 -3.561 1.00 94.69 343 GLU A N 1
ATOM 2752 C CA . GLU A 1 343 ? -2.814 14.925 -3.531 1.00 94.69 343 GLU A CA 1
ATOM 2753 C C . GLU A 1 343 ? -2.461 16.350 -4.009 1.00 94.69 343 GLU A C 1
ATOM 2755 O O . GLU A 1 343 ? -2.891 17.363 -3.452 1.00 94.69 343 GLU A O 1
ATOM 2760 N N . LYS A 1 344 ? -1.647 16.444 -5.071 1.00 93.38 344 LYS A N 1
ATOM 2761 C CA . LYS A 1 344 ? -1.153 17.712 -5.636 1.00 93.38 344 LYS A CA 1
ATOM 2762 C C . LYS A 1 344 ? -1.325 17.774 -7.138 1.00 93.38 344 LYS A C 1
ATOM 2764 O O . LYS A 1 344 ? -0.850 16.915 -7.869 1.00 93.38 344 LYS A O 1
ATOM 2769 N N . LYS A 1 345 ? -1.938 18.853 -7.626 1.00 91.62 345 LYS A N 1
ATOM 2770 C CA . LYS A 1 345 ? -2.168 19.056 -9.067 1.00 91.62 345 LYS A CA 1
ATOM 2771 C C . LYS A 1 345 ? -0.930 19.563 -9.809 1.00 91.62 345 LYS A C 1
ATOM 2773 O O . LYS A 1 345 ? -0.808 19.355 -11.011 1.00 91.62 345 LYS A O 1
ATOM 2778 N N . ASP A 1 346 ? -0.002 20.205 -9.119 1.00 91.44 346 ASP A N 1
ATOM 2779 C CA . ASP A 1 346 ? 1.148 20.922 -9.674 1.00 91.44 346 ASP A CA 1
ATOM 2780 C C . ASP A 1 346 ? 2.445 20.092 -9.713 1.00 91.44 346 ASP A C 1
ATOM 2782 O O . ASP A 1 346 ? 3.548 20.635 -9.674 1.00 91.44 346 ASP A O 1
ATOM 2786 N N . ILE A 1 347 ? 2.339 18.766 -9.839 1.00 94.44 347 ILE A N 1
ATOM 2787 C 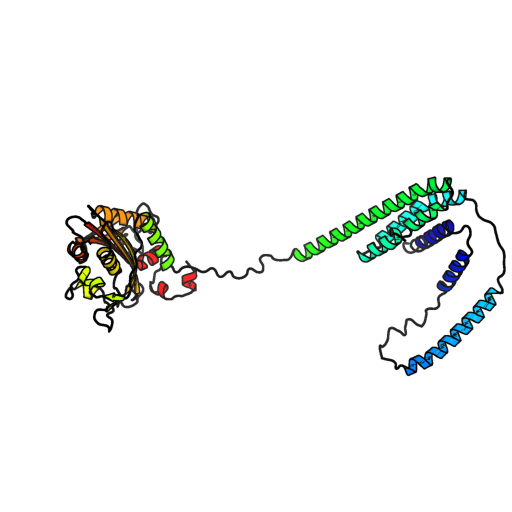CA . ILE A 1 347 ? 3.514 17.900 -9.997 1.00 94.44 347 ILE A CA 1
ATOM 2788 C C . ILE A 1 347 ? 4.067 17.989 -11.421 1.00 94.44 347 ILE A C 1
ATOM 2790 O O . ILE A 1 347 ? 3.368 17.755 -12.413 1.00 94.44 347 ILE A O 1
ATOM 2794 N N . THR A 1 348 ? 5.362 18.290 -11.506 1.00 96.00 348 THR A N 1
ATOM 2795 C CA . THR A 1 348 ? 6.133 18.299 -12.752 1.00 96.00 348 THR A CA 1
ATOM 2796 C C . THR A 1 348 ? 7.050 17.084 -12.802 1.00 96.00 348 THR A C 1
ATOM 2798 O O . THR A 1 348 ? 7.699 16.757 -11.809 1.00 96.00 348 THR A O 1
ATOM 2801 N N . LEU A 1 349 ? 7.127 16.440 -13.967 1.00 97.06 349 LEU A N 1
ATOM 2802 C CA . LEU A 1 349 ? 8.057 15.342 -14.220 1.00 97.06 349 LEU A CA 1
ATOM 2803 C C . LEU A 1 349 ? 9.322 15.862 -14.906 1.00 97.06 349 LEU A C 1
ATOM 2805 O O . LEU A 1 349 ? 9.248 16.722 -15.785 1.00 97.06 349 LEU A O 1
ATOM 2809 N N . LYS A 1 350 ? 10.471 15.300 -14.540 1.00 96.81 350 LYS A N 1
ATOM 2810 C CA . LYS A 1 350 ? 11.742 15.457 -15.247 1.00 96.81 350 LYS A CA 1
ATOM 2811 C C . LYS A 1 350 ? 12.206 14.070 -15.667 1.00 96.81 350 LYS A C 1
ATOM 2813 O O . LYS A 1 350 ? 12.476 13.221 -14.824 1.00 96.81 350 LYS A O 1
ATOM 2818 N N . ILE A 1 351 ? 12.276 13.865 -16.977 1.00 97.06 351 ILE A N 1
ATOM 2819 C CA . ILE A 1 351 ? 12.610 12.581 -17.590 1.00 97.06 351 ILE A CA 1
ATOM 2820 C C . ILE A 1 351 ? 14.089 12.587 -17.956 1.00 97.06 351 ILE A C 1
ATOM 2822 O O . ILE A 1 351 ? 14.562 13.523 -18.606 1.00 97.06 351 ILE A O 1
ATOM 2826 N N . ARG A 1 352 ? 14.817 11.552 -17.544 1.00 96.69 352 ARG A N 1
ATOM 2827 C CA . ARG A 1 352 ? 16.225 11.352 -17.892 1.00 96.69 352 ARG A CA 1
ATOM 2828 C C . ARG A 1 352 ? 16.361 10.026 -18.635 1.00 96.69 352 ARG A C 1
ATOM 2830 O O . ARG A 1 352 ? 15.814 9.042 -18.153 1.00 96.69 352 ARG A O 1
ATOM 2837 N N . PRO A 1 353 ? 17.055 9.959 -19.780 1.00 97.00 353 PRO A N 1
ATOM 2838 C CA . PRO A 1 353 ? 17.379 8.676 -20.393 1.00 97.00 353 PRO A CA 1
ATOM 2839 C C . PRO A 1 353 ? 18.157 7.802 -19.406 1.00 97.00 353 PRO A C 1
ATOM 2841 O O . PRO A 1 353 ? 19.047 8.303 -18.716 1.00 97.00 353 PRO A O 1
ATOM 2844 N N . SER A 1 354 ? 17.807 6.524 -19.339 1.00 95.88 354 SER A N 1
ATOM 2845 C CA . SER A 1 354 ? 18.503 5.523 -18.530 1.00 95.88 354 SER A CA 1
ATOM 2846 C C . SER A 1 354 ? 18.470 4.176 -19.250 1.00 95.88 354 SER A C 1
ATOM 2848 O O . SER A 1 354 ? 17.868 4.046 -20.317 1.00 95.88 354 SER A O 1
ATOM 2850 N N . TYR A 1 355 ? 19.147 3.182 -18.695 1.00 94.94 355 TYR A N 1
ATOM 2851 C CA . TYR A 1 355 ? 19.275 1.863 -19.293 1.00 94.94 355 TYR A CA 1
ATOM 2852 C C . TYR A 1 355 ? 18.692 0.799 -18.367 1.00 94.94 355 TYR A C 1
ATOM 2854 O O . TYR A 1 355 ? 19.156 0.635 -17.240 1.00 94.94 355 TYR A O 1
ATOM 2862 N N . PHE A 1 356 ? 17.729 0.031 -18.880 1.00 95.50 356 PHE A N 1
ATOM 2863 C CA . PHE A 1 356 ? 17.288 -1.216 -18.263 1.00 95.50 356 PHE A CA 1
ATOM 2864 C C . PHE A 1 356 ? 17.143 -2.281 -19.360 1.00 95.50 356 PHE A C 1
ATOM 2866 O O . PHE A 1 356 ? 16.502 -1.999 -20.370 1.00 95.50 356 PHE A O 1
ATOM 2873 N N . PRO A 1 357 ? 17.686 -3.502 -19.200 1.00 96.12 357 PRO A N 1
ATOM 2874 C CA . PRO A 1 357 ? 17.717 -4.503 -20.278 1.00 96.12 357 PRO A CA 1
ATOM 2875 C C . PRO A 1 357 ? 16.344 -4.900 -20.848 1.00 96.12 357 PRO A C 1
ATOM 2877 O O . PRO A 1 357 ? 16.246 -5.334 -21.998 1.00 96.12 357 PRO A O 1
ATOM 2880 N N . PHE A 1 358 ? 15.285 -4.749 -20.049 1.00 96.50 358 PHE A N 1
ATOM 2881 C CA . PHE A 1 358 ? 13.908 -5.122 -20.375 1.00 96.50 358 PHE A CA 1
ATOM 2882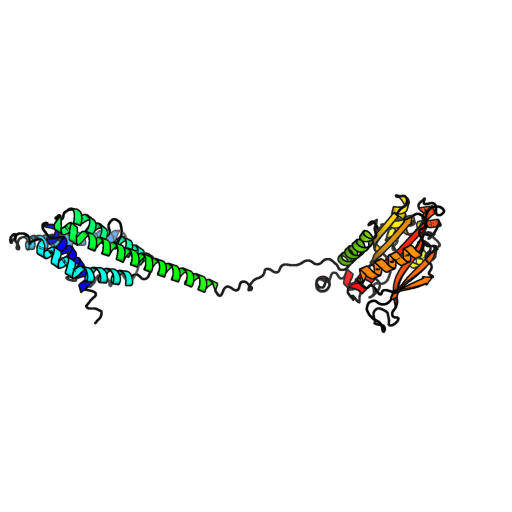 C C . PHE A 1 358 ? 13.081 -3.998 -21.024 1.00 96.50 358 PHE A C 1
ATOM 2884 O O . PHE A 1 358 ? 11.935 -4.247 -21.406 1.00 96.50 358 PHE A O 1
ATOM 2891 N N . VAL A 1 359 ? 13.633 -2.792 -21.215 1.00 97.75 359 VAL A N 1
ATOM 2892 C CA . VAL A 1 359 ? 12.956 -1.680 -21.911 1.00 97.75 359 VAL A CA 1
ATOM 2893 C C . VAL A 1 359 ? 13.851 -1.021 -22.959 1.00 97.75 359 VAL A C 1
ATOM 2895 O O . VAL A 1 359 ? 15.064 -0.982 -22.805 1.00 97.75 359 VAL A O 1
ATOM 2898 N N . GLU A 1 360 ? 13.251 -0.473 -24.015 1.00 97.25 360 GLU A N 1
ATOM 2899 C CA . GLU A 1 360 ? 13.914 0.415 -24.971 1.00 97.25 360 GLU A CA 1
ATOM 2900 C C . GLU A 1 360 ? 12.875 1.279 -25.716 1.00 97.25 360 GLU A C 1
ATOM 2902 O O . GLU A 1 360 ? 12.032 0.732 -26.435 1.00 97.25 360 GLU A O 1
ATOM 2907 N N . PRO A 1 361 ? 12.911 2.621 -25.594 1.00 97.25 361 PRO A N 1
ATOM 2908 C CA . PRO A 1 361 ? 13.833 3.414 -24.776 1.00 97.25 361 PRO A CA 1
ATOM 2909 C C . PRO A 1 361 ? 13.536 3.321 -23.269 1.00 97.25 361 PRO A C 1
ATOM 2911 O O . PRO A 1 361 ? 12.373 3.343 -22.850 1.00 97.25 361 PRO A O 1
ATOM 2914 N N . GLY A 1 362 ? 14.605 3.277 -22.467 1.00 97.38 362 GLY A N 1
ATOM 2915 C CA . GLY A 1 362 ? 14.570 3.372 -21.005 1.00 97.38 362 GLY A CA 1
ATOM 2916 C C . GLY A 1 362 ? 14.720 4.798 -20.472 1.00 97.38 362 GLY A C 1
ATOM 2917 O O . GLY A 1 362 ? 15.411 5.644 -21.048 1.00 97.38 362 GLY A O 1
ATOM 2918 N N . VAL A 1 363 ? 14.053 5.079 -19.355 1.00 97.88 363 VAL A N 1
ATOM 2919 C CA . VAL A 1 363 ? 14.047 6.383 -18.689 1.00 97.88 363 VAL A CA 1
ATOM 2920 C C . VAL A 1 363 ? 13.998 6.250 -17.167 1.00 97.88 363 VAL A C 1
ATOM 2922 O O . VAL A 1 363 ? 13.388 5.343 -16.614 1.00 97.88 363 VAL A O 1
ATOM 2925 N N . GLU A 1 364 ? 14.586 7.216 -16.480 1.00 97.31 364 GLU A N 1
ATOM 2926 C CA . GLU A 1 364 ? 14.324 7.513 -15.076 1.00 97.31 364 GLU A CA 1
ATOM 2927 C C . GLU A 1 364 ? 13.377 8.710 -14.982 1.00 97.31 364 GLU A C 1
ATOM 2929 O O . GLU A 1 364 ? 13.519 9.706 -15.705 1.00 97.31 364 GLU A O 1
ATOM 2934 N N . ILE A 1 365 ? 12.396 8.609 -14.088 1.00 97.00 365 ILE A N 1
ATOM 2935 C CA . ILE A 1 365 ? 11.403 9.649 -13.839 1.00 97.00 365 ILE A CA 1
ATOM 2936 C C . ILE A 1 365 ? 11.671 10.250 -12.464 1.00 97.00 365 ILE A C 1
ATOM 2938 O O . ILE A 1 365 ? 11.472 9.611 -11.428 1.00 97.00 365 ILE A O 1
ATOM 2942 N N . ASP A 1 366 ? 12.057 11.522 -12.473 1.00 96.12 366 ASP A N 1
ATOM 2943 C CA . ASP A 1 366 ? 12.132 12.350 -11.279 1.00 96.12 366 ASP A CA 1
ATOM 2944 C C . ASP A 1 366 ? 10.868 13.226 -11.197 1.00 96.12 366 ASP A C 1
ATOM 2946 O O . ASP A 1 366 ? 10.349 13.693 -12.216 1.00 96.12 366 ASP A O 1
ATOM 2950 N N . MET A 1 367 ? 10.402 13.534 -9.988 1.00 95.38 367 MET A N 1
ATOM 2951 C CA . MET A 1 367 ? 9.311 14.485 -9.756 1.00 95.38 367 MET A CA 1
ATOM 2952 C C . MET A 1 367 ? 9.789 15.750 -9.045 1.00 95.38 367 MET A C 1
ATOM 2954 O O . MET A 1 367 ? 10.740 15.723 -8.256 1.00 95.38 367 MET A O 1
ATOM 2958 N N . SER A 1 368 ? 9.096 16.863 -9.277 1.00 95.44 368 SER A N 1
ATOM 2959 C CA . SER A 1 368 ? 9.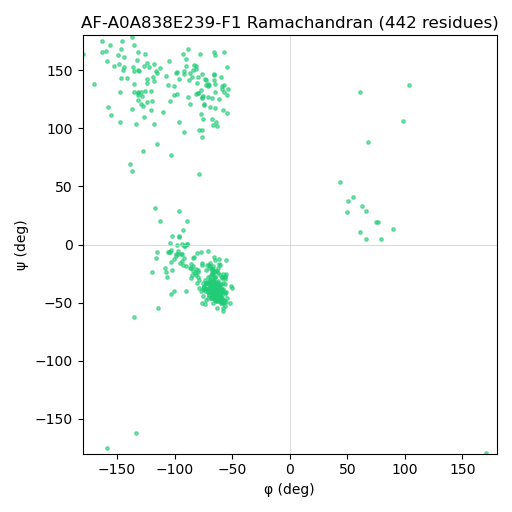235 18.062 -8.452 1.00 95.44 368 SER A CA 1
ATOM 2960 C C . SER A 1 368 ? 8.886 17.738 -7.000 1.00 95.44 368 SER A C 1
ATOM 2962 O O . SER A 1 368 ? 7.861 17.112 -6.737 1.00 95.44 368 SER A O 1
ATOM 2964 N N . CYS A 1 369 ? 9.710 18.182 -6.052 1.00 92.94 369 CYS A N 1
ATOM 2965 C CA . CYS A 1 369 ? 9.506 17.910 -4.633 1.00 92.94 369 CYS A CA 1
ATOM 2966 C C . CYS A 1 369 ? 8.135 18.434 -4.164 1.00 92.94 369 CYS A C 1
ATOM 2968 O O . CYS A 1 369 ? 7.950 19.652 -4.120 1.00 92.94 369 CYS A O 1
ATOM 2970 N N . PRO A 1 370 ? 7.201 17.568 -3.725 1.00 90.44 370 PRO A N 1
ATOM 2971 C CA . PRO A 1 370 ? 5.870 18.017 -3.330 1.00 90.44 370 PRO A CA 1
ATOM 2972 C C . PRO A 1 370 ? 5.911 18.813 -2.020 1.00 90.44 370 PRO A C 1
ATOM 2974 O O . PRO A 1 370 ? 4.984 19.550 -1.716 1.00 90.44 370 PRO A O 1
ATOM 2977 N N . PHE A 1 371 ? 6.986 18.716 -1.239 1.00 90.75 371 PHE A N 1
ATOM 2978 C CA . PHE A 1 371 ? 7.068 19.311 0.097 1.00 90.75 371 PHE A CA 1
ATOM 2979 C C . PHE A 1 371 ? 7.715 20.703 0.142 1.00 90.75 371 PHE A C 1
ATOM 2981 O O . PHE A 1 371 ? 7.734 21.321 1.202 1.00 90.75 371 PHE A O 1
ATOM 2988 N N . CYS A 1 372 ? 8.293 21.209 -0.956 1.00 90.56 372 CYS A N 1
ATOM 2989 C CA . CYS A 1 372 ? 9.017 22.485 -0.920 1.00 90.56 372 CYS A CA 1
ATOM 2990 C C . CYS A 1 372 ? 9.155 23.153 -2.292 1.00 90.56 372 CYS A C 1
ATOM 2992 O O . CYS A 1 372 ? 9.209 22.478 -3.315 1.00 90.56 372 CYS A O 1
ATOM 2994 N N . THR A 1 373 ? 9.372 24.468 -2.291 1.00 89.75 373 THR A N 1
ATOM 2995 C CA . THR A 1 373 ? 9.680 25.258 -3.498 1.00 89.75 373 THR A CA 1
ATOM 2996 C C . THR A 1 373 ? 11.143 25.713 -3.573 1.00 89.75 373 THR A C 1
ATOM 2998 O O . THR A 1 373 ? 11.665 25.932 -4.668 1.00 89.75 373 THR A O 1
ATOM 3001 N N . SER A 1 374 ? 11.829 25.807 -2.429 1.00 92.19 374 SER A N 1
ATOM 3002 C CA . SER A 1 374 ? 13.216 26.286 -2.291 1.00 92.19 374 SER A CA 1
ATOM 3003 C C . SER A 1 374 ? 14.254 25.181 -2.043 1.00 92.19 374 SER A C 1
ATOM 3005 O O . SER A 1 374 ? 15.450 25.455 -2.072 1.00 92.19 374 SER A O 1
ATOM 3007 N N . GLY A 1 375 ? 13.819 23.931 -1.848 1.00 91.25 375 GLY A N 1
ATOM 3008 C CA . GLY A 1 375 ? 14.675 22.790 -1.508 1.00 91.25 375 GLY A CA 1
ATOM 3009 C C . GLY A 1 375 ? 14.590 22.405 -0.024 1.00 91.25 375 GLY A C 1
ATOM 3010 O O . GLY A 1 375 ? 14.595 23.261 0.853 1.00 91.25 375 GLY A O 1
ATOM 3011 N N . CYS A 1 376 ? 14.520 21.104 0.265 1.00 89.38 376 CYS A N 1
ATOM 3012 C CA . CYS A 1 376 ? 14.437 20.549 1.622 1.00 89.38 376 CYS A CA 1
ATOM 3013 C C . CYS A 1 376 ? 15.361 19.329 1.785 1.00 89.38 376 CYS A C 1
ATOM 3015 O O . CYS A 1 376 ? 16.028 18.914 0.834 1.00 89.38 376 CYS A O 1
ATOM 3017 N N . SER A 1 377 ? 15.408 18.749 2.987 1.00 86.38 377 SER A N 1
ATOM 3018 C CA . SER A 1 377 ? 16.182 17.531 3.273 1.00 86.38 377 SER A CA 1
ATOM 3019 C C . SER A 1 377 ? 15.752 16.347 2.401 1.00 86.38 377 SER A C 1
ATOM 3021 O O . SER A 1 377 ? 16.608 15.634 1.885 1.00 86.38 377 SER A O 1
ATOM 3023 N N . VAL A 1 378 ? 14.447 16.190 2.155 1.00 85.38 378 VAL A N 1
ATOM 3024 C CA . VAL A 1 378 ? 13.873 15.074 1.382 1.00 85.38 378 VAL A CA 1
ATOM 3025 C C . VAL A 1 378 ? 14.388 15.038 -0.059 1.00 85.38 378 VAL A C 1
ATOM 3027 O O . VAL A 1 378 ? 14.766 13.978 -0.552 1.00 85.38 378 VAL A O 1
ATOM 3030 N N . CYS A 1 379 ? 14.447 16.193 -0.727 1.00 88.44 379 CYS A N 1
ATOM 3031 C CA . CYS A 1 379 ? 14.959 16.314 -2.096 1.00 88.44 379 CYS A CA 1
ATOM 3032 C C . CYS A 1 379 ? 16.454 16.660 -2.158 1.00 88.44 379 CYS A C 1
ATOM 3034 O O . CYS A 1 379 ? 16.946 17.079 -3.207 1.00 88.44 379 CYS A O 1
ATOM 3036 N N . LYS A 1 380 ? 17.176 16.563 -1.030 1.00 90.69 380 LYS A N 1
ATOM 3037 C CA . LYS A 1 380 ? 18.600 16.927 -0.913 1.00 90.69 380 LYS A CA 1
ATOM 3038 C C . LYS A 1 380 ? 18.898 18.333 -1.465 1.00 90.69 380 LYS A C 1
ATOM 3040 O O . LYS A 1 380 ? 19.916 18.560 -2.107 1.00 90.69 380 LYS A O 1
ATOM 3045 N N . ARG A 1 381 ? 17.975 19.279 -1.245 1.00 93.50 381 ARG A N 1
ATOM 3046 C CA . ARG A 1 381 ? 18.004 20.668 -1.754 1.00 93.50 381 ARG A CA 1
ATOM 3047 C C . ARG A 1 381 ? 18.009 20.820 -3.287 1.00 93.50 381 ARG A C 1
ATOM 3049 O O . ARG A 1 381 ? 18.165 21.931 -3.776 1.00 93.50 381 ARG A O 1
ATOM 3056 N N . THR A 1 382 ? 17.775 19.753 -4.053 1.00 93.75 382 THR A N 1
ATOM 3057 C CA . THR A 1 382 ? 17.757 19.799 -5.532 1.00 93.75 382 THR A CA 1
ATOM 3058 C C . THR A 1 382 ? 16.399 20.195 -6.115 1.00 93.75 382 THR A C 1
ATOM 3060 O O . THR A 1 382 ? 16.312 20.576 -7.282 1.00 93.75 382 THR A O 1
ATOM 3063 N N . ARG A 1 383 ? 15.333 20.104 -5.303 1.00 94.25 383 ARG A N 1
ATOM 3064 C CA . ARG A 1 383 ? 13.912 20.203 -5.696 1.00 94.25 383 ARG A CA 1
ATOM 3065 C C . ARG A 1 383 ? 13.406 19.063 -6.584 1.00 94.25 383 ARG A C 1
ATOM 3067 O O . ARG A 1 383 ? 12.240 19.095 -6.960 1.00 94.25 383 ARG A O 1
ATOM 3074 N N . TRP A 1 384 ? 14.227 18.051 -6.847 1.00 95.50 384 TRP A N 1
ATOM 3075 C CA . TRP A 1 384 ? 13.852 16.853 -7.589 1.00 95.50 384 TRP A CA 1
ATOM 3076 C C . TRP A 1 384 ? 13.991 15.621 -6.699 1.00 95.50 384 TRP A C 1
ATOM 3078 O O . TRP A 1 384 ? 14.907 15.532 -5.882 1.00 95.50 384 TRP A O 1
ATOM 3088 N N . ILE A 1 385 ? 13.053 14.693 -6.829 1.00 93.12 385 ILE A N 1
ATOM 3089 C CA . ILE A 1 385 ? 13.074 13.404 -6.143 1.00 93.12 385 ILE A CA 1
ATOM 3090 C C . ILE A 1 385 ? 12.981 12.341 -7.227 1.00 93.12 385 ILE A C 1
ATOM 3092 O O . ILE A 1 385 ? 12.042 12.369 -8.016 1.00 93.12 385 ILE A O 1
ATOM 3096 N N . GLU A 1 386 ? 13.962 11.449 -7.279 1.00 93.25 386 GLU A N 1
ATOM 3097 C CA . GLU A 1 386 ? 13.915 10.255 -8.122 1.00 93.25 386 GLU A CA 1
ATOM 3098 C C . GLU A 1 386 ? 12.787 9.341 -7.637 1.00 93.25 386 GLU A C 1
ATOM 3100 O O . GLU A 1 386 ? 12.662 9.100 -6.432 1.00 93.25 386 GLU A O 1
ATOM 3105 N N . ILE A 1 387 ? 11.943 8.885 -8.563 1.00 91.25 387 ILE A N 1
ATOM 3106 C CA . ILE A 1 387 ? 10.761 8.082 -8.239 1.00 91.25 387 ILE A CA 1
ATOM 3107 C C . ILE A 1 387 ? 10.876 6.675 -8.788 1.00 91.25 387 ILE A C 1
ATOM 3109 O O . ILE A 1 387 ? 10.699 5.730 -8.026 1.00 91.25 387 ILE A O 1
ATOM 3113 N N . CYS A 1 388 ? 11.113 6.533 -10.091 1.00 93.56 388 CYS A N 1
ATOM 3114 C CA . CYS A 1 388 ? 11.033 5.232 -10.745 1.00 93.56 388 CYS A CA 1
ATOM 3115 C C . CYS A 1 388 ? 11.928 5.138 -11.977 1.00 93.56 388 CYS A C 1
ATOM 3117 O O . CYS A 1 388 ? 12.176 6.140 -12.657 1.00 93.56 388 CYS A O 1
ATOM 3119 N N . GLY A 1 389 ? 12.338 3.908 -12.281 1.00 96.00 389 GLY A N 1
ATOM 3120 C CA . GLY A 1 389 ? 12.778 3.509 -13.612 1.00 96.00 389 GLY A CA 1
ATOM 3121 C C . GLY A 1 389 ? 11.571 3.056 -14.432 1.00 96.00 389 GLY A C 1
ATOM 3122 O O . GLY A 1 389 ? 10.645 2.446 -13.896 1.00 96.00 389 GLY A O 1
ATOM 3123 N N . ALA A 1 390 ? 11.548 3.383 -15.718 1.00 98.06 390 ALA A N 1
ATOM 3124 C CA . ALA A 1 390 ? 10.456 3.035 -16.617 1.00 98.06 390 ALA A CA 1
ATOM 3125 C C . ALA A 1 390 ? 10.921 2.999 -18.077 1.00 98.06 390 ALA A C 1
ATOM 3127 O O . ALA A 1 390 ? 12.025 3.424 -18.410 1.00 98.06 390 ALA A O 1
ATOM 3128 N N . GLY A 1 391 ? 10.071 2.527 -18.981 1.00 98.19 391 GLY A N 1
ATOM 3129 C CA . GLY A 1 391 ? 10.352 2.583 -20.414 1.00 98.19 391 GLY A CA 1
ATOM 3130 C C . GLY A 1 391 ? 9.360 1.788 -21.246 1.00 98.19 391 GLY A C 1
ATOM 3131 O O . GLY A 1 391 ? 8.428 1.191 -20.710 1.00 98.19 391 GLY A O 1
ATOM 3132 N N . LEU A 1 392 ? 9.556 1.789 -22.566 1.00 98.50 392 LEU A N 1
ATOM 3133 C CA . LEU A 1 392 ? 8.789 0.909 -23.452 1.00 98.50 392 LEU A CA 1
ATOM 3134 C C . LEU A 1 392 ? 9.336 -0.512 -23.379 1.00 98.50 392 LEU A C 1
ATOM 3136 O O . LEU A 1 392 ? 10.542 -0.689 -23.483 1.00 98.50 392 LEU A O 1
ATOM 3140 N N . CYS A 1 393 ? 8.478 -1.520 -23.243 1.00 98.31 393 CYS A N 1
ATOM 3141 C CA . CYS A 1 393 ? 8.899 -2.917 -23.152 1.00 98.31 393 CYS A CA 1
ATOM 3142 C C . CYS A 1 393 ? 9.784 -3.301 -24.345 1.00 98.31 393 CYS A C 1
ATOM 3144 O O . CYS A 1 393 ? 9.409 -3.109 -25.506 1.00 98.31 393 CYS A O 1
ATOM 3146 N N . HIS A 1 394 ? 10.953 -3.874 -24.063 1.00 98.44 394 HIS A N 1
ATOM 3147 C CA . HIS A 1 394 ? 11.895 -4.254 -25.103 1.00 98.44 394 HIS A CA 1
ATOM 3148 C C . HIS A 1 394 ? 11.287 -5.367 -25.984 1.00 98.44 394 HIS A C 1
ATOM 3150 O O . HIS A 1 394 ? 10.728 -6.335 -25.455 1.00 98.44 394 HIS A O 1
ATOM 3156 N N . PRO A 1 395 ? 11.437 -5.325 -27.324 1.00 98.12 395 PRO A N 1
ATOM 3157 C CA . PRO A 1 395 ? 10.840 -6.324 -28.214 1.00 98.12 395 PRO A CA 1
ATOM 3158 C C . PRO A 1 395 ? 11.237 -7.777 -27.914 1.00 98.12 395 PRO A C 1
ATOM 3160 O O . PRO A 1 395 ? 10.488 -8.695 -28.240 1.00 98.12 395 PRO A O 1
ATOM 3163 N N . ALA A 1 396 ? 12.418 -8.011 -27.327 1.00 98.00 396 ALA A N 1
ATOM 3164 C CA . ALA A 1 396 ? 12.838 -9.353 -26.912 1.00 98.00 396 ALA A CA 1
ATOM 3165 C C . ALA A 1 396 ? 11.995 -9.900 -25.750 1.00 98.00 396 ALA A C 1
ATOM 3167 O O . ALA A 1 396 ? 11.662 -11.080 -25.772 1.00 98.00 396 ALA A O 1
ATOM 3168 N N . VAL A 1 397 ? 11.596 -9.043 -24.805 1.00 98.06 397 VAL A N 1
ATOM 3169 C CA . VAL A 1 397 ? 10.748 -9.418 -23.664 1.00 98.06 397 VAL A CA 1
ATOM 3170 C C . VAL A 1 397 ? 9.348 -9.794 -24.146 1.00 98.06 397 VAL A C 1
ATOM 3172 O O . VAL A 1 397 ? 8.832 -10.853 -23.796 1.00 98.06 397 VAL A O 1
ATOM 3175 N N . LEU A 1 398 ? 8.767 -8.985 -25.042 1.00 98.06 398 LEU A N 1
ATOM 3176 C CA . LEU A 1 398 ? 7.468 -9.290 -25.654 1.00 98.06 398 LEU A CA 1
ATOM 3177 C C . LEU A 1 398 ? 7.503 -10.631 -26.405 1.00 98.06 398 LEU A C 1
ATOM 3179 O O . LEU A 1 398 ? 6.637 -11.481 -26.195 1.00 98.06 398 LEU A O 1
ATOM 3183 N N . ARG A 1 399 ? 8.552 -10.874 -27.207 1.00 97.69 399 ARG A N 1
ATOM 3184 C CA . ARG A 1 399 ? 8.732 -12.153 -27.916 1.00 97.69 399 ARG A CA 1
ATOM 3185 C C . ARG A 1 399 ? 8.903 -13.340 -26.973 1.00 97.69 399 ARG A C 1
ATOM 3187 O O . ARG A 1 399 ? 8.334 -14.392 -27.251 1.00 97.69 399 ARG A O 1
ATOM 3194 N N . ALA A 1 400 ? 9.650 -13.183 -25.878 1.00 96.75 400 ALA A N 1
ATOM 3195 C CA . ALA A 1 400 ? 9.821 -14.230 -24.869 1.00 96.75 400 ALA A CA 1
ATOM 3196 C C . ALA A 1 400 ? 8.484 -14.641 -24.225 1.00 96.75 400 ALA A C 1
ATOM 3198 O O . ALA A 1 400 ? 8.325 -15.788 -23.815 1.00 96.75 400 ALA A O 1
ATOM 3199 N N . CYS A 1 401 ? 7.505 -13.733 -24.210 1.00 97.25 401 CYS A N 1
ATOM 3200 C CA . CYS A 1 401 ? 6.154 -13.982 -23.711 1.00 97.25 401 CYS A CA 1
ATOM 3201 C C . CYS A 1 401 ? 5.141 -14.358 -24.810 1.00 97.25 401 CYS A C 1
ATOM 3203 O O . CYS A 1 401 ? 3.950 -14.459 -24.536 1.00 97.25 401 CYS A O 1
ATOM 3205 N N . GLY A 1 402 ? 5.576 -14.551 -26.061 1.00 96.81 402 GLY A N 1
ATOM 3206 C CA . GLY A 1 402 ? 4.686 -14.901 -27.174 1.00 96.81 402 GLY A CA 1
ATOM 3207 C C . GLY A 1 402 ? 3.833 -13.743 -27.713 1.00 96.81 402 GLY A C 1
ATOM 3208 O O . GLY A 1 402 ? 2.830 -13.988 -28.382 1.00 96.81 402 GLY A O 1
ATOM 3209 N N . ILE A 1 403 ? 4.222 -12.494 -27.444 1.00 97.81 403 ILE A N 1
ATOM 3210 C CA . ILE A 1 403 ? 3.559 -11.280 -27.938 1.00 97.81 403 ILE A CA 1
ATOM 3211 C C . ILE A 1 403 ? 4.347 -10.732 -29.138 1.00 97.81 403 ILE A C 1
ATOM 3213 O O . ILE A 1 403 ? 5.562 -10.549 -29.053 1.00 97.81 403 ILE A O 1
ATOM 3217 N N . ASP A 1 404 ? 3.669 -10.464 -30.262 1.00 97.81 404 ASP A N 1
ATOM 3218 C CA . ASP A 1 404 ? 4.310 -9.902 -31.459 1.00 97.81 404 ASP A CA 1
ATOM 3219 C C . ASP A 1 404 ? 4.565 -8.388 -31.291 1.00 97.81 404 ASP A C 1
ATOM 3221 O O . ASP A 1 404 ? 3.607 -7.608 -31.290 1.00 97.81 404 ASP A O 1
ATOM 3225 N N . PRO A 1 405 ? 5.834 -7.937 -31.209 1.00 97.69 405 PRO A N 1
ATOM 3226 C CA . PRO A 1 405 ? 6.170 -6.521 -31.054 1.00 97.69 405 PRO A CA 1
ATOM 3227 C C . PRO A 1 405 ? 5.900 -5.678 -32.312 1.00 97.69 405 PRO A C 1
ATOM 3229 O O . PRO A 1 405 ? 6.105 -4.467 -32.291 1.00 97.69 405 PRO A O 1
ATOM 3232 N N . ARG A 1 406 ? 5.505 -6.292 -33.437 1.00 97.06 406 ARG A N 1
ATOM 3233 C CA . ARG A 1 406 ? 5.036 -5.563 -34.627 1.00 97.06 406 ARG A CA 1
ATOM 3234 C C . ARG A 1 406 ? 3.576 -5.137 -34.509 1.00 97.06 406 ARG A C 1
ATOM 3236 O O . ARG A 1 406 ? 3.181 -4.179 -35.166 1.00 97.06 406 ARG A O 1
ATOM 3243 N N . GLU A 1 407 ? 2.788 -5.855 -33.715 1.00 97.81 407 GLU A N 1
ATOM 3244 C CA . GLU A 1 407 ? 1.366 -5.575 -33.499 1.00 97.81 407 GLU A CA 1
ATOM 3245 C C . GLU A 1 407 ? 1.131 -4.832 -32.180 1.00 97.81 407 GLU A C 1
ATOM 3247 O O . GLU A 1 407 ? 0.318 -3.907 -32.128 1.00 97.81 407 GLU A O 1
ATOM 3252 N N . TYR A 1 408 ? 1.858 -5.217 -31.133 1.00 98.38 408 TYR A N 1
ATOM 3253 C CA . TYR A 1 408 ? 1.691 -4.694 -29.784 1.00 98.38 408 TYR A CA 1
ATOM 3254 C C . TYR A 1 408 ? 2.920 -3.922 -29.325 1.00 98.38 408 TYR A C 1
ATOM 3256 O O . TYR A 1 408 ? 4.060 -4.267 -29.636 1.00 98.38 408 TYR A O 1
ATOM 3264 N N . SER A 1 409 ? 2.677 -2.902 -28.514 1.00 98.19 409 SER A N 1
ATOM 3265 C CA . SER A 1 409 ? 3.698 -2.206 -27.746 1.00 98.19 409 SER A CA 1
ATOM 3266 C C . SER A 1 409 ? 3.230 -2.074 -26.302 1.00 98.19 409 SER A C 1
ATOM 3268 O O . SER A 1 409 ? 2.066 -2.294 -25.971 1.00 98.19 409 SER A O 1
ATOM 3270 N N . GLY A 1 410 ? 4.142 -1.733 -25.406 1.00 98.12 410 GLY A N 1
ATOM 3271 C CA . GLY A 1 410 ? 3.791 -1.545 -24.012 1.00 98.12 410 GLY A CA 1
ATOM 3272 C C . GLY A 1 410 ? 4.807 -0.702 -23.284 1.00 98.12 410 GLY A C 1
ATOM 3273 O O . GLY A 1 410 ? 5.896 -0.463 -23.805 1.00 98.12 410 GLY A O 1
ATOM 3274 N N . PHE A 1 411 ? 4.448 -0.249 -22.094 1.00 98.69 411 PHE A N 1
ATOM 3275 C CA . PHE A 1 411 ? 5.391 0.331 -21.154 1.00 98.69 411 PHE A CA 1
ATOM 3276 C C . PHE A 1 411 ? 5.362 -0.436 -19.841 1.00 98.69 411 PHE A C 1
ATOM 3278 O O . PHE A 1 411 ? 4.330 -0.988 -19.458 1.00 98.69 411 PHE A O 1
ATOM 3285 N N . ALA A 1 412 ? 6.493 -0.405 -19.149 1.00 98.38 412 ALA A N 1
ATOM 3286 C CA . ALA A 1 412 ? 6.608 -0.849 -17.774 1.00 98.38 412 ALA A CA 1
ATOM 3287 C C . ALA A 1 412 ? 7.239 0.256 -16.920 1.00 98.38 412 ALA A C 1
ATOM 3289 O O . ALA A 1 412 ? 7.973 1.112 -17.432 1.00 98.38 412 ALA A O 1
ATOM 3290 N N . PHE A 1 413 ? 6.941 0.255 -15.628 1.00 98.12 413 PHE A N 1
ATOM 3291 C CA . PHE A 1 413 ? 7.553 1.138 -14.638 1.0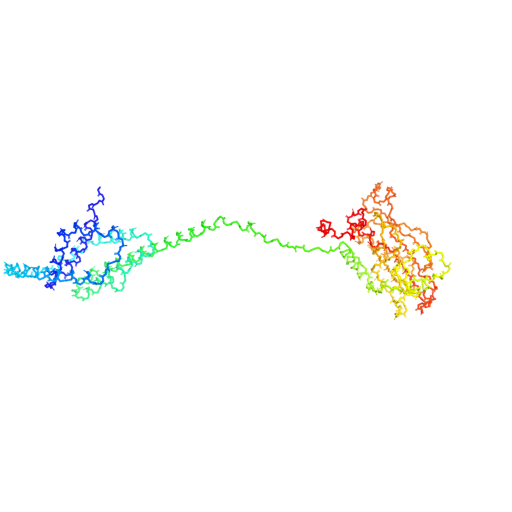0 98.12 413 PHE A CA 1
ATOM 3292 C C . PHE A 1 413 ? 7.733 0.397 -13.318 1.00 98.12 413 PHE A C 1
ATOM 3294 O O . PHE A 1 413 ? 6.960 -0.498 -12.999 1.00 98.12 413 PHE A O 1
ATOM 3301 N N . GLY A 1 414 ? 8.723 0.810 -12.530 1.00 96.38 414 GLY A N 1
ATOM 3302 C CA . GLY A 1 414 ? 8.999 0.214 -11.231 1.00 96.38 414 GLY A CA 1
ATOM 3303 C C . GLY A 1 414 ? 9.548 1.217 -10.235 1.00 96.38 414 GLY A C 1
ATOM 3304 O O . GLY A 1 414 ? 10.491 1.957 -10.530 1.00 96.38 414 GLY A O 1
ATOM 3305 N N . PHE A 1 415 ? 8.972 1.233 -9.036 1.00 92.75 415 PHE A N 1
ATOM 3306 C CA . PHE A 1 415 ? 9.476 2.030 -7.924 1.00 92.75 415 PHE A CA 1
ATOM 3307 C C . PHE A 1 415 ? 9.494 1.262 -6.611 1.00 92.75 415 PHE A C 1
ATOM 3309 O O . PHE A 1 415 ? 8.693 0.361 -6.360 1.00 92.75 415 PHE A O 1
ATOM 3316 N N . GLY A 1 416 ? 10.414 1.668 -5.736 1.00 93.62 416 GLY A N 1
ATOM 3317 C CA . GLY A 1 416 ? 10.425 1.222 -4.352 1.00 93.62 416 GLY A CA 1
ATOM 3318 C C . GLY A 1 416 ? 9.194 1.765 -3.634 1.00 93.62 416 GLY A C 1
ATOM 3319 O O . GLY A 1 416 ? 9.159 2.932 -3.240 1.00 93.62 416 GLY A O 1
ATOM 3320 N N . LEU A 1 417 ? 8.190 0.919 -3.425 1.00 94.62 417 LEU A N 1
ATOM 3321 C CA . LEU A 1 417 ? 7.001 1.266 -2.655 1.00 94.62 417 LEU A CA 1
ATOM 3322 C C . LEU A 1 417 ? 7.381 1.646 -1.220 1.00 94.62 417 LEU A C 1
ATOM 3324 O O . LEU A 1 417 ? 6.825 2.593 -0.667 1.00 94.62 417 LEU A O 1
ATOM 3328 N N . THR A 1 418 ? 8.411 1.009 -0.653 1.00 94.69 418 THR A N 1
ATOM 3329 C CA . THR A 1 418 ? 8.987 1.422 0.634 1.00 94.69 418 THR A CA 1
ATOM 3330 C C . THR A 1 418 ? 9.421 2.883 0.643 1.00 94.69 418 THR A C 1
ATOM 3332 O O . THR A 1 418 ? 9.140 3.609 1.599 1.00 94.69 418 THR A O 1
ATOM 3335 N N . ARG A 1 419 ? 10.028 3.369 -0.445 1.00 91.56 419 ARG A N 1
ATOM 3336 C CA . ARG A 1 419 ? 10.424 4.774 -0.545 1.00 91.56 419 ARG A CA 1
ATOM 3337 C C . ARG A 1 419 ? 9.207 5.696 -0.539 1.00 91.56 419 ARG A C 1
ATOM 3339 O O . ARG A 1 419 ? 9.254 6.740 0.111 1.00 91.56 419 ARG A O 1
ATOM 3346 N N . LEU A 1 420 ? 8.120 5.312 -1.207 1.00 93.06 420 LEU A N 1
ATOM 3347 C CA . LEU A 1 420 ? 6.870 6.074 -1.196 1.00 93.06 420 LEU A CA 1
ATOM 3348 C C . LEU A 1 420 ? 6.209 6.105 0.184 1.00 93.06 420 LEU A C 1
ATOM 3350 O O . LEU A 1 420 ? 5.762 7.172 0.600 1.00 93.06 420 LEU A O 1
ATOM 3354 N N . VAL A 1 421 ? 6.207 4.990 0.920 1.00 94.62 421 VAL A N 1
ATOM 3355 C CA . VAL A 1 421 ? 5.723 4.932 2.314 1.00 94.62 421 VAL A CA 1
ATOM 3356 C C . VAL A 1 421 ? 6.493 5.924 3.177 1.00 94.62 421 VAL A C 1
ATOM 3358 O O . VAL A 1 421 ? 5.902 6.751 3.875 1.00 94.62 421 VAL A O 1
ATOM 3361 N N . MET A 1 422 ? 7.824 5.888 3.078 1.00 93.00 422 MET A N 1
ATOM 3362 C CA . MET A 1 422 ? 8.690 6.791 3.828 1.00 93.00 422 MET A CA 1
ATOM 3363 C C . MET A 1 422 ? 8.446 8.256 3.466 1.00 93.00 422 MET A C 1
ATOM 3365 O O . MET A 1 422 ? 8.399 9.106 4.349 1.00 93.00 422 MET A O 1
ATOM 3369 N N . LEU A 1 423 ? 8.255 8.565 2.181 1.00 91.62 423 LEU A N 1
ATOM 3370 C CA . LEU A 1 423 ? 7.952 9.921 1.725 1.00 91.62 423 LEU A CA 1
ATOM 3371 C C . LEU A 1 423 ? 6.576 10.405 2.191 1.00 91.62 423 LEU A C 1
ATOM 3373 O O . LEU A 1 423 ? 6.465 11.554 2.611 1.00 91.62 423 LEU A O 1
ATOM 3377 N N . LYS A 1 424 ? 5.545 9.553 2.126 1.00 90.88 424 LYS A N 1
ATOM 3378 C CA . LYS A 1 424 ? 4.168 9.913 2.489 1.00 90.88 424 LYS A CA 1
ATOM 3379 C C . LYS A 1 424 ? 4.036 10.239 3.973 1.00 90.88 424 LYS A C 1
ATOM 3381 O O . LYS A 1 424 ? 3.358 11.201 4.318 1.00 90.88 424 LYS A O 1
ATOM 3386 N N . TYR A 1 425 ? 4.722 9.485 4.829 1.00 91.75 425 TYR A N 1
ATOM 3387 C CA . TYR A 1 425 ? 4.648 9.661 6.281 1.00 91.75 425 TYR A CA 1
ATOM 3388 C C . TYR A 1 425 ? 5.858 10.366 6.910 1.00 91.75 425 TYR A C 1
ATOM 3390 O O . TYR A 1 425 ? 5.912 10.525 8.125 1.00 91.75 425 TYR A O 1
ATOM 3398 N N . GLY A 1 426 ? 6.844 10.787 6.114 1.00 89.69 426 GLY A N 1
ATOM 3399 C CA . GLY A 1 426 ? 8.052 11.442 6.626 1.00 89.69 426 GLY A CA 1
ATOM 3400 C C . GLY A 1 426 ? 8.948 10.528 7.473 1.00 89.69 426 GLY A C 1
ATOM 3401 O O . GLY A 1 426 ? 9.650 11.010 8.361 1.00 89.69 426 GLY A O 1
ATOM 3402 N N . ILE A 1 427 ? 8.939 9.218 7.212 1.00 92.00 427 ILE A N 1
ATOM 3403 C CA . ILE A 1 427 ? 9.771 8.243 7.928 1.00 92.00 427 I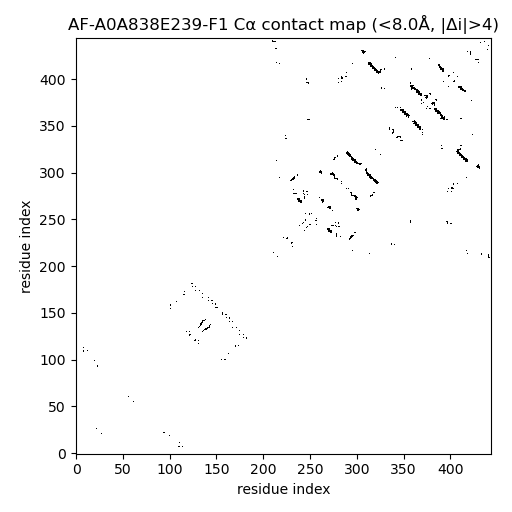LE A CA 1
ATOM 3404 C C . ILE A 1 427 ? 11.207 8.356 7.414 1.00 92.00 427 ILE A C 1
ATOM 3406 O O . ILE A 1 427 ? 11.462 8.294 6.211 1.00 92.00 427 ILE A O 1
ATOM 3410 N N . THR A 1 428 ? 12.155 8.529 8.331 1.00 88.75 428 THR A N 1
ATOM 3411 C CA . THR A 1 428 ? 13.564 8.789 8.003 1.00 88.75 428 THR A CA 1
ATOM 3412 C C . THR A 1 428 ? 14.428 7.536 7.928 1.00 88.75 428 THR A C 1
ATOM 3414 O O . THR A 1 428 ? 15.515 7.602 7.362 1.00 88.75 428 THR A O 1
ATOM 3417 N N . ASP A 1 429 ? 13.964 6.420 8.490 1.00 91.38 429 ASP A N 1
ATOM 3418 C CA . ASP A 1 429 ? 14.725 5.180 8.622 1.00 91.38 429 ASP A CA 1
ATOM 3419 C C . ASP A 1 429 ? 13.844 3.978 8.266 1.00 91.38 429 ASP A C 1
ATOM 3421 O O . ASP A 1 429 ? 12.844 3.713 8.940 1.00 91.38 429 ASP A O 1
ATOM 3425 N N . ILE A 1 430 ? 14.218 3.257 7.205 1.00 92.50 430 ILE A N 1
ATOM 3426 C CA . ILE A 1 430 ? 13.502 2.071 6.716 1.00 92.50 430 ILE A CA 1
ATOM 3427 C C . ILE A 1 430 ? 13.352 0.997 7.798 1.00 92.50 430 ILE A C 1
ATOM 3429 O O . ILE A 1 430 ? 12.310 0.351 7.887 1.00 92.50 430 ILE A O 1
ATOM 3433 N N . ARG A 1 431 ? 14.331 0.858 8.699 1.00 92.31 431 ARG A N 1
ATOM 3434 C CA . ARG A 1 431 ? 14.352 -0.192 9.730 1.00 92.31 431 ARG A CA 1
ATOM 3435 C C . ARG A 1 431 ? 13.205 -0.050 10.721 1.00 92.31 431 ARG A C 1
ATOM 3437 O O . ARG A 1 431 ? 12.806 -1.031 11.345 1.00 92.31 431 ARG A O 1
ATOM 3444 N N . LEU A 1 432 ? 12.638 1.151 10.864 1.00 93.38 432 LEU A N 1
ATOM 3445 C CA . LEU A 1 432 ? 11.446 1.363 11.686 1.00 93.38 432 LEU A CA 1
ATOM 3446 C C . LEU A 1 432 ? 10.253 0.555 11.165 1.00 93.38 432 LEU A C 1
ATOM 3448 O O . LEU A 1 432 ? 9.527 -0.014 11.981 1.00 93.38 432 LEU A O 1
ATOM 3452 N N . LEU A 1 433 ? 10.126 0.417 9.841 1.00 92.81 433 LEU A N 1
ATOM 3453 C CA . LEU A 1 433 ? 9.065 -0.350 9.186 1.00 92.81 433 LEU A CA 1
ATOM 3454 C C . LEU A 1 433 ? 9.172 -1.860 9.447 1.00 92.81 433 LEU A C 1
ATOM 3456 O O . LEU A 1 433 ? 8.162 -2.543 9.413 1.00 92.81 433 LEU A O 1
ATOM 3460 N N . HIS A 1 434 ? 10.359 -2.398 9.740 1.00 90.00 434 HIS A N 1
ATOM 3461 C CA . HIS A 1 434 ? 10.529 -3.828 10.059 1.00 90.00 434 HIS A CA 1
ATOM 3462 C C . HIS A 1 434 ? 10.764 -4.095 11.550 1.00 90.00 434 HIS A C 1
ATOM 3464 O O . HIS A 1 434 ? 10.758 -5.241 11.995 1.00 90.00 434 HIS A O 1
ATOM 3470 N N . SER A 1 435 ? 10.927 -3.039 12.353 1.00 89.38 435 SER A N 1
ATOM 3471 C CA . SER A 1 435 ? 11.179 -3.157 13.791 1.00 89.38 435 SER A CA 1
ATOM 3472 C C . SER A 1 435 ? 9.986 -3.684 14.592 1.00 89.38 435 SER A C 1
ATOM 3474 O O . SER A 1 435 ? 10.170 -4.100 15.734 1.00 89.38 435 SER A O 1
ATOM 3476 N N . ASN A 1 436 ? 8.772 -3.624 14.028 1.00 87.56 436 ASN A N 1
ATOM 3477 C CA . ASN A 1 436 ? 7.511 -3.983 14.689 1.00 87.56 436 ASN A CA 1
ATOM 3478 C C . ASN A 1 436 ? 7.321 -3.324 16.071 1.00 87.56 436 ASN A C 1
ATOM 3480 O O . ASN A 1 436 ? 6.644 -3.858 16.951 1.00 87.56 436 ASN A O 1
ATOM 3484 N N . LYS A 1 437 ? 7.922 -2.146 16.288 1.00 91.75 437 LYS A N 1
ATOM 3485 C CA . LYS A 1 437 ? 7.765 -1.387 17.531 1.00 91.75 437 LYS A CA 1
ATOM 3486 C C . LYS A 1 437 ? 6.344 -0.842 17.622 1.00 91.75 437 LYS A C 1
ATOM 3488 O O . LYS A 1 437 ? 5.948 -0.006 16.815 1.00 91.75 437 LYS A O 1
ATOM 3493 N N . ILE A 1 438 ? 5.606 -1.259 18.647 1.00 90.19 438 ILE A N 1
ATOM 3494 C CA . ILE A 1 438 ? 4.206 -0.859 18.856 1.00 90.19 438 ILE A CA 1
ATOM 3495 C C . ILE A 1 438 ? 4.058 0.672 18.917 1.00 90.19 438 ILE A C 1
ATOM 3497 O O . ILE A 1 438 ? 3.149 1.219 18.303 1.00 90.19 438 ILE A O 1
ATOM 3501 N N . ASP A 1 439 ? 4.975 1.378 19.584 1.00 90.31 439 ASP A N 1
ATOM 3502 C CA . ASP A 1 439 ? 4.929 2.849 19.693 1.00 90.31 439 ASP A CA 1
ATOM 3503 C C . ASP A 1 439 ? 5.140 3.568 18.353 1.00 90.31 439 ASP A C 1
ATOM 3505 O O . ASP A 1 439 ? 4.683 4.695 18.161 1.00 90.31 439 ASP A O 1
ATOM 3509 N N . PHE A 1 440 ? 5.824 2.920 17.408 1.00 92.50 440 PHE A N 1
ATOM 3510 C CA . PHE A 1 440 ? 5.918 3.404 16.036 1.00 92.50 440 PHE A CA 1
ATOM 3511 C C . PHE A 1 440 ? 4.609 3.130 15.285 1.00 92.50 440 PHE A C 1
ATOM 3513 O O . PHE A 1 440 ? 4.026 4.048 14.723 1.00 92.50 440 PHE A O 1
ATOM 3520 N N . LEU A 1 441 ? 4.105 1.894 15.340 1.00 91.81 441 LEU A N 1
ATOM 3521 C CA . LEU A 1 441 ? 2.913 1.468 14.594 1.00 91.81 441 LEU A CA 1
ATOM 3522 C C . LEU A 1 441 ? 1.617 2.180 15.018 1.00 91.81 441 LEU A C 1
ATOM 3524 O O . LEU A 1 441 ? 0.732 2.367 14.190 1.00 91.81 441 LEU A O 1
ATOM 3528 N N . LYS A 1 442 ? 1.516 2.628 16.275 1.00 90.00 442 LYS A N 1
ATOM 3529 C CA . LYS A 1 442 ? 0.373 3.405 16.792 1.00 90.00 442 LYS A CA 1
ATOM 3530 C C . LYS A 1 442 ? 0.198 4.790 16.157 1.00 90.00 442 LYS A C 1
ATOM 3532 O O . LYS A 1 442 ? -0.820 5.428 16.390 1.00 90.00 442 LYS A O 1
ATOM 3537 N N . GLN A 1 443 ? 1.190 5.289 15.420 1.00 90.19 443 GLN A N 1
ATOM 3538 C CA . GLN A 1 443 ? 1.138 6.617 14.794 1.00 90.19 443 GLN A CA 1
ATOM 3539 C C . GLN A 1 443 ? 0.339 6.636 13.484 1.00 90.19 443 GLN A C 1
ATOM 3541 O O . GLN A 1 443 ? 0.142 7.711 12.916 1.00 90.19 443 GLN A O 1
ATOM 3546 N N . PHE A 1 444 ? -0.072 5.464 12.992 1.00 90.12 444 PHE A N 1
ATOM 3547 C CA . PHE A 1 444 ? -0.631 5.270 11.659 1.00 90.12 444 PHE A CA 1
ATOM 3548 C C . PHE A 1 444 ? -2.065 4.789 11.694 1.00 90.12 444 PHE A C 1
ATOM 3550 O O . PHE A 1 444 ? -2.429 4.012 12.599 1.00 90.12 444 PHE A O 1
#

Mean predicted aligned error: 17.17 Å